Protein AF-A0A1Z8S1D2-F1 (afdb_monomer_lite)

Secondary structure (DSSP, 8-state):
-PPPPEEEETTEEEEEETTEEEEEETTSTHHHHHHHHHHTT--TTHHHHT-TT-----EEETTEEEETTEEEETTEEP-SHHHHHHHHHHHTT-S--HHHHHHHHHHTT-S-HHHHHHHHHHTTTS---B-TTS-EEEEEEE-TTSEEEEE-TT--EEES-B-TT-EEE--TT-EEEE-GGGS---TT-SS-SSEEEE-HHHHHHHHTTTSEEEEEEE-GGGEEE--TTTTT-EEEESEEEEEEE-TTT-----S---------S---------------------------------------------------------------------PPPTTTT------------TTSHHHHHHHHHHHHHHHHHHHHHHHTT---BHHHHHTSHHHHHTT--HHHHHHHHHHTT-EE---TTS-GGGPBEE--

Foldseek 3Di:
DPQWDWDDDPFWIWTQPPNDIAIDGPPALLPVVVVVCNVVVVVVVVVVSRPLPPPQPFDDDPQWTADSLFIDGVNHTDDADLSVVLSVCSSSVDPDCQLSVLLVVLLVLAPDPQLSVQVSVLCVPDFFQGDSNNWTKFKAADALQQWRPAADPPWAWPFADADPRRTTGAPAFGKTATDLVQWDLDLAPAPDGADKTFHLVVRDVSNPLRIWMFIKIDTSSQWRHQHDPPVSGMTGGRIITTHDICNVPSDDPPHYPDDPDPDPDDDDDDDDDDDDDDDDDDDDDDDDDDDDDDDDDDDDDDDDDDDDDDDDDDDDDPDDDDDDDDDDDDDDDDDDDPPPPDPPDDDDDDDDDPPCPVVCVLVVVLLVVLLVVQVVCVVVVHFDFLLNSCPDPSNVVVVPDSVNSQVSCVVSQWHWDDDPVDDSRGTTIHHD

Radius of gyration: 32.06 Å; chains: 1; bounding box: 59×96×86 Å

Structure (mmCIF, N/CA/C/O backbone):
data_AF-A0A1Z8S1D2-F1
#
_entry.id   AF-A0A1Z8S1D2-F1
#
loop_
_atom_site.group_PDB
_atom_site.id
_atom_site.type_symbol
_atom_site.label_atom_id
_atom_site.label_alt_id
_atom_site.label_comp_id
_atom_site.label_asym_id
_atom_site.label_entity_id
_atom_site.label_seq_id
_atom_site.pdbx_PDB_ins_code
_atom_site.Cartn_x
_atom_site.Cartn_y
_atom_site.Cartn_z
_atom_site.occupancy
_atom_site.B_iso_or_equiv
_atom_site.auth_seq_id
_atom_site.auth_comp_id
_atom_site.auth_asym_id
_atom_site.auth_atom_id
_atom_site.pdbx_PDB_model_num
ATOM 1 N N . MET A 1 1 ? -20.669 26.478 34.512 1.00 53.41 1 MET A N 1
ATOM 2 C CA . MET A 1 1 ? -21.477 25.639 35.445 1.00 53.41 1 MET A CA 1
ATOM 3 C C . MET A 1 1 ? -20.992 25.743 36.901 1.00 53.41 1 MET A C 1
ATOM 5 O O . MET A 1 1 ? -20.110 26.540 37.202 1.00 53.41 1 MET A O 1
ATOM 9 N N . ASN A 1 2 ? -21.562 24.943 37.820 1.00 66.56 2 ASN A N 1
ATOM 10 C CA . ASN A 1 2 ? -20.966 24.644 39.133 1.00 66.56 2 ASN A CA 1
ATOM 11 C C . ASN A 1 2 ? -19.663 23.835 38.979 1.00 66.56 2 ASN A C 1
ATOM 13 O O . ASN A 1 2 ? -19.528 23.050 38.043 1.00 66.56 2 ASN A O 1
ATOM 17 N N . LYS A 1 3 ? -18.737 23.968 39.939 1.00 78.62 3 LYS A N 1
ATOM 18 C CA . LYS A 1 3 ? -17.488 23.188 39.980 1.00 78.62 3 LYS A CA 1
ATOM 19 C C . LYS A 1 3 ? -17.767 21.686 40.133 1.00 78.62 3 LYS A C 1
ATOM 21 O O . LYS A 1 3 ? -18.436 21.273 41.079 1.00 78.62 3 LYS A O 1
ATOM 26 N N . VAL A 1 4 ? -17.192 20.882 39.242 1.00 82.88 4 VAL A N 1
ATOM 27 C CA . VAL A 1 4 ? -17.359 19.421 39.215 1.00 82.88 4 VAL A CA 1
ATOM 28 C C . VAL A 1 4 ? -16.407 18.742 40.218 1.00 82.88 4 VAL A C 1
ATOM 30 O O . VAL A 1 4 ? -15.236 19.129 40.283 1.00 82.88 4 VAL A O 1
ATOM 33 N N . PRO A 1 5 ? -16.843 17.733 41.000 1.00 88.19 5 PRO A N 1
ATOM 34 C CA . PRO A 1 5 ? -15.941 16.917 41.814 1.00 88.19 5 PRO A CA 1
ATOM 35 C C . PRO A 1 5 ? -15.122 15.955 40.941 1.00 88.19 5 PRO A C 1
ATOM 37 O O . PRO A 1 5 ? -15.667 15.303 40.051 1.00 88.19 5 PRO A O 1
ATOM 40 N N . TYR A 1 6 ? -13.825 15.817 41.220 1.00 87.81 6 TYR A N 1
ATOM 41 C CA . TYR A 1 6 ? -12.931 14.918 40.486 1.00 87.81 6 TYR A CA 1
ATOM 42 C C . TYR A 1 6 ? -11.835 14.320 41.381 1.00 87.81 6 TYR A C 1
ATOM 44 O O . TYR A 1 6 ? -11.552 14.822 42.469 1.00 87.81 6 TYR A O 1
ATOM 52 N N . ILE A 1 7 ? -11.202 13.253 40.892 1.00 87.94 7 ILE A N 1
ATOM 53 C CA . ILE A 1 7 ? -10.030 12.585 41.465 1.00 87.94 7 ILE A CA 1
ATOM 54 C C . ILE A 1 7 ? -9.016 12.406 40.329 1.00 87.94 7 ILE A C 1
ATOM 56 O O . ILE A 1 7 ? -9.338 11.789 39.315 1.00 87.94 7 ILE A O 1
ATOM 60 N N . ILE A 1 8 ? -7.801 12.937 40.488 1.00 86.62 8 ILE A N 1
ATOM 61 C CA . ILE A 1 8 ? -6.694 12.765 39.533 1.00 86.62 8 ILE A CA 1
ATOM 62 C C . ILE A 1 8 ? -5.594 11.930 40.185 1.00 86.62 8 ILE A C 1
ATOM 64 O O . ILE A 1 8 ? -5.033 12.322 41.204 1.00 86.62 8 ILE A O 1
ATOM 68 N N . ASN A 1 9 ? -5.261 10.820 39.531 1.00 85.69 9 ASN A N 1
ATOM 69 C CA . ASN A 1 9 ? -4.090 9.987 39.780 1.00 85.69 9 ASN A CA 1
ATOM 70 C C . ASN A 1 9 ? -3.199 9.990 38.523 1.00 85.69 9 ASN A C 1
ATOM 72 O O . ASN A 1 9 ? -3.642 10.367 37.438 1.00 85.69 9 ASN A O 1
ATOM 76 N N . GLU A 1 10 ? -1.969 9.484 38.622 1.00 77.19 10 GLU A N 1
ATOM 77 C CA . GLU A 1 10 ? -1.027 9.417 37.486 1.00 77.19 10 GLU A CA 1
ATOM 78 C C . GLU A 1 10 ? -1.554 8.632 36.272 1.00 77.19 10 GLU A C 1
ATOM 80 O O . GLU A 1 10 ? -1.177 8.929 35.137 1.00 77.19 10 GLU A O 1
ATOM 85 N N . ASN A 1 11 ? -2.424 7.643 36.518 1.00 72.44 11 ASN A N 1
ATOM 86 C CA . ASN A 1 11 ? -2.946 6.708 35.518 1.00 72.44 11 ASN A CA 1
ATOM 87 C C . ASN A 1 11 ? -4.463 6.838 35.259 1.00 72.44 11 ASN A C 1
ATOM 89 O O . ASN A 1 11 ? -4.989 6.132 34.397 1.00 72.44 11 ASN A O 1
ATOM 93 N N . SER A 1 12 ? -5.183 7.699 35.993 1.00 80.44 12 SER A N 1
ATOM 94 C CA . SER A 1 12 ? -6.650 7.795 35.910 1.00 80.44 12 SER A CA 1
ATOM 95 C C . SER A 1 12 ? -7.205 9.135 36.398 1.00 80.44 12 SER A C 1
ATOM 97 O O . SER A 1 12 ? -6.763 9.662 37.417 1.00 80.44 12 SER A O 1
ATOM 99 N N . LEU A 1 13 ? -8.241 9.621 35.722 1.00 83.56 13 LEU A N 1
ATOM 100 C CA . LEU A 1 13 ? -9.025 10.810 36.032 1.00 83.56 13 LEU A CA 1
ATOM 101 C C . LEU A 1 13 ? -10.489 10.377 36.197 1.00 83.56 13 LEU A C 1
ATOM 103 O O . LEU A 1 13 ? -11.138 9.998 35.226 1.00 83.56 13 LEU A O 1
ATOM 107 N N . THR A 1 14 ? -11.004 10.419 37.424 1.00 81.81 14 THR A N 1
ATOM 108 C CA . THR A 1 14 ? -12.415 10.130 37.725 1.00 81.81 14 THR A CA 1
ATOM 109 C C . THR A 1 14 ? -13.165 11.432 37.976 1.00 81.81 14 THR A C 1
ATOM 111 O O . THR A 1 14 ? -12.714 12.252 38.771 1.00 81.81 14 THR A O 1
ATOM 114 N N . ILE A 1 15 ? -14.308 11.627 37.322 1.00 86.56 15 ILE A N 1
ATOM 115 C CA . ILE A 1 15 ? -15.094 12.866 37.333 1.00 86.56 15 ILE A CA 1
ATOM 116 C C . ILE A 1 15 ? -16.546 12.534 37.697 1.00 86.56 15 ILE A C 1
ATOM 118 O O . ILE A 1 15 ? -17.114 11.579 37.172 1.00 86.56 15 ILE A O 1
ATOM 122 N N . PHE A 1 16 ? -17.153 13.303 38.601 1.00 83.38 16 PHE A N 1
ATOM 123 C CA . PHE A 1 16 ? -18.528 13.094 39.062 1.00 83.38 16 PHE A CA 1
ATOM 124 C C . PHE A 1 16 ? -19.494 14.038 38.335 1.00 83.38 16 PHE A C 1
ATOM 126 O O . PHE A 1 16 ? -19.781 15.135 38.814 1.00 83.38 16 PHE A O 1
ATOM 133 N N . TRP A 1 17 ? -19.997 13.604 37.181 1.00 81.62 17 TRP A N 1
ATOM 134 C CA . TRP A 1 17 ? -20.901 14.372 36.319 1.00 81.62 17 TRP A CA 1
ATOM 135 C C . TRP A 1 17 ? -22.332 13.830 36.419 1.00 81.62 17 TRP A C 1
ATOM 137 O O . TRP A 1 17 ? -22.536 12.619 36.467 1.00 81.62 17 TRP A O 1
ATOM 147 N N . GLU A 1 18 ? -23.323 14.717 36.543 1.00 78.75 18 GLU A N 1
ATOM 148 C CA . GLU A 1 18 ? -24.752 14.376 36.729 1.00 78.75 18 GLU A CA 1
ATOM 149 C C . GLU A 1 18 ? -25.040 13.289 37.794 1.00 78.75 18 GLU A C 1
ATOM 151 O O . GLU A 1 18 ? -25.978 12.499 37.693 1.00 78.75 18 GLU A O 1
ATOM 156 N N . GLY A 1 19 ? -24.220 13.238 38.850 1.00 75.69 19 GLY A N 1
ATOM 157 C CA . GLY A 1 19 ? -24.343 12.257 39.934 1.00 75.69 19 GLY A CA 1
ATOM 158 C C . GLY A 1 19 ? -23.762 10.867 39.635 1.00 75.69 19 GLY A C 1
ATOM 159 O O . GLY A 1 19 ? -23.852 9.988 40.492 1.00 75.69 19 GLY A O 1
ATOM 160 N N . LYS A 1 20 ? -23.132 10.658 38.472 1.00 73.81 20 LYS A N 1
ATOM 161 C CA . LYS A 1 20 ? -22.428 9.421 38.097 1.00 73.81 20 LYS A CA 1
ATOM 162 C C . LYS A 1 20 ? -20.902 9.629 38.102 1.00 73.81 20 LYS A C 1
ATOM 164 O O . LYS A 1 20 ? -20.435 10.680 37.665 1.00 73.81 20 LYS A O 1
ATOM 169 N N . PRO A 1 21 ? -20.103 8.648 38.557 1.00 77.19 21 PRO A N 1
ATOM 170 C CA . PRO A 1 21 ? -18.656 8.661 38.377 1.00 77.19 21 PRO A CA 1
ATOM 171 C C . PRO A 1 21 ? -18.269 8.137 36.986 1.00 77.19 21 PRO A C 1
ATOM 173 O O . PRO A 1 21 ? -18.567 6.996 36.638 1.00 77.19 21 PRO A O 1
ATOM 176 N N . TYR A 1 22 ? -17.535 8.943 36.228 1.00 77.69 22 TYR A N 1
ATOM 177 C CA . TYR A 1 22 ? -16.931 8.593 34.943 1.00 77.69 22 TYR A CA 1
ATOM 178 C C . TYR A 1 22 ? -15.414 8.498 35.120 1.00 77.69 22 TYR A C 1
ATOM 180 O O . TYR A 1 22 ? -14.823 9.421 35.672 1.00 77.69 22 TYR A O 1
ATOM 188 N N . THR A 1 23 ? -14.764 7.410 34.687 1.00 79.50 23 THR A N 1
ATOM 189 C CA . THR A 1 23 ? -13.307 7.228 34.864 1.00 79.50 23 THR A CA 1
ATOM 190 C C . THR A 1 23 ? -12.583 7.123 33.528 1.00 79.50 23 THR A C 1
ATOM 192 O O . THR A 1 23 ? -12.617 6.086 32.872 1.00 79.50 23 THR A O 1
ATOM 195 N N . LEU A 1 24 ? -11.864 8.186 33.178 1.00 75.44 24 LEU A N 1
ATOM 196 C CA . LEU A 1 24 ? -10.903 8.231 32.084 1.00 75.44 24 LEU A CA 1
ATOM 197 C C . LEU A 1 24 ? -9.582 7.608 32.559 1.00 75.44 24 LEU A C 1
ATOM 199 O O . LEU A 1 24 ? -9.019 8.025 33.572 1.00 75.44 24 LEU A O 1
ATOM 203 N N . ARG A 1 25 ? -9.051 6.623 31.835 1.00 74.56 25 ARG A N 1
ATOM 204 C CA . ARG A 1 25 ? -7.672 6.140 32.033 1.00 74.56 25 ARG A CA 1
ATOM 205 C C . ARG A 1 25 ? -6.685 7.008 31.247 1.00 74.56 25 ARG A C 1
ATOM 207 O O . ARG A 1 25 ? -7.084 7.673 30.299 1.00 74.56 25 ARG A O 1
ATOM 214 N N . LYS A 1 26 ? -5.396 6.962 31.596 1.00 73.62 26 LYS A N 1
ATOM 215 C CA . LYS A 1 26 ? -4.310 7.706 30.920 1.00 73.62 26 LYS A CA 1
ATOM 216 C C . LYS A 1 26 ? -4.196 7.447 29.410 1.00 73.62 26 LYS A C 1
ATOM 218 O O . LYS A 1 26 ? -3.702 8.302 28.687 1.00 73.62 26 LYS A O 1
ATOM 223 N N . ASP A 1 27 ? -4.635 6.277 28.959 1.00 64.50 27 ASP A N 1
ATOM 224 C CA . ASP A 1 27 ? -4.670 5.828 27.565 1.00 64.50 27 ASP A CA 1
ATOM 225 C C . ASP A 1 27 ? -5.977 6.179 26.820 1.00 64.50 27 ASP A C 1
ATOM 227 O O . ASP A 1 27 ? -6.109 5.876 25.640 1.00 64.50 27 ASP A O 1
ATOM 231 N N . HIS A 1 28 ? -6.934 6.849 27.469 1.00 68.31 28 HIS A N 1
ATOM 232 C CA . HIS A 1 28 ? -8.162 7.331 26.830 1.00 68.31 28 HIS A CA 1
ATOM 233 C C . HIS A 1 28 ? -7.921 8.658 26.090 1.00 68.31 28 HIS A C 1
ATOM 235 O O . HIS A 1 28 ? -7.339 9.577 26.663 1.00 68.31 28 HIS A O 1
ATOM 241 N N . VAL A 1 29 ? -8.449 8.826 24.870 1.00 68.19 29 VAL A N 1
ATOM 242 C CA . VAL A 1 29 ? -8.236 10.039 24.044 1.00 68.19 29 VAL A CA 1
ATOM 243 C C . VAL A 1 29 ? -8.590 11.343 24.783 1.00 68.19 29 VAL A C 1
ATOM 245 O O . VAL A 1 29 ? -7.750 12.230 24.933 1.00 68.19 29 VAL A O 1
ATOM 248 N N . ASN A 1 30 ? -9.785 11.413 25.381 1.00 73.81 30 ASN A N 1
ATOM 249 C CA . ASN A 1 30 ? -10.234 12.573 26.163 1.00 73.81 30 ASN A CA 1
ATOM 250 C C . ASN A 1 30 ? -9.471 12.794 27.488 1.00 73.81 30 ASN A C 1
ATOM 252 O O . ASN A 1 30 ? -9.729 13.794 28.151 1.00 73.81 30 ASN A O 1
ATOM 256 N N . PHE A 1 31 ? -8.545 11.920 27.912 1.00 80.62 31 PHE A N 1
ATOM 257 C CA . PHE A 1 31 ? -7.866 12.038 29.213 1.00 80.62 31 PHE A CA 1
ATOM 258 C C . PHE A 1 31 ? -7.119 13.364 29.369 1.00 80.62 31 PHE A C 1
ATOM 260 O O . PHE A 1 31 ? -7.307 14.063 30.363 1.00 80.62 31 PHE A O 1
ATOM 267 N N . ASN A 1 32 ? -6.299 13.731 28.381 1.00 80.50 32 ASN A N 1
ATOM 268 C CA . ASN A 1 32 ? -5.535 14.977 28.431 1.00 80.50 32 ASN A CA 1
ATOM 269 C C . ASN A 1 32 ? -6.455 16.200 28.305 1.00 80.50 32 ASN A C 1
ATOM 271 O O . ASN A 1 32 ? -6.293 17.158 29.056 1.00 80.50 32 ASN A O 1
ATOM 275 N N . VAL A 1 33 ? -7.462 16.141 27.426 1.00 80.25 33 VAL A N 1
ATOM 276 C CA . VAL A 1 33 ? -8.388 17.258 27.180 1.00 80.25 33 VAL A CA 1
ATOM 277 C C . VAL A 1 33 ? -9.272 17.529 28.403 1.00 80.25 33 VAL A C 1
ATOM 279 O O . VAL A 1 33 ? -9.341 18.664 28.863 1.00 80.25 33 VAL A O 1
ATOM 282 N N . ALA A 1 34 ? -9.870 16.494 29.002 1.00 81.12 34 ALA A N 1
ATOM 283 C CA . ALA A 1 34 ? -10.671 16.620 30.222 1.00 81.12 34 ALA A CA 1
ATOM 284 C C . ALA A 1 34 ? -9.824 17.021 31.442 1.00 81.12 34 ALA A C 1
ATOM 286 O O . ALA A 1 34 ? -10.292 17.764 32.306 1.00 81.12 34 ALA A O 1
ATOM 287 N N . LYS A 1 35 ? -8.558 16.581 31.510 1.00 84.50 35 LYS A N 1
ATOM 288 C CA . LYS A 1 35 ? -7.605 17.034 32.533 1.00 84.50 35 LYS A CA 1
ATOM 289 C C . LYS A 1 35 ? -7.318 18.532 32.399 1.00 84.50 35 LYS A C 1
ATOM 291 O O . LYS A 1 35 ? -7.395 19.235 33.403 1.00 84.50 35 LYS A O 1
ATOM 296 N N . SER A 1 36 ? -7.029 19.021 31.192 1.00 84.31 36 SER A N 1
ATOM 297 C CA . SER A 1 36 ? -6.850 20.454 30.917 1.00 84.31 36 SER A CA 1
ATOM 298 C C . SER A 1 36 ? -8.115 21.253 31.225 1.00 84.31 36 SER A C 1
ATOM 300 O O . SER A 1 36 ? -8.048 22.203 31.998 1.00 84.31 36 SER A O 1
ATOM 302 N N . ALA A 1 37 ? -9.285 20.810 30.755 1.00 85.25 37 ALA A N 1
ATOM 303 C CA . ALA A 1 37 ? -10.566 21.459 31.036 1.00 85.25 37 ALA A CA 1
ATOM 304 C C . ALA A 1 37 ? -10.853 21.593 32.548 1.00 85.25 37 ALA A C 1
ATOM 306 O O . ALA A 1 37 ? -11.334 22.629 33.003 1.00 85.25 37 ALA A O 1
ATOM 307 N N . ILE A 1 38 ? -10.483 20.595 33.361 1.00 84.88 38 ILE A N 1
ATOM 308 C CA . ILE A 1 38 ? -10.581 20.667 34.829 1.00 84.88 38 ILE A CA 1
ATOM 309 C C . ILE A 1 38 ? -9.585 21.658 35.445 1.00 84.88 38 ILE A C 1
ATOM 311 O O . ILE A 1 38 ? -9.953 22.395 36.361 1.00 84.88 38 ILE A O 1
ATOM 315 N N . LEU A 1 39 ? -8.336 21.685 34.969 1.00 84.50 39 LEU A N 1
ATOM 316 C CA . LEU A 1 39 ? -7.299 22.598 35.467 1.00 84.50 39 LEU A CA 1
ATOM 317 C C . LEU A 1 39 ? -7.592 24.062 35.097 1.00 84.50 39 LEU A C 1
ATOM 319 O O . LEU A 1 39 ? -7.357 24.958 35.902 1.00 84.50 39 LEU A O 1
ATOM 323 N N . GLU A 1 40 ? -8.161 24.284 33.914 1.00 87.06 40 GLU A N 1
ATOM 324 C CA . GLU A 1 40 ? -8.542 25.587 33.354 1.00 87.06 40 GLU A CA 1
ATOM 325 C C . GLU A 1 40 ? -9.967 26.021 33.753 1.00 87.06 40 GLU A C 1
ATOM 327 O O . GLU A 1 40 ? -10.439 27.073 33.332 1.00 87.06 40 GLU A O 1
ATOM 332 N N . ALA A 1 41 ? -10.666 25.220 34.568 1.00 84.81 41 ALA A N 1
ATOM 333 C CA . ALA A 1 41 ? -12.049 25.442 35.004 1.00 84.81 41 ALA A CA 1
ATOM 334 C C . ALA A 1 41 ? -13.104 25.536 33.873 1.00 84.81 41 ALA A C 1
ATOM 336 O O . ALA A 1 41 ? -14.224 26.001 34.111 1.00 84.81 41 ALA A O 1
ATOM 337 N N . ARG A 1 42 ? -12.798 25.017 32.676 1.00 82.31 42 ARG A N 1
ATOM 338 C CA . ARG A 1 42 ? -13.728 24.825 31.549 1.00 82.31 42 ARG A CA 1
ATOM 339 C C . ARG A 1 42 ? -14.644 23.620 31.792 1.00 82.31 42 ARG A C 1
ATOM 341 O O . ARG A 1 42 ? -14.610 22.622 31.081 1.00 82.31 42 ARG A O 1
ATOM 348 N N . TYR A 1 43 ? -15.456 23.691 32.847 1.00 82.12 43 TYR A N 1
ATOM 349 C CA . TYR A 1 43 ? -16.352 22.594 33.234 1.00 82.12 43 TYR A CA 1
ATOM 350 C C . TYR A 1 43 ? -17.472 22.333 32.224 1.00 82.12 43 TYR A C 1
ATOM 352 O O . TYR A 1 43 ? -18.053 21.255 32.242 1.00 82.12 43 TYR A O 1
ATOM 360 N N . ASP A 1 44 ? -17.790 23.307 31.376 1.00 80.06 44 ASP A N 1
ATOM 361 C CA . ASP A 1 44 ? -18.936 23.239 30.471 1.00 80.06 44 ASP A CA 1
ATOM 362 C C . ASP A 1 44 ? -18.617 22.310 29.275 1.00 80.06 44 ASP A C 1
ATOM 364 O O . ASP A 1 44 ? -19.476 21.539 28.855 1.00 80.06 44 ASP A O 1
ATOM 368 N N . ASP A 1 45 ? -17.342 22.247 28.866 1.00 73.81 45 ASP A N 1
ATOM 369 C CA . ASP A 1 45 ? -16.784 21.314 27.872 1.00 73.81 45 ASP A CA 1
ATOM 370 C C . ASP A 1 45 ? -16.803 19.841 28.339 1.00 73.81 45 ASP A C 1
ATOM 372 O O . ASP A 1 45 ? -16.640 18.919 27.537 1.00 73.81 45 ASP A O 1
ATOM 376 N N . LEU A 1 46 ? -16.954 19.583 29.647 1.00 76.25 46 LEU A N 1
ATOM 377 C CA . LEU A 1 46 ? -16.829 18.229 30.199 1.00 76.25 46 LEU A CA 1
ATOM 378 C C . LEU A 1 46 ? -17.999 17.310 29.839 1.00 76.25 46 LEU A C 1
ATOM 380 O O . LEU A 1 46 ? -17.818 16.101 29.923 1.00 76.25 46 LEU A O 1
ATOM 384 N N . GLY A 1 47 ? -19.159 17.837 29.432 1.00 72.81 47 GLY A N 1
ATOM 385 C CA . GLY A 1 47 ? -20.292 17.009 29.004 1.00 72.81 47 GLY A CA 1
ATOM 386 C C . GLY A 1 47 ? -19.914 16.105 27.828 1.00 72.81 47 GLY A C 1
ATOM 387 O O . GLY A 1 47 ? -19.933 14.881 27.954 1.00 72.81 47 GLY A O 1
ATOM 388 N N . ASP A 1 48 ? -19.463 16.715 26.731 1.00 67.94 48 ASP A N 1
ATOM 389 C CA . ASP A 1 48 ? -19.048 16.017 25.508 1.00 67.94 48 ASP A CA 1
ATOM 390 C C . ASP A 1 48 ? -17.803 15.139 25.734 1.00 67.94 48 ASP A C 1
ATOM 392 O O . ASP A 1 48 ? -17.673 14.059 25.160 1.00 67.94 48 ASP A O 1
ATOM 396 N N . LEU A 1 49 ? -16.885 15.572 26.607 1.00 69.56 49 LEU A N 1
ATOM 397 C CA . LEU A 1 49 ? -15.668 14.817 26.933 1.00 69.56 49 LEU A CA 1
ATOM 398 C C . LEU A 1 49 ? -15.931 13.581 27.813 1.00 69.56 49 LEU A C 1
ATOM 400 O O . LEU A 1 49 ? -15.071 12.695 27.881 1.00 69.56 49 LEU A O 1
ATOM 404 N N . LEU A 1 50 ? -17.086 13.522 28.485 1.00 69.19 50 LEU A N 1
ATOM 405 C CA . LEU A 1 50 ? -17.493 12.440 29.386 1.00 69.19 50 LEU A CA 1
ATOM 406 C C . LEU A 1 50 ? -18.507 11.464 28.787 1.00 69.19 50 LEU A C 1
ATOM 408 O O . LEU A 1 50 ? -18.824 10.469 29.447 1.00 69.19 50 LEU A O 1
ATOM 412 N N . ASP A 1 51 ? -18.943 11.662 27.540 1.00 63.78 51 ASP A N 1
ATOM 413 C CA . ASP A 1 51 ? -19.706 10.658 26.788 1.00 63.78 51 ASP A CA 1
ATOM 414 C C . ASP A 1 51 ? -18.801 9.507 26.297 1.00 63.78 51 ASP A C 1
ATOM 416 O O . ASP A 1 51 ? -18.638 9.215 25.114 1.00 63.78 51 ASP A O 1
ATOM 420 N N . ILE A 1 52 ? -18.191 8.826 27.270 1.00 52.94 52 ILE A N 1
ATOM 421 C CA . ILE A 1 52 ? -17.275 7.679 27.142 1.00 52.94 52 ILE A CA 1
ATOM 422 C C . ILE A 1 52 ? -18.020 6.426 26.615 1.00 52.94 52 ILE A C 1
ATOM 424 O O . ILE A 1 52 ? -17.439 5.353 26.475 1.00 52.94 52 ILE A O 1
ATOM 428 N N . ALA A 1 53 ? -19.322 6.549 26.336 1.00 44.72 53 ALA A N 1
ATOM 429 C CA . ALA A 1 53 ? -20.206 5.481 25.890 1.00 44.72 53 ALA A CA 1
ATOM 430 C C . ALA A 1 53 ? -20.838 5.743 24.512 1.00 44.72 53 ALA A C 1
ATOM 432 O O . ALA A 1 53 ? -21.811 5.070 24.164 1.00 44.72 53 ALA A O 1
ATOM 433 N N . LYS A 1 54 ? -20.237 6.613 23.684 1.00 48.31 54 LYS A N 1
ATOM 434 C CA . LYS A 1 54 ? -20.374 6.490 22.228 1.00 48.31 54 LYS A CA 1
ATOM 435 C C . LYS A 1 54 ? -19.711 5.195 21.752 1.00 48.31 54 LYS A C 1
ATOM 437 O O . LYS A 1 54 ? -18.580 5.185 21.268 1.00 48.31 54 LYS A O 1
ATOM 442 N N . ALA A 1 55 ? -20.454 4.094 21.877 1.00 47.16 55 ALA A N 1
ATOM 443 C CA . ALA A 1 55 ? -20.372 3.017 20.899 1.00 47.16 55 ALA A CA 1
ATOM 444 C C . ALA A 1 55 ? -20.438 3.666 19.511 1.00 47.16 55 ALA A C 1
ATOM 446 O O . ALA A 1 55 ? -21.236 4.588 19.333 1.00 47.16 55 ALA A O 1
ATOM 447 N N . VAL A 1 56 ? -19.559 3.244 18.595 1.00 56.38 56 VAL A N 1
ATOM 448 C CA . VAL A 1 56 ? -19.347 3.899 17.292 1.00 56.38 56 VAL A CA 1
ATOM 449 C C . VAL A 1 56 ? -20.696 4.221 16.652 1.00 56.38 56 VAL A C 1
ATOM 451 O O . VAL A 1 56 ? -21.420 3.298 16.288 1.00 56.38 56 VAL A O 1
ATOM 454 N N . GLU A 1 57 ? -21.046 5.512 16.594 1.00 57.56 57 GLU A N 1
ATOM 455 C CA . GLU A 1 57 ? -22.397 5.934 16.212 1.00 57.56 57 GLU A CA 1
ATOM 456 C C . GLU A 1 57 ? -22.718 5.425 14.810 1.00 57.56 57 GLU A C 1
ATOM 458 O O . GLU A 1 57 ? -21.906 5.601 13.900 1.00 57.56 57 GLU A O 1
ATOM 463 N N . ASP A 1 58 ? -23.892 4.805 14.652 1.00 65.06 58 ASP A N 1
ATOM 464 C CA . ASP A 1 58 ? -24.354 4.249 13.382 1.00 65.06 58 ASP A CA 1
ATOM 465 C C . ASP A 1 58 ? -24.278 5.319 12.278 1.00 65.06 58 ASP A C 1
ATOM 467 O O . ASP A 1 58 ? -25.102 6.239 12.224 1.00 65.06 58 ASP A O 1
ATOM 471 N N . PHE A 1 59 ? -23.283 5.208 11.395 1.00 72.19 59 PHE A N 1
ATOM 472 C CA . PHE A 1 59 ? -23.014 6.196 10.352 1.00 72.19 59 PHE A CA 1
ATOM 473 C C . PHE A 1 59 ? -22.858 5.539 8.984 1.00 72.19 59 PHE A C 1
ATOM 475 O O . PHE A 1 59 ? -22.415 4.397 8.848 1.00 72.19 59 PHE A O 1
ATOM 482 N N . VAL A 1 60 ? -23.228 6.298 7.955 1.00 72.12 60 VAL A N 1
ATOM 483 C CA . VAL A 1 60 ? -23.149 5.895 6.552 1.00 72.12 60 VAL A CA 1
ATOM 484 C C . VAL A 1 60 ? -22.410 6.987 5.795 1.00 72.12 60 VAL A C 1
ATOM 486 O O . VAL A 1 60 ? -22.802 8.154 5.844 1.00 72.12 60 VAL A O 1
ATOM 489 N N . GLN A 1 61 ? -21.347 6.615 5.090 1.00 74.25 61 GLN A N 1
ATOM 490 C CA . GLN A 1 61 ? -20.559 7.520 4.265 1.00 74.25 61 GLN A CA 1
ATOM 491 C C . GLN A 1 61 ? -20.264 6.831 2.926 1.00 74.25 61 GLN A C 1
ATOM 493 O O . GLN A 1 61 ? -19.464 5.902 2.837 1.00 74.25 61 GLN A O 1
ATOM 498 N N . GLY A 1 62 ? -20.956 7.273 1.873 1.00 81.31 62 GLY A N 1
ATOM 499 C CA . GLY A 1 62 ? -20.928 6.599 0.573 1.00 81.31 62 GLY A CA 1
ATOM 500 C C . GLY A 1 62 ? -21.475 5.170 0.662 1.00 81.31 62 GLY A C 1
ATOM 501 O O . GLY A 1 62 ? -22.562 4.952 1.189 1.00 81.31 62 GLY A O 1
ATOM 502 N N . ASP A 1 63 ? -20.707 4.210 0.147 1.00 84.38 63 ASP A N 1
ATOM 503 C CA . ASP A 1 63 ? -21.023 2.776 0.177 1.00 84.38 63 ASP A CA 1
ATOM 504 C C . ASP A 1 63 ? -20.635 2.076 1.500 1.00 84.38 63 ASP A C 1
ATOM 506 O O . ASP A 1 63 ? -20.938 0.889 1.671 1.00 84.38 63 ASP A O 1
ATOM 510 N N . VAL A 1 64 ? -19.947 2.779 2.414 1.00 84.56 64 VAL A N 1
ATOM 511 C CA . VAL A 1 64 ? -19.508 2.259 3.719 1.00 84.56 64 VAL A CA 1
ATOM 512 C C . VAL A 1 64 ? -20.523 2.628 4.800 1.00 84.56 64 VAL A C 1
ATOM 514 O O . VAL A 1 64 ? -20.926 3.782 4.934 1.00 84.56 64 VAL A O 1
ATOM 517 N N . GLU A 1 65 ? -20.903 1.640 5.600 1.00 84.31 65 GLU A N 1
ATOM 518 C CA . GLU A 1 65 ? -21.825 1.764 6.727 1.00 84.31 65 GLU A CA 1
ATOM 519 C C . GLU A 1 65 ? -21.198 1.115 7.963 1.00 84.31 65 GLU A C 1
ATOM 521 O O . GLU A 1 65 ? -20.594 0.048 7.861 1.00 84.31 65 GLU A O 1
ATOM 526 N N . VAL A 1 66 ? -21.348 1.721 9.138 1.00 80.38 66 VAL A N 1
ATOM 527 C CA . VAL A 1 66 ? -20.956 1.108 10.413 1.00 80.38 66 VAL A CA 1
ATOM 528 C C . VAL A 1 66 ? -22.180 1.019 11.310 1.00 80.38 66 VAL A C 1
ATOM 530 O O . VAL A 1 66 ? -22.895 2.006 11.456 1.00 80.38 66 VAL A O 1
ATOM 533 N N . LYS A 1 67 ? -22.431 -0.171 11.867 1.00 75.31 67 LYS A N 1
ATOM 534 C CA . LYS A 1 67 ? -23.551 -0.478 12.774 1.00 75.31 67 LYS A CA 1
ATOM 535 C C . LYS A 1 67 ? -23.130 -1.497 13.815 1.00 75.31 67 LYS A C 1
ATOM 537 O O . LYS A 1 67 ? -22.465 -2.466 13.453 1.00 75.31 67 LYS A O 1
ATOM 542 N N . ASP A 1 68 ? -23.529 -1.315 15.073 1.00 70.69 68 ASP A N 1
ATOM 543 C CA . ASP A 1 68 ? -23.185 -2.229 16.183 1.00 70.69 68 ASP A CA 1
ATOM 544 C C . ASP A 1 68 ? -21.661 -2.525 16.279 1.00 70.69 68 ASP A C 1
ATOM 546 O O . ASP A 1 68 ? -21.236 -3.659 16.504 1.00 70.69 68 ASP A O 1
ATOM 550 N N . GLU A 1 69 ? -20.818 -1.509 16.040 1.00 69.00 69 GLU A N 1
ATOM 551 C CA . GLU A 1 69 ? -19.350 -1.620 15.885 1.00 69.00 69 GLU A CA 1
ATOM 552 C C . GLU A 1 69 ? -18.861 -2.585 14.775 1.00 69.00 69 GLU A C 1
ATOM 554 O O . GLU A 1 69 ? -17.708 -3.018 14.771 1.00 69.00 69 GLU A O 1
ATOM 559 N N . VAL A 1 70 ? -19.707 -2.910 13.794 1.00 76.25 70 VAL A N 1
ATOM 560 C CA . VAL A 1 70 ? -19.359 -3.703 12.608 1.00 76.25 70 VAL A CA 1
ATOM 561 C C . VAL A 1 70 ? -19.378 -2.821 11.362 1.00 76.25 70 VAL A C 1
ATOM 563 O O . VAL A 1 70 ? -20.356 -2.128 11.095 1.00 76.25 70 VAL A O 1
ATOM 566 N N . VAL A 1 71 ? -18.304 -2.883 10.570 1.00 83.00 71 VAL A N 1
ATOM 567 C CA . VAL A 1 71 ? -18.189 -2.174 9.286 1.00 83.00 71 VAL A CA 1
ATOM 568 C C . VAL A 1 71 ? -18.745 -3.039 8.150 1.00 83.00 71 VAL A C 1
ATOM 570 O O . VAL A 1 71 ? -18.423 -4.224 8.030 1.00 83.00 71 VAL A O 1
ATOM 573 N N . TYR A 1 72 ? -19.541 -2.423 7.286 1.00 84.75 72 TYR A N 1
ATOM 574 C CA . TYR A 1 72 ? -20.147 -2.997 6.093 1.00 84.75 72 TYR A CA 1
ATOM 575 C C . TYR A 1 72 ? -19.790 -2.156 4.861 1.00 84.75 72 TYR A C 1
ATOM 577 O O . TYR A 1 72 ? -19.653 -0.937 4.942 1.00 84.75 72 TYR A O 1
ATOM 585 N N . TYR A 1 73 ? -19.697 -2.802 3.702 1.00 86.25 73 TYR A N 1
ATOM 586 C CA . TYR A 1 73 ? -19.623 -2.155 2.393 1.00 86.25 73 TYR A CA 1
ATOM 587 C C . TYR A 1 73 ? -20.682 -2.777 1.484 1.00 86.25 73 TYR A C 1
ATOM 589 O O . TYR A 1 73 ? -20.718 -3.998 1.325 1.00 86.25 73 TYR A O 1
ATOM 597 N N . LYS A 1 74 ? -21.599 -1.964 0.942 1.00 86.12 74 LYS A N 1
ATOM 598 C CA . LYS A 1 74 ? -22.749 -2.435 0.131 1.00 86.12 74 LYS A CA 1
ATOM 599 C C . LYS A 1 74 ? -23.571 -3.551 0.809 1.00 86.12 74 LYS A C 1
ATOM 601 O O . LYS A 1 74 ? -24.101 -4.439 0.149 1.00 86.12 74 LYS A O 1
ATOM 606 N N . GLY A 1 75 ? -23.657 -3.522 2.143 1.00 81.00 75 GLY A N 1
ATOM 607 C CA . GLY A 1 75 ? -24.330 -4.538 2.966 1.00 81.00 75 GLY A CA 1
ATOM 608 C C . GLY A 1 75 ? -23.506 -5.800 3.273 1.00 81.00 75 GLY A C 1
ATOM 609 O O . GLY A 1 75 ? -23.953 -6.639 4.053 1.00 81.00 75 GLY A O 1
ATOM 610 N N . HIS A 1 76 ? -22.296 -5.941 2.728 1.00 82.06 76 HIS A N 1
ATOM 611 C CA . HIS A 1 76 ? -21.379 -7.037 3.049 1.00 82.06 76 HIS A CA 1
ATOM 612 C C . HIS A 1 76 ? -20.477 -6.660 4.229 1.00 82.06 76 HIS A C 1
ATOM 614 O O . HIS A 1 76 ? -19.837 -5.611 4.215 1.00 82.06 76 HIS A O 1
ATOM 620 N N . ARG A 1 77 ? -20.406 -7.518 5.255 1.00 82.50 77 ARG A N 1
ATOM 621 C CA . ARG A 1 77 ? -19.561 -7.303 6.442 1.00 82.50 77 ARG A CA 1
ATOM 622 C C . ARG A 1 77 ? -18.075 -7.366 6.080 1.00 82.50 77 ARG A C 1
ATOM 624 O O . ARG A 1 77 ? -17.592 -8.413 5.650 1.00 82.50 77 ARG A O 1
ATOM 631 N N . LEU A 1 78 ? -17.349 -6.280 6.330 1.00 81.75 78 LEU A N 1
ATOM 632 C CA . LEU A 1 78 ? -15.894 -6.231 6.206 1.00 81.75 78 LEU A CA 1
ATOM 633 C C . LEU A 1 78 ? -15.207 -6.733 7.488 1.00 81.75 78 LEU A C 1
ATOM 635 O O . LEU A 1 78 ? -15.813 -6.821 8.558 1.00 81.75 78 LEU A O 1
ATOM 639 N N . HIS A 1 79 ? -13.932 -7.097 7.366 1.00 72.88 79 HIS A N 1
ATOM 640 C CA . HIS A 1 79 ? -13.078 -7.558 8.461 1.00 72.88 79 HIS A CA 1
ATOM 641 C C . HIS A 1 79 ? -11.597 -7.310 8.124 1.00 72.88 79 HIS A C 1
ATOM 643 O O . HIS A 1 79 ? -11.262 -7.080 6.964 1.00 72.88 79 HIS A O 1
ATOM 649 N N . GLY A 1 80 ? -10.717 -7.363 9.129 1.00 68.25 80 GLY A N 1
ATOM 650 C CA . GLY A 1 80 ? -9.270 -7.174 8.972 1.00 68.25 80 GLY A CA 1
ATOM 651 C C . GLY A 1 80 ? -8.761 -5.834 9.512 1.00 68.25 80 GLY A C 1
ATOM 652 O O . GLY A 1 80 ? -9.534 -4.948 9.866 1.00 68.25 80 GLY A O 1
ATOM 653 N N . VAL A 1 81 ? -7.436 -5.669 9.544 1.00 66.44 81 VAL A N 1
ATOM 654 C CA . VAL A 1 81 ? -6.754 -4.645 10.364 1.00 66.44 81 VAL A CA 1
ATOM 655 C C . VAL A 1 81 ? -7.157 -3.200 10.029 1.00 66.44 81 VAL A C 1
ATOM 657 O O . VAL A 1 81 ? -7.165 -2.342 10.906 1.00 66.44 81 VAL A O 1
ATOM 660 N N . VAL A 1 82 ? -7.555 -2.909 8.786 1.00 68.31 82 VAL A N 1
ATOM 661 C CA . VAL A 1 82 ? -8.065 -1.576 8.406 1.00 68.31 82 VAL A CA 1
ATOM 662 C C . VAL A 1 82 ? -9.463 -1.305 8.980 1.00 68.31 82 VAL A C 1
ATOM 664 O O . VAL A 1 82 ? -9.754 -0.171 9.348 1.00 68.31 82 VAL A O 1
ATOM 667 N N . VAL A 1 83 ? -10.315 -2.329 9.094 1.00 75.75 83 VAL A N 1
ATOM 668 C CA . VAL A 1 83 ? -11.629 -2.232 9.754 1.00 75.75 83 VAL A CA 1
ATOM 669 C C . VAL A 1 83 ? -11.448 -2.007 11.251 1.00 75.75 83 VAL A C 1
ATOM 671 O O . VAL A 1 83 ? -12.067 -1.101 11.806 1.00 75.75 83 VAL A O 1
ATOM 674 N N . ASP A 1 84 ? -10.546 -2.761 11.881 1.00 74.12 84 ASP A N 1
ATOM 675 C CA . ASP A 1 84 ? -10.214 -2.587 13.297 1.00 74.12 84 ASP A CA 1
ATOM 676 C C . ASP A 1 84 ? -9.687 -1.164 13.559 1.00 74.12 84 ASP A C 1
ATOM 678 O O . ASP A 1 84 ? -10.174 -0.472 14.453 1.00 74.12 84 ASP A O 1
ATOM 682 N N . LYS A 1 85 ? -8.777 -0.674 12.705 1.00 71.06 85 LYS A N 1
ATOM 683 C CA . LYS A 1 85 ? -8.215 0.682 12.777 1.00 71.06 85 LYS A CA 1
ATOM 684 C C . LYS A 1 85 ? -9.248 1.786 12.513 1.00 71.06 85 LYS A C 1
ATOM 686 O O . LYS A 1 85 ? -9.190 2.827 13.163 1.00 71.06 85 LYS A O 1
ATOM 691 N N . LEU A 1 86 ? -10.213 1.579 11.610 1.00 74.31 86 LEU A N 1
ATOM 692 C CA . LEU A 1 86 ? -11.339 2.505 11.423 1.00 74.31 86 LEU A CA 1
ATOM 693 C C . LEU A 1 86 ? -12.162 2.613 12.714 1.00 74.31 86 LEU A C 1
ATOM 695 O O . LEU A 1 86 ? -12.422 3.718 13.184 1.00 74.31 86 LEU A O 1
ATOM 699 N N . LEU A 1 87 ? -12.512 1.477 13.325 1.00 74.94 87 LEU A N 1
ATOM 700 C CA . LEU A 1 87 ? -13.252 1.437 14.588 1.00 74.94 87 LEU A CA 1
ATOM 701 C C . LEU A 1 87 ? -12.456 2.075 15.740 1.00 74.94 87 LEU A C 1
ATOM 703 O O . LEU A 1 87 ? -13.032 2.809 16.536 1.00 74.94 87 LEU A O 1
ATOM 707 N N . GLU A 1 88 ? -11.139 1.865 15.819 1.00 71.31 88 GLU A N 1
ATOM 708 C CA . GLU A 1 88 ? -10.261 2.565 16.771 1.00 71.31 88 GLU A CA 1
ATOM 709 C C . GLU A 1 88 ? -10.255 4.085 16.559 1.00 71.31 88 GLU A C 1
ATOM 711 O O . GLU A 1 88 ? -10.386 4.834 17.526 1.00 71.31 88 GLU A O 1
ATOM 716 N N . MET A 1 89 ? -10.150 4.558 15.314 1.00 68.00 89 MET A N 1
ATOM 717 C CA . MET A 1 89 ? -10.127 5.992 14.994 1.00 68.00 89 MET A CA 1
ATOM 718 C C . MET A 1 89 ? -11.480 6.667 15.280 1.00 68.00 89 MET A C 1
ATOM 720 O O . MET A 1 89 ? -11.514 7.783 15.799 1.00 68.00 89 MET A O 1
ATOM 724 N N . LEU A 1 90 ? -12.595 5.969 15.049 1.00 69.00 90 LEU A N 1
ATOM 725 C CA . LEU A 1 90 ? -13.941 6.431 15.407 1.00 69.00 90 LEU A CA 1
ATOM 726 C C . LEU A 1 90 ? -14.159 6.455 16.929 1.00 69.00 90 LEU A C 1
ATOM 728 O O . LEU A 1 90 ? -14.624 7.461 17.461 1.00 69.00 90 LEU A O 1
ATOM 732 N N . ARG A 1 91 ? -13.739 5.407 17.656 1.00 66.62 91 ARG A N 1
ATOM 733 C CA . ARG A 1 91 ? -13.711 5.386 19.136 1.00 66.62 91 ARG A CA 1
ATOM 734 C C . ARG A 1 91 ? -12.791 6.467 19.719 1.00 66.62 91 ARG A C 1
ATOM 736 O O . ARG A 1 91 ? -13.022 6.937 20.829 1.00 66.62 91 ARG A O 1
ATOM 743 N N . ALA A 1 92 ? -11.770 6.893 18.973 1.00 63.31 92 ALA A N 1
ATOM 744 C CA . ALA A 1 92 ? -10.923 8.035 19.310 1.00 63.31 92 ALA A CA 1
ATOM 745 C C . ALA A 1 92 ? -11.574 9.407 19.006 1.00 63.31 92 ALA A C 1
ATOM 747 O O . ALA A 1 92 ? -10.922 10.437 19.170 1.00 63.31 92 ALA A O 1
ATOM 748 N N . GLY A 1 93 ? -12.842 9.450 18.581 1.00 54.84 93 GLY A N 1
ATOM 749 C CA . GLY A 1 93 ? -13.583 10.688 18.327 1.00 54.84 93 GLY A CA 1
ATOM 750 C C . GLY A 1 93 ? -13.208 11.398 17.023 1.00 54.84 93 GLY A C 1
ATOM 751 O O . GLY A 1 93 ? -13.421 12.607 16.906 1.00 54.84 93 GLY A O 1
ATOM 752 N N . MET A 1 94 ? -12.631 10.684 16.048 1.00 61.19 94 MET A N 1
ATOM 753 C CA . MET A 1 94 ? -12.284 11.255 14.745 1.00 61.19 94 MET A CA 1
ATOM 754 C C . MET A 1 94 ? -13.533 11.733 13.992 1.00 61.19 94 MET A C 1
ATOM 756 O O . MET A 1 94 ? -14.443 10.953 13.729 1.00 61.19 94 MET A O 1
ATOM 760 N N . LYS A 1 95 ? -13.552 13.021 13.624 1.00 58.19 95 LYS A N 1
ATOM 761 C CA . LYS A 1 95 ? -14.689 13.668 12.941 1.00 58.19 95 LYS A CA 1
ATOM 762 C C . LYS A 1 95 ? -14.615 13.652 11.410 1.00 58.19 95 LYS A C 1
ATOM 764 O O . LYS A 1 95 ? -15.623 13.931 10.773 1.00 58.19 95 LYS A O 1
ATOM 769 N N . ASP A 1 96 ? -13.458 13.324 10.834 1.00 66.75 96 ASP A N 1
ATOM 770 C CA . ASP A 1 96 ? -13.308 13.075 9.397 1.00 66.75 96 ASP A CA 1
ATOM 771 C C . ASP A 1 96 ? -12.846 11.636 9.142 1.00 66.75 96 ASP A C 1
ATOM 773 O O . ASP A 1 96 ? -11.665 11.305 9.227 1.00 66.75 96 ASP A O 1
ATOM 777 N N . SER A 1 97 ? -13.808 10.774 8.826 1.00 71.00 97 SER A N 1
ATOM 778 C CA . SER A 1 97 ? -13.587 9.404 8.365 1.00 71.00 97 SER A CA 1
ATOM 779 C C . SER A 1 97 ? -13.362 9.298 6.850 1.00 71.00 97 SER A C 1
ATOM 781 O O . SER A 1 97 ? -13.087 8.196 6.367 1.00 71.00 97 SER A O 1
ATOM 783 N N . ALA A 1 98 ? -13.447 10.399 6.085 1.00 76.12 98 ALA A N 1
ATOM 784 C CA . ALA A 1 98 ? -13.405 10.364 4.624 1.00 76.12 98 ALA A CA 1
ATOM 785 C C . ALA A 1 98 ? -12.142 9.696 4.054 1.00 76.12 98 ALA A C 1
ATOM 787 O O . ALA A 1 98 ? -12.312 8.847 3.183 1.00 76.12 98 ALA A O 1
ATOM 788 N N . PRO A 1 99 ? -10.907 9.938 4.547 1.00 75.38 99 PRO A N 1
ATOM 789 C CA . PRO A 1 99 ? -9.721 9.278 3.995 1.00 75.38 99 PRO A CA 1
ATOM 790 C C . PRO A 1 99 ? -9.777 7.746 4.105 1.00 75.38 99 PRO A C 1
ATOM 792 O O . PRO A 1 99 ? -9.367 7.039 3.185 1.00 75.38 99 PRO A O 1
ATOM 795 N N . LEU A 1 100 ? -10.327 7.210 5.204 1.00 75.56 100 LEU A N 1
ATOM 796 C CA . LEU A 1 100 ? -10.461 5.761 5.405 1.00 75.56 100 LEU A CA 1
ATOM 797 C C . LEU A 1 100 ? -11.652 5.175 4.640 1.00 75.56 100 LEU A C 1
ATOM 799 O O . LEU A 1 100 ? -11.545 4.072 4.112 1.00 75.56 100 LEU A O 1
ATOM 803 N N . VAL A 1 101 ? -12.767 5.898 4.544 1.00 80.50 101 VAL A N 1
ATOM 804 C CA . VAL A 1 101 ? -13.931 5.476 3.750 1.00 80.50 101 VAL A CA 1
ATOM 805 C C . VAL A 1 101 ? -13.613 5.492 2.254 1.00 80.50 101 VAL A C 1
ATOM 807 O O . VAL A 1 101 ? -13.962 4.548 1.542 1.00 80.50 101 VAL A O 1
ATOM 810 N N . ASN A 1 102 ? -12.883 6.504 1.785 1.00 85.00 102 ASN A N 1
ATOM 811 C CA . ASN A 1 102 ? -12.363 6.578 0.425 1.00 85.00 102 ASN A CA 1
ATOM 812 C C . ASN A 1 102 ? -11.385 5.423 0.160 1.00 85.00 102 ASN A C 1
ATOM 814 O O . ASN A 1 102 ? -11.531 4.734 -0.848 1.00 85.00 102 ASN A O 1
ATOM 818 N N . PHE A 1 103 ? -10.460 5.143 1.090 1.00 85.25 103 PHE A N 1
ATOM 819 C CA . PHE A 1 103 ? -9.553 3.995 0.991 1.00 85.25 103 PHE A CA 1
ATOM 820 C C . PHE A 1 103 ? -10.315 2.663 0.899 1.00 85.25 103 PHE A C 1
ATOM 822 O O . PHE A 1 103 ? -10.044 1.861 0.009 1.00 85.25 103 PHE A O 1
ATOM 829 N N . ILE A 1 104 ? -11.290 2.421 1.785 1.00 83.81 104 ILE A N 1
ATOM 830 C CA . ILE A 1 104 ? -12.098 1.191 1.771 1.00 83.81 104 ILE A CA 1
ATOM 831 C C . ILE A 1 104 ? -12.866 1.076 0.453 1.00 83.81 104 ILE A C 1
ATOM 833 O O . ILE A 1 104 ? -12.900 0.001 -0.137 1.00 83.81 104 ILE A O 1
ATOM 837 N N . THR A 1 105 ? -13.441 2.177 -0.035 1.00 87.81 105 THR A N 1
ATOM 838 C CA . THR A 1 105 ? -14.185 2.196 -1.301 1.00 87.81 105 THR A CA 1
ATOM 839 C C . THR A 1 105 ? -13.285 1.839 -2.484 1.00 87.81 105 THR A C 1
ATOM 841 O O . THR A 1 105 ? -13.677 1.005 -3.294 1.00 87.81 105 THR A O 1
ATOM 844 N N . ARG A 1 106 ? -12.067 2.396 -2.542 1.00 90.31 106 ARG A N 1
ATOM 845 C CA . ARG A 1 106 ? -11.044 2.084 -3.556 1.00 90.31 106 ARG A CA 1
ATOM 846 C C . ARG A 1 106 ? -10.557 0.643 -3.471 1.00 90.31 106 ARG A C 1
ATOM 848 O O . ARG A 1 106 ? -10.507 -0.053 -4.478 1.00 90.31 106 ARG A O 1
ATOM 855 N N . LEU A 1 107 ? -10.267 0.157 -2.266 1.00 88.38 107 LEU A N 1
ATOM 856 C CA . LEU A 1 107 ? -9.856 -1.230 -2.057 1.00 88.38 107 LEU A CA 1
ATOM 857 C C . LEU A 1 107 ? -10.941 -2.206 -2.532 1.00 88.38 107 LEU A C 1
ATOM 859 O O . LEU A 1 107 ? -10.630 -3.200 -3.172 1.00 88.38 107 LEU A O 1
ATOM 863 N N . GLN A 1 108 ? -12.215 -1.910 -2.274 1.00 88.00 108 GLN A N 1
ATOM 864 C CA . GLN A 1 108 ? -13.336 -2.740 -2.724 1.00 88.00 108 GLN A CA 1
ATOM 865 C C . GLN A 1 108 ? -13.691 -2.555 -4.219 1.00 88.00 108 GLN A C 1
ATOM 867 O O . GLN A 1 108 ? -14.508 -3.316 -4.738 1.00 88.00 108 GLN A O 1
ATOM 872 N N . SER A 1 109 ? -13.065 -1.604 -4.929 1.00 91.81 109 SER A N 1
ATOM 873 C CA . SER A 1 109 ? -13.063 -1.533 -6.404 1.00 91.81 109 SER A CA 1
ATOM 874 C C . SER A 1 109 ? -12.000 -2.435 -7.049 1.00 91.81 109 SER A C 1
ATOM 876 O O . SER A 1 109 ? -12.066 -2.683 -8.253 1.00 91.81 109 SER A O 1
ATOM 878 N N . ASN A 1 110 ? -11.027 -2.945 -6.281 1.00 93.19 110 ASN A N 1
ATOM 879 C CA . ASN A 1 110 ? -9.973 -3.820 -6.792 1.00 93.19 110 ASN A CA 1
ATOM 880 C C . ASN A 1 110 ? -10.577 -5.107 -7.403 1.00 93.19 110 ASN A C 1
ATOM 882 O O . ASN A 1 110 ? -11.320 -5.817 -6.720 1.00 93.19 110 ASN A O 1
ATOM 886 N N . PRO A 1 111 ? -10.255 -5.463 -8.662 1.00 92.69 111 PRO A N 1
ATOM 887 C CA . PRO A 1 111 ? -10.873 -6.604 -9.340 1.00 92.69 111 PRO A CA 1
ATOM 888 C C . PRO A 1 111 ? -10.409 -7.978 -8.821 1.00 92.69 111 PRO A C 1
ATOM 890 O O . PRO A 1 111 ? -10.965 -8.993 -9.239 1.00 92.69 111 PRO A O 1
ATOM 893 N N . SER A 1 112 ? -9.402 -8.045 -7.939 1.00 89.94 112 SER A N 1
ATOM 894 C CA . SER A 1 112 ? -8.894 -9.294 -7.357 1.00 89.94 112 SER A CA 1
ATOM 895 C C . SER A 1 112 ? -9.187 -9.374 -5.859 1.00 89.94 112 SER A C 1
ATOM 897 O O . SER A 1 112 ? -8.563 -8.696 -5.044 1.00 89.94 112 SER A O 1
ATOM 899 N N . ALA A 1 113 ? -10.087 -10.283 -5.475 1.00 84.75 113 ALA A N 1
ATOM 900 C CA . ALA A 1 113 ? -10.385 -10.566 -4.069 1.00 84.75 113 ALA A CA 1
ATOM 901 C C . ALA A 1 113 ? -9.160 -11.086 -3.287 1.00 84.75 113 ALA A C 1
ATOM 903 O O . ALA A 1 113 ? -9.062 -10.853 -2.083 1.00 84.75 113 ALA A O 1
ATOM 904 N N . ASN A 1 114 ? -8.203 -11.742 -3.957 1.00 85.94 114 ASN A N 1
ATOM 905 C CA . ASN A 1 114 ? -6.927 -12.123 -3.345 1.00 85.94 114 ASN A CA 1
ATOM 906 C C . ASN A 1 114 ? -6.114 -10.871 -2.998 1.00 85.94 114 ASN A C 1
ATOM 908 O O . ASN A 1 114 ? -5.717 -10.705 -1.849 1.00 85.94 114 ASN A O 1
ATOM 912 N N . SER A 1 115 ? -5.984 -9.939 -3.949 1.00 87.31 115 SER A N 1
ATOM 913 C CA . SER A 1 115 ? -5.282 -8.668 -3.746 1.00 87.31 115 SER A CA 1
ATOM 914 C C . SER A 1 115 ? -5.882 -7.835 -2.610 1.00 87.31 115 SER A C 1
ATOM 916 O O . SER A 1 115 ? -5.148 -7.278 -1.797 1.00 87.31 115 SER A O 1
ATOM 918 N N . VAL A 1 116 ? -7.214 -7.821 -2.477 1.00 85.06 116 VAL A N 1
ATOM 919 C CA . VAL A 1 116 ? -7.912 -7.185 -1.344 1.00 85.06 116 VAL A CA 1
ATOM 920 C C . VAL A 1 116 ? -7.459 -7.772 0.001 1.00 85.06 116 VAL A C 1
ATOM 922 O O . VAL A 1 116 ? -7.102 -7.029 0.917 1.00 85.06 116 VAL A O 1
ATOM 925 N N . ASN A 1 117 ? -7.432 -9.102 0.116 1.00 79.75 117 ASN A N 1
ATOM 926 C CA . ASN A 1 117 ? -7.032 -9.809 1.338 1.00 79.75 117 ASN A CA 1
ATOM 927 C C . ASN A 1 117 ? -5.525 -9.670 1.641 1.00 79.75 117 ASN A C 1
ATOM 929 O O . ASN A 1 117 ? -5.120 -9.539 2.800 1.00 79.75 117 ASN A O 1
ATOM 933 N N . GLU A 1 118 ? -4.693 -9.664 0.602 1.00 82.12 118 GLU A N 1
ATOM 934 C CA . GLU A 1 118 ? -3.248 -9.455 0.695 1.00 82.12 118 GLU A CA 1
ATOM 935 C C . GLU A 1 118 ? -2.911 -8.022 1.116 1.00 82.12 118 GLU A C 1
ATOM 937 O O . GLU A 1 118 ? -2.106 -7.826 2.030 1.00 82.12 118 GLU A O 1
ATOM 942 N N . LEU A 1 119 ? -3.576 -7.013 0.542 1.00 80.69 119 LEU A N 1
ATOM 943 C CA . LEU A 1 119 ? -3.349 -5.623 0.924 1.00 80.69 119 LEU A CA 1
ATOM 944 C C . LEU A 1 119 ? -3.771 -5.382 2.378 1.00 80.69 119 LEU A C 1
ATOM 946 O O . LEU A 1 119 ? -3.006 -4.770 3.116 1.00 80.69 119 LEU A O 1
ATOM 950 N N . TYR A 1 120 ? -4.889 -5.944 2.862 1.00 73.75 120 TYR A N 1
ATOM 951 C CA . TYR A 1 120 ? -5.219 -5.909 4.301 1.00 73.75 120 TYR A CA 1
ATOM 952 C C . TYR A 1 120 ? -4.094 -6.465 5.202 1.00 73.75 120 TYR A C 1
ATOM 954 O O . TYR A 1 120 ? -3.974 -6.035 6.352 1.00 73.75 120 TYR A O 1
ATOM 962 N N . SER A 1 121 ? -3.254 -7.375 4.693 1.00 68.44 121 SER A N 1
ATOM 963 C CA . SER A 1 121 ? -2.096 -7.924 5.410 1.00 68.44 121 SER A CA 1
ATOM 964 C C . SER A 1 121 ? -0.868 -7.002 5.332 1.00 68.44 121 SER A C 1
ATOM 966 O O . SER A 1 121 ? -0.290 -6.692 6.376 1.00 68.44 121 SER A O 1
ATOM 968 N N . PHE A 1 122 ? -0.524 -6.475 4.149 1.00 69.62 122 PHE A N 1
ATOM 969 C CA . PHE A 1 122 ? 0.513 -5.438 3.948 1.00 69.62 122 PHE A CA 1
ATOM 970 C C . PHE A 1 122 ? 0.282 -4.219 4.858 1.00 69.62 122 PHE A C 1
ATOM 972 O O . PHE A 1 122 ? 1.159 -3.773 5.600 1.00 69.62 122 PHE A O 1
ATOM 979 N N . MET A 1 123 ? -0.968 -3.756 4.893 1.00 66.38 123 MET A N 1
ATOM 980 C CA . MET A 1 123 ? -1.457 -2.621 5.683 1.00 66.38 123 MET A CA 1
ATOM 981 C C . MET A 1 123 ? -1.356 -2.835 7.206 1.00 66.38 123 MET A C 1
ATOM 983 O O . MET A 1 123 ? -1.549 -1.889 7.968 1.00 66.38 123 MET A O 1
ATOM 987 N N . SER A 1 124 ? -1.057 -4.059 7.665 1.00 61.78 124 SER A N 1
ATOM 988 C CA . SER A 1 124 ? -0.816 -4.369 9.081 1.00 61.78 124 SER A CA 1
ATOM 989 C C . SER A 1 124 ? 0.644 -4.192 9.525 1.00 61.78 124 SER A C 1
ATOM 991 O O . SER A 1 124 ? 0.899 -4.161 10.729 1.00 61.78 124 SER A O 1
ATOM 993 N N . TYR A 1 125 ? 1.592 -4.056 8.586 1.00 49.94 125 TYR A N 1
ATOM 994 C CA . TYR A 1 125 ? 3.034 -3.983 8.871 1.00 49.94 125 TYR A CA 1
ATOM 995 C C . TYR A 1 125 ? 3.610 -2.554 8.916 1.00 49.94 125 TYR A C 1
ATOM 997 O O . TYR A 1 125 ? 4.550 -2.311 9.673 1.00 49.94 125 TYR A O 1
ATOM 1005 N N . LYS A 1 126 ? 3.061 -1.589 8.162 1.00 52.03 126 LYS A N 1
ATOM 1006 C CA . LYS A 1 126 ? 3.510 -0.176 8.163 1.00 52.03 126 LYS A CA 1
ATOM 1007 C C . LYS A 1 126 ? 2.365 0.785 8.516 1.00 52.03 126 LYS A C 1
ATOM 1009 O O . LYS A 1 126 ? 1.188 0.527 8.272 1.00 52.03 126 LYS A O 1
ATOM 1014 N N . SER A 1 127 ? 2.714 1.925 9.117 1.00 50.72 127 SER A N 1
ATOM 1015 C CA . SER A 1 127 ? 1.745 2.964 9.495 1.00 50.72 127 SER A CA 1
ATOM 1016 C C . SER A 1 127 ? 1.313 3.781 8.279 1.00 50.72 127 SER A C 1
ATOM 1018 O O . SER A 1 127 ? 2.049 4.649 7.828 1.00 50.72 127 SER A O 1
ATOM 1020 N N . LEU A 1 128 ? 0.107 3.497 7.786 1.00 53.53 128 LEU A N 1
ATOM 1021 C CA . LEU A 1 128 ? -0.490 4.086 6.580 1.00 53.53 128 LEU A CA 1
ATOM 1022 C C . LEU A 1 128 ? -0.307 5.612 6.447 1.00 53.53 128 LEU A C 1
ATOM 1024 O O . LEU A 1 128 ? -0.850 6.347 7.279 1.00 53.53 128 LEU A O 1
ATOM 1028 N N . PRO A 1 129 ? 0.322 6.099 5.365 1.00 53.50 129 PRO A N 1
ATOM 1029 C CA . PRO A 1 129 ? 0.103 7.434 4.834 1.00 53.50 129 PRO A CA 1
ATOM 1030 C C . PRO A 1 129 ? -1.081 7.365 3.855 1.00 53.50 129 PRO A C 1
ATOM 1032 O O . PRO A 1 129 ? -0.916 6.988 2.694 1.00 53.50 129 PRO A O 1
ATOM 1035 N N . ASN A 1 130 ? -2.277 7.699 4.345 1.00 70.12 130 ASN A N 1
ATOM 1036 C CA . ASN A 1 130 ? -3.483 7.826 3.521 1.00 70.12 130 ASN A CA 1
ATOM 1037 C C . ASN A 1 130 ? -3.594 9.266 3.004 1.00 70.12 130 ASN A C 1
ATOM 1039 O O . ASN A 1 130 ? -3.575 10.192 3.816 1.00 70.12 130 ASN A O 1
ATOM 1043 N N . THR A 1 131 ? -3.771 9.464 1.698 1.00 74.69 131 THR A N 1
ATOM 1044 C CA . THR A 1 131 ? -4.158 10.779 1.154 1.00 74.69 131 THR A CA 1
ATOM 1045 C C . THR A 1 131 ? -5.636 11.080 1.477 1.00 74.69 131 THR A C 1
ATOM 1047 O O . THR A 1 131 ? -6.385 10.150 1.803 1.00 74.69 131 THR A O 1
ATOM 1050 N N . PRO A 1 132 ? -6.119 12.336 1.367 1.00 77.12 132 PRO A N 1
ATOM 1051 C CA . PRO A 1 132 ? -7.544 12.655 1.534 1.00 77.12 132 PRO A CA 1
ATOM 1052 C C . PRO A 1 132 ? -8.465 11.848 0.601 1.00 77.12 132 PRO A C 1
ATOM 1054 O O . PRO A 1 132 ? -9.578 11.470 0.968 1.00 77.12 132 PRO A O 1
ATOM 1057 N N . GLU A 1 133 ? -7.976 11.511 -0.592 1.00 80.94 133 GLU A N 1
ATOM 1058 C CA . GLU A 1 133 ? -8.655 10.693 -1.600 1.00 80.94 133 GLU A CA 1
ATOM 1059 C C . GLU A 1 133 ? -8.638 9.194 -1.265 1.00 80.94 133 GLU A C 1
ATOM 1061 O O . GLU A 1 133 ? -9.236 8.412 -2.001 1.00 80.94 133 GLU A O 1
ATOM 1066 N N . GLY A 1 134 ? -7.970 8.769 -0.189 1.00 80.81 134 GLY A N 1
ATOM 1067 C CA . GLY A 1 134 ? -7.846 7.362 0.192 1.00 80.81 134 GLY A CA 1
ATOM 1068 C C . GLY A 1 134 ? -6.837 6.565 -0.639 1.00 80.81 134 GLY A C 1
ATOM 1069 O O . GLY A 1 134 ? -6.933 5.340 -0.692 1.00 80.81 134 GLY A O 1
ATOM 1070 N N . LYS A 1 135 ? -5.882 7.236 -1.294 1.00 87.69 135 LYS A N 1
ATOM 1071 C CA . LYS A 1 135 ? -4.714 6.585 -1.904 1.00 87.69 135 LYS A CA 1
ATOM 1072 C C . LYS A 1 135 ? -3.613 6.354 -0.868 1.00 87.69 135 LYS A C 1
ATOM 1074 O O . LYS A 1 135 ? -3.651 6.937 0.216 1.00 87.69 135 LYS A O 1
ATOM 1079 N N . ILE A 1 136 ? -2.625 5.530 -1.213 1.00 85.50 136 ILE A N 1
ATOM 1080 C CA . ILE A 1 136 ? -1.475 5.224 -0.351 1.00 85.50 136 ILE A CA 1
ATOM 1081 C C . ILE A 1 136 ? -0.192 5.798 -0.962 1.00 85.50 136 ILE A C 1
ATOM 1083 O O . ILE A 1 136 ? 0.016 5.719 -2.175 1.00 85.50 136 ILE A O 1
ATOM 1087 N N . LEU A 1 137 ? 0.692 6.322 -0.106 1.00 86.31 137 LEU A N 1
ATOM 1088 C CA . LEU A 1 137 ? 2.090 6.589 -0.459 1.00 86.31 137 LEU A CA 1
ATOM 1089 C C . LEU A 1 137 ? 2.983 5.377 -0.149 1.00 86.31 137 LEU A C 1
ATOM 1091 O O . LEU A 1 137 ? 2.946 4.832 0.955 1.00 86.31 137 LEU A O 1
ATOM 1095 N N . GLY A 1 138 ? 3.814 4.995 -1.114 1.00 87.19 138 GLY A N 1
ATOM 1096 C CA . GLY A 1 138 ? 4.898 4.021 -0.979 1.00 87.19 138 GLY A CA 1
ATOM 1097 C C . GLY A 1 138 ? 6.206 4.568 -1.554 1.00 87.19 138 GLY A C 1
ATOM 1098 O O . GLY A 1 138 ? 6.272 5.723 -1.981 1.00 87.19 138 GLY A O 1
ATOM 1099 N N . TYR A 1 139 ? 7.244 3.735 -1.590 1.00 90.81 139 TYR A N 1
ATOM 1100 C CA . TYR A 1 139 ? 8.566 4.117 -2.092 1.00 90.81 139 TYR A CA 1
ATOM 1101 C C . TYR A 1 139 ? 8.976 3.281 -3.306 1.00 90.81 139 TYR A C 1
ATOM 1103 O O . TYR A 1 139 ? 8.548 2.133 -3.463 1.00 90.81 139 TYR A O 1
ATOM 1111 N N . LYS A 1 140 ? 9.830 3.851 -4.162 1.00 93.38 140 LYS A N 1
ATOM 1112 C CA . LYS A 1 140 ? 10.406 3.175 -5.330 1.00 93.38 140 LYS A CA 1
ATOM 1113 C C . LYS A 1 140 ? 11.883 3.537 -5.504 1.00 93.38 140 LYS A C 1
ATOM 1115 O O . LYS A 1 140 ? 12.212 4.716 -5.582 1.00 93.38 140 LYS A O 1
ATOM 1120 N N . GLY A 1 141 ? 12.746 2.526 -5.606 1.00 94.44 141 GLY A N 1
ATOM 1121 C CA . GLY A 1 141 ? 14.128 2.687 -6.064 1.00 94.44 141 GLY A CA 1
ATOM 1122 C C . GLY A 1 141 ? 14.215 2.611 -7.591 1.00 94.44 141 GLY A C 1
ATOM 1123 O O . GLY A 1 141 ? 13.550 1.762 -8.192 1.00 94.44 141 GLY A O 1
ATOM 1124 N N . VAL A 1 142 ? 14.994 3.501 -8.207 1.00 96.25 142 VAL A N 1
ATOM 1125 C CA . VAL A 1 142 ? 15.284 3.544 -9.656 1.00 96.25 142 VAL A CA 1
ATOM 1126 C C . VAL A 1 142 ? 16.733 3.997 -9.899 1.00 96.25 142 VAL A C 1
ATOM 1128 O O . VAL A 1 142 ? 17.438 4.347 -8.954 1.00 96.25 142 VAL A O 1
ATOM 1131 N N . GLN A 1 143 ? 17.199 4.017 -11.150 1.00 96.38 143 GLN A N 1
ATOM 1132 C CA . GLN A 1 143 ? 18.555 4.469 -11.494 1.00 96.38 143 GLN A CA 1
ATOM 1133 C C . GLN A 1 143 ? 18.722 5.998 -11.371 1.00 96.38 143 GLN A C 1
ATOM 1135 O O . GLN A 1 143 ? 17.754 6.751 -11.223 1.00 96.38 143 GLN A O 1
ATOM 1140 N N . SER A 1 144 ? 19.972 6.469 -11.426 1.00 95.69 144 SER A N 1
ATOM 1141 C CA . SER A 1 144 ? 20.367 7.884 -11.280 1.00 95.69 144 SER A CA 1
ATOM 1142 C C . SER A 1 144 ? 19.761 8.825 -12.339 1.00 95.69 144 SER A C 1
ATOM 1144 O O . SER A 1 144 ? 19.720 10.045 -12.150 1.00 95.69 144 SER A O 1
ATOM 1146 N N . ASP A 1 145 ? 19.225 8.260 -13.418 1.00 95.69 145 ASP A N 1
ATOM 1147 C CA . ASP A 1 145 ? 18.585 8.898 -14.571 1.00 95.69 145 ASP A CA 1
ATOM 1148 C C . ASP A 1 145 ? 17.048 8.704 -14.618 1.00 95.69 145 ASP A C 1
ATOM 1150 O O . ASP A 1 145 ? 16.409 9.046 -15.612 1.00 95.69 145 ASP A O 1
ATOM 1154 N N . PHE A 1 146 ? 16.452 8.196 -13.530 1.00 96.81 146 PHE A N 1
ATOM 1155 C CA . PHE A 1 146 ? 15.033 7.836 -13.366 1.00 96.81 146 PHE A CA 1
ATOM 1156 C C . PHE A 1 146 ? 14.529 6.610 -14.161 1.00 96.81 146 PHE A C 1
ATOM 1158 O O . PHE A 1 146 ? 13.344 6.270 -14.037 1.00 96.81 146 PHE A O 1
ATOM 1165 N N . TRP A 1 147 ? 15.359 5.891 -14.924 1.00 97.38 147 TRP A N 1
ATOM 1166 C CA . TRP A 1 147 ? 14.931 4.624 -15.538 1.00 97.38 147 TRP A CA 1
ATOM 1167 C C . TRP A 1 147 ? 14.882 3.488 -14.501 1.00 97.38 147 TRP A C 1
ATOM 1169 O O . TRP A 1 147 ? 15.676 3.430 -13.561 1.00 97.38 147 TRP A O 1
ATOM 1179 N N . SER A 1 148 ? 13.937 2.555 -14.642 1.00 95.06 148 SER A N 1
ATOM 1180 C CA . SER A 1 148 ? 13.854 1.376 -13.766 1.00 95.06 148 SER A CA 1
ATOM 1181 C C . SER A 1 148 ? 15.113 0.499 -13.863 1.00 95.06 148 SER A C 1
ATOM 1183 O O . SER A 1 148 ? 15.706 0.381 -14.935 1.00 95.06 148 SER A O 1
ATOM 1185 N N . ASN A 1 149 ? 15.534 -0.134 -12.758 1.00 90.88 149 ASN A N 1
ATOM 1186 C CA . ASN A 1 149 ? 16.742 -0.983 -12.706 1.00 90.88 149 ASN A CA 1
ATOM 1187 C C . ASN A 1 149 ? 16.740 -2.065 -13.802 1.00 90.88 149 ASN A C 1
ATOM 1189 O O . ASN A 1 149 ? 17.754 -2.293 -14.451 1.00 90.88 149 ASN A O 1
ATOM 1193 N N . THR A 1 150 ? 15.578 -2.675 -14.041 1.00 89.75 150 THR A N 1
ATOM 1194 C CA . THR A 1 150 ? 15.330 -3.639 -15.117 1.00 89.75 150 THR A CA 1
ATOM 1195 C C . THR A 1 150 ? 14.308 -3.099 -16.121 1.00 89.75 150 THR A C 1
ATOM 1197 O O . THR A 1 150 ? 13.551 -2.168 -15.827 1.00 89.75 150 THR A O 1
ATOM 1200 N N . GLY A 1 151 ? 14.287 -3.691 -17.314 1.00 90.69 151 GLY A N 1
ATOM 1201 C CA . GLY A 1 151 ? 13.256 -3.504 -18.333 1.00 90.69 151 GLY A CA 1
ATOM 1202 C C . GLY A 1 151 ? 12.668 -4.848 -18.764 1.00 90.69 151 GLY A C 1
ATOM 1203 O O . GLY A 1 151 ? 13.251 -5.891 -18.476 1.00 90.69 151 GLY A O 1
ATOM 1204 N N . ASN A 1 152 ? 11.503 -4.840 -19.413 1.00 90.94 152 ASN A N 1
ATOM 1205 C CA . ASN A 1 152 ? 10.851 -6.066 -19.887 1.00 90.94 152 ASN A CA 1
ATOM 1206 C C . ASN A 1 152 ? 9.984 -5.802 -21.131 1.00 90.94 152 ASN A C 1
ATOM 1208 O O . ASN A 1 152 ? 8.970 -5.109 -21.038 1.00 90.94 152 ASN A O 1
ATOM 1212 N N . ALA A 1 153 ? 10.355 -6.411 -22.261 1.00 92.44 153 ALA A N 1
ATOM 1213 C CA . ALA A 1 153 ? 9.680 -6.270 -23.553 1.00 92.44 153 ALA A CA 1
ATOM 1214 C C . ALA A 1 153 ? 8.212 -6.744 -23.551 1.00 92.44 153 ALA A C 1
ATOM 1216 O O . ALA A 1 153 ? 7.386 -6.167 -24.254 1.00 92.44 153 ALA A O 1
ATOM 1217 N N . ASP A 1 154 ? 7.863 -7.734 -22.721 1.00 92.62 154 ASP A N 1
ATOM 1218 C CA . ASP A 1 154 ? 6.493 -8.261 -22.608 1.00 92.62 154 ASP A CA 1
ATOM 1219 C C . ASP A 1 154 ? 5.565 -7.362 -21.760 1.00 92.62 154 ASP A C 1
ATOM 1221 O O . ASP A 1 154 ? 4.366 -7.632 -21.607 1.00 92.62 154 ASP A O 1
ATOM 1225 N N . THR A 1 155 ? 6.093 -6.272 -21.189 1.00 93.81 155 THR A N 1
ATOM 1226 C CA . THR A 1 155 ? 5.306 -5.325 -20.389 1.00 93.81 155 THR A CA 1
ATOM 1227 C C . THR A 1 155 ? 4.555 -4.356 -21.291 1.00 93.81 155 THR A C 1
ATOM 1229 O O . THR A 1 155 ? 5.114 -3.392 -21.810 1.00 93.81 155 THR A O 1
ATOM 1232 N N . ILE A 1 156 ? 3.246 -4.565 -21.431 1.00 96.06 156 ILE A N 1
ATOM 1233 C CA . ILE A 1 156 ? 2.371 -3.656 -22.178 1.00 96.06 156 ILE A CA 1
ATOM 1234 C C . ILE A 1 156 ? 2.122 -2.402 -21.330 1.00 96.06 156 ILE A C 1
ATOM 1236 O O . ILE A 1 156 ? 1.208 -2.367 -20.504 1.00 96.06 156 ILE A O 1
ATOM 1240 N N . VAL A 1 157 ? 2.950 -1.378 -21.532 1.00 96.75 157 VAL A N 1
ATOM 1241 C CA . VAL A 1 157 ? 2.785 -0.045 -20.938 1.00 96.75 157 VAL A CA 1
ATOM 1242 C C . VAL A 1 157 ? 1.576 0.652 -21.570 1.00 96.75 157 VAL A C 1
ATOM 1244 O O . VAL A 1 157 ? 1.452 0.729 -22.791 1.00 96.75 157 VAL A O 1
ATOM 1247 N N . LEU A 1 158 ? 0.668 1.140 -20.725 1.00 97.12 158 LEU A N 1
ATOM 1248 C CA . LEU A 1 158 ? -0.531 1.900 -21.097 1.00 97.12 158 LEU A CA 1
ATOM 1249 C C . LEU A 1 158 ? -0.343 3.407 -20.865 1.00 97.12 158 LEU A C 1
ATOM 1251 O O . LEU A 1 158 ? -0.916 4.215 -21.594 1.00 97.12 158 LEU A O 1
ATOM 1255 N N . GLN A 1 159 ? 0.478 3.782 -19.880 1.00 97.56 159 GLN A N 1
ATOM 1256 C CA . GLN A 1 159 ? 0.875 5.162 -19.601 1.00 97.56 159 GLN A CA 1
ATOM 1257 C C . GLN A 1 159 ? 2.322 5.198 -19.078 1.00 97.56 159 GLN A C 1
ATOM 1259 O O . GLN A 1 159 ? 2.717 4.337 -18.294 1.00 97.56 159 GLN A O 1
ATOM 1264 N N . GLY A 1 160 ? 3.103 6.190 -19.510 1.00 95.44 160 GLY A N 1
ATOM 1265 C CA . GLY A 1 160 ? 4.534 6.323 -19.215 1.00 95.44 160 GLY A CA 1
ATOM 1266 C C . GLY A 1 160 ? 5.395 6.242 -20.480 1.00 95.44 160 GLY A C 1
ATOM 1267 O O . GLY A 1 160 ? 4.874 6.219 -21.595 1.00 95.44 160 GLY A O 1
ATOM 1268 N N . GLN A 1 161 ? 6.717 6.209 -20.307 1.00 96.25 161 GLN A N 1
ATOM 1269 C CA . GLN A 1 161 ? 7.696 6.131 -21.399 1.00 96.25 161 GLN A CA 1
ATOM 1270 C C . GLN A 1 161 ? 8.627 4.931 -21.205 1.00 96.25 161 GLN A C 1
ATOM 1272 O O . GLN A 1 161 ? 8.953 4.587 -20.067 1.00 96.25 161 GLN A O 1
ATOM 1277 N N . THR A 1 162 ? 9.084 4.333 -22.309 1.00 96.75 162 THR A N 1
ATOM 1278 C CA . THR A 1 162 ? 10.072 3.241 -22.322 1.00 96.75 162 THR A CA 1
ATOM 1279 C C . THR A 1 162 ? 11.274 3.573 -23.196 1.00 96.75 162 THR A C 1
ATOM 1281 O O . THR A 1 162 ? 11.099 4.146 -24.270 1.00 96.75 162 THR A O 1
ATOM 1284 N N . ASN A 1 163 ? 12.473 3.167 -22.774 1.00 95.94 163 ASN A N 1
ATOM 1285 C CA . ASN A 1 163 ? 13.684 3.246 -23.595 1.00 95.94 163 ASN A CA 1
ATOM 1286 C C . ASN A 1 163 ? 13.908 1.963 -24.427 1.00 95.94 163 ASN A C 1
ATOM 1288 O O . ASN A 1 163 ? 13.141 1.004 -24.338 1.00 95.94 163 ASN A O 1
ATOM 1292 N N . GLU A 1 164 ? 14.989 1.932 -25.210 1.00 95.50 164 GLU A N 1
ATOM 1293 C CA . GLU A 1 164 ? 15.392 0.796 -26.063 1.00 95.50 164 GLU A CA 1
ATOM 1294 C C . GLU A 1 164 ? 15.657 -0.508 -25.285 1.00 95.50 164 GLU A C 1
ATOM 1296 O O . GLU A 1 164 ? 15.561 -1.594 -25.845 1.00 95.50 164 GLU A O 1
ATOM 1301 N N . ARG A 1 165 ? 15.939 -0.420 -23.978 1.00 94.88 165 ARG A N 1
ATOM 1302 C CA . ARG A 1 165 ? 16.114 -1.568 -23.068 1.00 94.88 165 ARG A CA 1
ATOM 1303 C C . ARG A 1 165 ? 14.801 -1.991 -22.392 1.00 94.88 165 ARG A C 1
ATOM 1305 O O . ARG A 1 165 ? 14.822 -2.764 -21.436 1.00 94.88 165 ARG A O 1
ATOM 1312 N N . HIS A 1 166 ? 13.662 -1.456 -22.839 1.00 94.75 166 HIS A N 1
ATOM 1313 C CA . HIS A 1 166 ? 12.329 -1.646 -22.255 1.00 94.75 166 HIS A CA 1
ATOM 1314 C C . HIS A 1 166 ? 12.229 -1.274 -20.761 1.00 94.75 166 HIS A C 1
ATOM 1316 O O . HIS A 1 166 ? 11.346 -1.760 -20.051 1.00 94.75 166 HIS A O 1
ATOM 1322 N N . GLN A 1 167 ? 13.133 -0.422 -20.267 1.00 96.31 167 GLN A N 1
ATOM 1323 C CA . GLN A 1 167 ? 13.046 0.168 -18.930 1.00 96.31 167 GLN A CA 1
ATOM 1324 C C . GLN A 1 167 ? 11.972 1.258 -18.944 1.00 96.31 167 GLN A C 1
ATOM 1326 O O . GLN A 1 167 ? 11.795 1.922 -19.963 1.00 96.31 167 GLN A O 1
ATOM 1331 N N . ILE A 1 168 ? 11.284 1.480 -17.824 1.00 97.38 168 ILE A N 1
ATOM 1332 C CA . ILE A 1 168 ? 10.226 2.494 -17.696 1.00 97.38 168 ILE A CA 1
ATOM 1333 C C . ILE A 1 168 ? 10.790 3.749 -17.019 1.00 97.38 168 ILE A C 1
ATOM 1335 O O . ILE A 1 168 ? 11.544 3.634 -16.050 1.00 97.38 168 ILE A O 1
ATOM 1339 N N . PHE A 1 169 ? 10.423 4.936 -17.509 1.00 97.94 169 PHE A N 1
ATOM 1340 C CA . PHE A 1 169 ? 10.827 6.227 -16.937 1.00 97.94 169 PHE A CA 1
ATOM 1341 C C . PHE A 1 169 ? 10.007 6.590 -15.689 1.00 97.94 169 PHE A C 1
ATOM 1343 O O . PHE A 1 169 ? 8.801 6.353 -15.643 1.00 97.94 169 PHE A O 1
ATOM 1350 N N . ASN A 1 170 ? 10.648 7.190 -14.680 1.00 97.31 170 ASN A N 1
ATOM 1351 C CA . ASN A 1 170 ? 10.035 7.520 -13.384 1.00 97.31 170 ASN A CA 1
ATOM 1352 C C . ASN A 1 170 ? 10.297 8.974 -12.956 1.00 97.31 170 ASN A C 1
ATOM 1354 O O . ASN A 1 170 ? 10.536 9.238 -11.778 1.00 97.31 170 ASN A O 1
ATOM 1358 N N . GLY A 1 171 ? 10.285 9.917 -13.900 1.00 96.19 171 GLY A N 1
ATOM 1359 C CA . GLY A 1 171 ? 10.410 11.343 -13.589 1.00 96.19 171 GLY A CA 1
ATOM 1360 C C . GLY A 1 171 ? 9.333 11.830 -12.609 1.00 96.19 171 GLY A C 1
ATOM 1361 O O . GLY A 1 171 ? 8.220 11.307 -12.565 1.00 96.19 171 GLY A O 1
ATOM 1362 N N . VAL A 1 172 ? 9.651 12.847 -11.805 1.00 96.69 172 VAL A N 1
ATOM 1363 C CA . VAL A 1 172 ? 8.701 13.407 -10.829 1.00 96.69 172 VAL A CA 1
ATOM 1364 C C . VAL A 1 172 ? 7.474 13.984 -11.542 1.00 96.69 172 VAL A C 1
ATOM 1366 O O . VAL A 1 172 ? 7.604 14.800 -12.450 1.00 96.69 172 VAL A O 1
ATOM 1369 N N . GLY A 1 173 ? 6.278 13.565 -11.117 1.00 95.44 173 GLY A N 1
ATOM 1370 C CA . GLY A 1 173 ? 5.004 13.906 -11.755 1.00 95.44 173 GLY A CA 1
ATOM 1371 C C . GLY A 1 173 ? 4.500 12.874 -12.771 1.00 95.44 173 GLY A C 1
ATOM 1372 O O . GLY A 1 173 ? 3.302 12.872 -13.062 1.00 95.44 173 GLY A O 1
ATOM 1373 N N . GLU A 1 174 ? 5.352 11.965 -13.260 1.00 97.56 174 GLU A N 1
ATOM 1374 C CA . GLU A 1 174 ? 4.934 10.916 -14.197 1.00 97.56 174 GLU A CA 1
ATOM 1375 C C . GLU A 1 174 ? 3.895 9.975 -13.582 1.00 97.56 174 GLU A C 1
ATOM 1377 O O . GLU A 1 174 ? 3.905 9.683 -12.384 1.00 97.56 174 GLU A O 1
ATOM 1382 N N . THR A 1 175 ? 2.994 9.469 -14.423 1.00 97.88 175 THR A N 1
ATOM 1383 C CA . THR A 1 175 ? 2.029 8.426 -14.051 1.00 97.88 175 THR A CA 1
ATOM 1384 C C . THR A 1 175 ? 2.262 7.213 -14.933 1.00 97.88 175 THR A C 1
ATOM 1386 O O . THR A 1 175 ? 2.063 7.273 -16.144 1.00 97.88 175 THR A O 1
ATOM 1389 N N . ILE A 1 176 ? 2.695 6.123 -14.307 1.00 98.19 176 ILE A N 1
ATOM 1390 C CA . ILE A 1 176 ? 3.043 4.868 -14.958 1.00 98.19 176 ILE A CA 1
ATOM 1391 C C . ILE A 1 176 ? 1.843 3.935 -14.812 1.00 98.19 176 ILE A C 1
ATOM 1393 O O . ILE A 1 176 ? 1.404 3.673 -13.694 1.00 98.19 176 ILE A O 1
ATOM 1397 N N . GLU A 1 177 ? 1.343 3.408 -15.926 1.00 98.12 177 GLU A N 1
ATOM 1398 C CA . GLU A 1 177 ? 0.309 2.372 -15.975 1.00 98.12 177 GLU A CA 1
ATOM 1399 C C . GLU A 1 177 ? 0.765 1.251 -16.908 1.00 98.12 177 GLU A C 1
ATOM 1401 O O . GLU A 1 177 ? 1.226 1.508 -18.022 1.00 98.12 177 GLU A O 1
ATOM 1406 N N . VAL A 1 178 ? 0.596 0.002 -16.485 1.00 97.25 178 VAL A N 1
ATOM 1407 C CA . VAL A 1 178 ? 0.779 -1.185 -17.327 1.00 97.25 178 VAL A CA 1
ATOM 1408 C C . VAL A 1 178 ? -0.514 -1.985 -17.376 1.00 97.25 178 VAL A C 1
ATOM 1410 O O . VAL A 1 178 ? -1.309 -1.980 -16.435 1.00 97.25 178 VAL A O 1
ATOM 1413 N N . ALA A 1 179 ? -0.727 -2.726 -18.461 1.00 96.75 179 ALA A N 1
ATOM 1414 C CA . ALA A 1 179 ? -1.838 -3.659 -18.537 1.00 96.75 179 ALA A CA 1
ATOM 1415 C C . ALA A 1 179 ? -1.722 -4.653 -17.376 1.00 96.75 179 ALA A C 1
ATOM 1417 O O . ALA A 1 179 ? -0.727 -5.359 -17.269 1.00 96.75 179 ALA A O 1
ATOM 1418 N N . ARG A 1 180 ? -2.748 -4.745 -16.525 1.00 95.19 180 ARG A N 1
ATOM 1419 C CA . ARG A 1 180 ? -2.709 -5.511 -15.264 1.00 95.19 180 ARG A CA 1
ATOM 1420 C C . ARG A 1 180 ? -2.282 -6.983 -15.401 1.00 95.19 180 ARG A C 1
ATOM 1422 O O . ARG A 1 180 ? -1.731 -7.539 -14.466 1.00 95.19 180 ARG A O 1
ATOM 1429 N N . ARG A 1 181 ? -2.483 -7.594 -16.576 1.00 93.50 181 ARG A N 1
ATOM 1430 C CA . ARG A 1 181 ? -2.004 -8.950 -16.925 1.00 93.50 181 ARG A CA 1
ATOM 1431 C C . ARG A 1 181 ? -0.479 -9.074 -17.110 1.00 93.50 181 ARG A C 1
ATOM 1433 O O . ARG A 1 181 ? 0.027 -10.181 -17.190 1.00 93.50 181 ARG A O 1
ATOM 1440 N N . CYS A 1 182 ? 0.230 -7.953 -17.217 1.00 93.88 182 CYS A N 1
ATOM 1441 C CA . CYS A 1 182 ? 1.691 -7.838 -17.267 1.00 93.88 182 CYS A CA 1
ATOM 1442 C C . CYS A 1 182 ? 2.269 -7.540 -15.865 1.00 93.88 182 CYS A C 1
ATOM 1444 O O . CYS A 1 182 ? 3.319 -6.914 -15.734 1.00 93.88 182 CYS A O 1
ATOM 1446 N N . VAL A 1 183 ? 1.556 -7.951 -14.814 1.00 93.19 183 VAL A N 1
ATOM 1447 C CA . VAL A 1 183 ? 1.948 -7.864 -13.405 1.00 93.19 183 VAL A CA 1
ATOM 1448 C C . VAL A 1 183 ? 1.569 -9.195 -12.769 1.00 93.19 183 VAL A C 1
ATOM 1450 O O . VAL A 1 183 ? 0.418 -9.606 -12.878 1.00 93.19 183 VAL A O 1
ATOM 1453 N N . ASP A 1 184 ? 2.522 -9.883 -12.146 1.00 90.75 184 ASP A N 1
ATOM 1454 C CA . ASP A 1 184 ? 2.282 -11.236 -11.638 1.00 90.75 184 ASP A CA 1
ATOM 1455 C C . ASP A 1 184 ? 1.408 -11.224 -10.370 1.00 90.75 184 ASP A C 1
ATOM 1457 O O . ASP A 1 184 ? 1.827 -10.735 -9.314 1.00 90.75 184 ASP A O 1
ATOM 1461 N N . ASP A 1 185 ? 0.194 -11.770 -10.460 1.00 89.06 185 ASP A N 1
ATOM 1462 C CA . ASP A 1 185 ? -0.755 -11.874 -9.352 1.00 89.06 185 ASP A CA 1
ATOM 1463 C C . ASP A 1 185 ? -0.472 -13.048 -8.399 1.00 89.06 185 ASP A C 1
ATOM 1465 O O . ASP A 1 185 ? -1.060 -13.103 -7.318 1.00 89.06 185 ASP A O 1
ATOM 1469 N N . ASN A 1 186 ? 0.500 -13.917 -8.702 1.00 86.44 186 ASN A N 1
ATOM 1470 C CA . ASN A 1 186 ? 1.003 -14.890 -7.740 1.00 86.44 186 ASN A CA 1
ATOM 1471 C C . ASN A 1 186 ? 1.991 -14.251 -6.745 1.00 86.44 186 ASN A C 1
ATOM 1473 O O . ASN A 1 186 ? 3.159 -13.981 -7.050 1.00 86.44 186 ASN A O 1
ATOM 1477 N N . LYS A 1 187 ? 1.529 -14.074 -5.503 1.00 80.69 187 LYS A N 1
ATOM 1478 C CA . LYS A 1 187 ? 2.333 -13.648 -4.343 1.00 80.69 187 LYS A CA 1
ATOM 1479 C C . LYS A 1 187 ? 3.488 -14.598 -3.980 1.00 80.69 187 LYS A C 1
ATOM 1481 O O . LYS A 1 187 ? 4.446 -14.169 -3.343 1.00 80.69 187 LYS A O 1
ATOM 1486 N N . ASP A 1 188 ? 3.402 -15.873 -4.358 1.00 83.25 188 ASP A N 1
ATOM 1487 C CA . ASP A 1 188 ? 4.400 -16.890 -4.003 1.00 83.25 188 ASP A CA 1
ATOM 1488 C C . ASP A 1 188 ? 5.475 -17.053 -5.098 1.00 83.25 188 ASP A C 1
ATOM 1490 O O . ASP A 1 188 ? 6.429 -17.807 -4.932 1.00 83.25 188 ASP A O 1
ATOM 1494 N N . HIS A 1 189 ? 5.381 -16.290 -6.195 1.00 82.88 189 HIS A N 1
ATOM 1495 C CA . HIS A 1 189 ? 6.542 -15.971 -7.022 1.00 82.88 189 HIS A CA 1
ATOM 1496 C C . HIS A 1 189 ? 7.226 -14.724 -6.455 1.00 82.88 189 HIS A C 1
ATOM 1498 O O . HIS A 1 189 ? 6.621 -13.656 -6.385 1.00 82.88 189 HIS A O 1
ATOM 1504 N N . HIS A 1 190 ? 8.501 -14.819 -6.090 1.00 64.69 190 HIS A N 1
ATOM 1505 C CA . HIS A 1 190 ? 9.187 -13.775 -5.319 1.00 64.69 190 HIS A CA 1
ATOM 1506 C C . HIS A 1 190 ? 9.783 -12.663 -6.209 1.00 64.69 190 HIS A C 1
ATOM 1508 O O . HIS A 1 190 ? 9.394 -11.486 -6.143 1.00 64.69 190 HIS A O 1
ATOM 1514 N N . CYS A 1 191 ? 10.646 -13.041 -7.155 1.00 74.50 191 CYS A N 1
ATOM 1515 C CA . CYS A 1 191 ? 11.315 -12.135 -8.101 1.00 74.50 191 CYS A CA 1
ATOM 1516 C C . CYS A 1 191 ? 10.632 -12.075 -9.480 1.00 74.50 191 CYS A C 1
ATOM 1518 O O . CYS A 1 191 ? 11.297 -12.118 -10.507 1.00 74.50 191 CYS A O 1
ATOM 1520 N N . SER A 1 192 ? 9.299 -11.970 -9.502 1.00 83.06 192 SER A N 1
ATOM 1521 C CA . SER A 1 192 ? 8.518 -11.904 -10.748 1.00 83.06 192 SER A CA 1
ATOM 1522 C C . SER A 1 192 ? 8.201 -10.482 -11.236 1.00 83.06 192 SER A C 1
ATOM 1524 O O . SER A 1 192 ? 8.357 -9.499 -10.500 1.00 83.06 192 SER A O 1
ATOM 1526 N N . PHE A 1 193 ? 7.725 -10.399 -12.479 1.00 86.06 193 PHE A N 1
ATOM 1527 C CA . PHE A 1 193 ? 7.497 -9.192 -13.275 1.00 86.06 193 PHE A CA 1
ATOM 1528 C C . PHE A 1 193 ? 6.327 -8.311 -12.794 1.00 86.06 193 PHE A C 1
ATOM 1530 O O . PHE A 1 193 ? 5.418 -8.742 -12.078 1.00 86.06 193 PHE A O 1
ATOM 1537 N N . GLY A 1 194 ? 6.355 -7.047 -13.226 1.00 89.44 194 GLY A N 1
ATOM 1538 C CA . GLY A 1 194 ? 5.339 -6.033 -12.943 1.00 89.44 194 GLY A CA 1
ATOM 1539 C C . GLY A 1 194 ? 5.915 -4.763 -12.320 1.00 89.44 194 GLY A C 1
ATOM 1540 O O . GLY A 1 194 ? 7.124 -4.636 -12.133 1.00 89.44 194 GLY A O 1
ATOM 1541 N N . LEU A 1 195 ? 5.047 -3.808 -11.983 1.00 93.50 195 LEU A N 1
ATOM 1542 C CA . LEU A 1 195 ? 5.472 -2.573 -11.328 1.00 93.50 195 LEU A CA 1
ATOM 1543 C C . LEU A 1 195 ? 5.649 -2.795 -9.823 1.00 93.50 195 LEU A C 1
ATOM 1545 O O . LEU A 1 195 ? 4.668 -2.962 -9.096 1.00 93.50 195 LEU A O 1
ATOM 1549 N N . HIS A 1 196 ? 6.893 -2.754 -9.348 1.00 91.88 196 HIS A N 1
ATOM 1550 C CA . HIS A 1 196 ? 7.194 -2.817 -7.916 1.00 91.88 196 HIS A CA 1
ATOM 1551 C C . HIS A 1 196 ? 7.223 -1.442 -7.255 1.00 91.88 196 HIS A C 1
ATOM 1553 O O . HIS A 1 196 ? 7.792 -0.480 -7.789 1.00 91.88 196 HIS A O 1
ATOM 1559 N N . ILE A 1 197 ? 6.652 -1.417 -6.054 1.00 90.00 197 ILE A N 1
ATOM 1560 C CA . ILE A 1 197 ? 6.759 -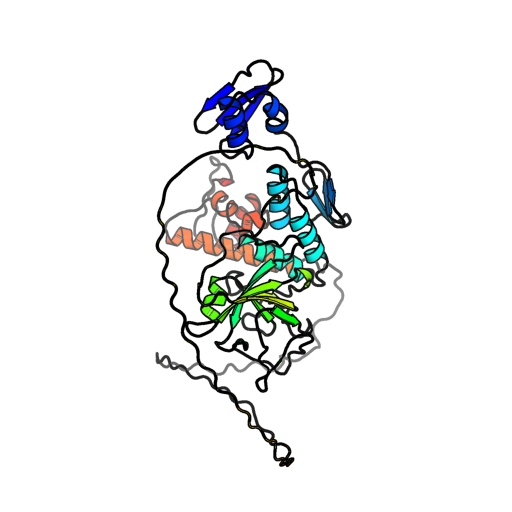0.387 -5.020 1.00 90.00 197 ILE A CA 1
ATOM 1561 C C . ILE A 1 197 ? 6.982 -1.100 -3.670 1.00 90.00 197 ILE A C 1
ATOM 1563 O O . ILE A 1 197 ? 6.786 -2.316 -3.575 1.00 90.00 197 ILE A O 1
ATOM 1567 N N . GLY A 1 198 ? 7.387 -0.390 -2.618 1.00 86.06 198 GLY A N 1
ATOM 1568 C CA . GLY A 1 198 ? 7.622 -1.036 -1.324 1.00 86.06 198 GLY A CA 1
ATOM 1569 C C . GLY A 1 198 ? 7.800 -0.108 -0.126 1.00 86.06 198 GLY A C 1
ATOM 1570 O O . GLY A 1 198 ? 7.482 1.084 -0.177 1.00 86.06 198 GLY A O 1
ATOM 1571 N N . SER A 1 199 ? 8.302 -0.696 0.965 1.00 83.75 199 SER A N 1
ATOM 1572 C CA . SER A 1 199 ? 8.769 0.009 2.160 1.00 83.75 199 SER A CA 1
ATOM 1573 C C . SER A 1 199 ? 9.912 0.969 1.823 1.00 83.75 199 SER A C 1
ATOM 1575 O O . SER A 1 199 ? 10.600 0.803 0.811 1.00 83.75 199 SER A O 1
ATOM 1577 N N . TYR A 1 200 ? 10.142 1.952 2.698 1.00 85.62 200 TYR A N 1
ATOM 1578 C CA . TYR A 1 200 ? 11.310 2.825 2.603 1.00 85.62 200 TYR A CA 1
ATOM 1579 C C . TYR A 1 200 ? 12.604 2.006 2.512 1.00 85.62 200 TYR A C 1
ATOM 1581 O O . TYR A 1 200 ? 13.414 2.215 1.614 1.00 85.62 200 TYR A O 1
ATOM 1589 N N . ASP A 1 201 ? 12.749 1.029 3.406 1.00 84.75 201 ASP A N 1
ATOM 1590 C CA . ASP A 1 201 ? 13.939 0.195 3.562 1.00 84.75 201 ASP A CA 1
ATOM 1591 C C . ASP A 1 201 ? 14.220 -0.633 2.293 1.00 84.75 201 ASP A C 1
ATOM 1593 O O . ASP A 1 201 ? 15.331 -0.619 1.762 1.00 84.75 201 ASP A O 1
ATOM 1597 N N . TYR A 1 202 ? 13.189 -1.288 1.748 1.00 84.50 202 TYR A N 1
ATOM 1598 C CA . TYR A 1 202 ? 13.279 -2.086 0.524 1.00 84.50 202 TYR A CA 1
ATOM 1599 C C . TYR A 1 202 ? 13.616 -1.218 -0.695 1.00 84.50 202 TYR A C 1
ATOM 1601 O O . TYR A 1 202 ? 14.518 -1.548 -1.464 1.00 84.50 202 TYR A O 1
ATOM 1609 N N . ALA A 1 203 ? 12.929 -0.085 -0.859 1.00 88.38 203 ALA A N 1
ATOM 1610 C CA . ALA A 1 203 ? 13.139 0.815 -1.988 1.00 88.38 203 ALA A CA 1
ATOM 1611 C C . ALA A 1 203 ? 14.497 1.537 -1.934 1.00 88.38 203 ALA A C 1
ATOM 1613 O O . ALA A 1 203 ? 15.133 1.702 -2.972 1.00 88.38 203 ALA A O 1
ATOM 1614 N N . ASN A 1 204 ? 14.960 1.933 -0.743 1.00 88.94 204 ASN A N 1
ATOM 1615 C CA . ASN A 1 204 ? 16.277 2.539 -0.540 1.00 88.94 204 ASN A CA 1
ATOM 1616 C C . ASN A 1 204 ? 17.402 1.554 -0.881 1.00 88.94 204 ASN A C 1
ATOM 1618 O O . ASN A 1 204 ? 18.356 1.929 -1.558 1.00 88.94 204 ASN A O 1
ATOM 1622 N N . ASN A 1 205 ? 17.271 0.294 -0.457 1.00 89.31 205 ASN A N 1
ATOM 1623 C CA . ASN A 1 205 ? 18.242 -0.749 -0.786 1.00 89.31 205 ASN A CA 1
ATOM 1624 C C . ASN A 1 205 ? 18.218 -1.081 -2.289 1.00 89.31 205 ASN A C 1
ATOM 1626 O O . ASN A 1 205 ? 19.272 -1.245 -2.892 1.00 89.31 205 ASN A O 1
ATOM 1630 N N . TRP A 1 206 ? 17.034 -1.107 -2.914 1.00 88.69 206 TRP A N 1
ATOM 1631 C CA . TRP A 1 206 ? 16.879 -1.330 -4.358 1.00 88.69 206 TRP A CA 1
ATOM 1632 C C . TRP A 1 206 ? 17.413 -0.175 -5.228 1.00 88.69 206 TRP A C 1
ATOM 1634 O O . TRP A 1 206 ? 17.776 -0.387 -6.383 1.00 88.69 206 TRP A O 1
ATOM 1644 N N . ALA A 1 207 ? 17.486 1.047 -4.692 1.00 90.38 207 ALA A N 1
ATOM 1645 C CA . ALA A 1 207 ? 18.142 2.174 -5.356 1.00 90.38 207 ALA A CA 1
ATOM 1646 C C . ALA A 1 207 ? 19.682 2.087 -5.316 1.00 90.38 207 ALA A C 1
ATOM 1648 O O . ALA A 1 207 ? 20.347 2.721 -6.130 1.00 90.38 207 ALA A O 1
ATOM 1649 N N . GLY A 1 208 ? 20.267 1.346 -4.367 1.00 89.69 208 GLY A N 1
ATOM 1650 C CA . GLY A 1 208 ? 21.702 1.430 -4.075 1.00 89.69 208 GLY A CA 1
ATOM 1651 C C . GLY A 1 208 ? 22.117 2.825 -3.582 1.00 89.69 208 GLY A C 1
ATOM 1652 O O . GLY A 1 208 ? 21.272 3.624 -3.165 1.00 89.69 208 GLY A O 1
ATOM 1653 N N . GLU A 1 209 ? 23.417 3.130 -3.619 1.00 88.62 209 GLU A N 1
ATOM 1654 C CA . GLU A 1 209 ? 23.949 4.444 -3.214 1.00 88.62 209 GLU A CA 1
ATOM 1655 C C . GLU A 1 209 ? 23.757 5.510 -4.311 1.00 88.62 209 GLU A C 1
ATOM 1657 O O . GLU A 1 209 ? 23.225 6.582 -4.023 1.00 88.62 209 GLU A O 1
ATOM 1662 N N . ASP A 1 210 ? 24.087 5.196 -5.570 1.00 90.62 210 ASP A N 1
ATOM 1663 C CA . ASP A 1 210 ? 24.025 6.142 -6.701 1.00 90.62 210 ASP A CA 1
ATOM 1664 C C . ASP A 1 210 ? 22.631 6.309 -7.341 1.00 90.62 210 ASP A C 1
ATOM 1666 O O . ASP A 1 210 ? 22.392 7.273 -8.072 1.00 90.62 210 ASP A O 1
ATOM 1670 N N . GLY A 1 211 ? 21.703 5.372 -7.119 1.00 93.00 211 GLY A N 1
ATOM 1671 C CA . GLY A 1 211 ? 20.347 5.449 -7.669 1.00 93.00 211 GLY A CA 1
ATOM 1672 C C . GLY A 1 211 ? 19.427 6.409 -6.911 1.00 93.00 211 GLY A C 1
ATOM 1673 O O . GLY A 1 211 ? 19.782 6.986 -5.880 1.00 93.00 211 GLY A O 1
ATOM 1674 N N . ARG A 1 212 ? 18.206 6.577 -7.428 1.00 95.00 212 ARG A N 1
ATOM 1675 C CA . ARG A 1 212 ? 17.196 7.479 -6.863 1.00 95.00 212 ARG A CA 1
ATOM 1676 C C . ARG A 1 212 ? 16.179 6.755 -6.004 1.00 95.00 212 ARG A C 1
ATOM 1678 O O . ARG A 1 212 ? 15.705 5.674 -6.355 1.00 95.00 212 ARG A O 1
ATOM 1685 N N . LEU A 1 213 ? 15.776 7.417 -4.925 1.00 94.69 213 LEU A N 1
ATOM 1686 C CA . LEU A 1 213 ? 14.673 7.010 -4.068 1.00 94.69 213 LEU A CA 1
ATOM 1687 C C . LEU A 1 213 ? 13.498 7.973 -4.244 1.00 94.69 213 LEU A C 1
ATOM 1689 O O . LEU A 1 213 ? 13.589 9.157 -3.923 1.00 94.69 213 LEU A O 1
ATOM 1693 N N . LEU A 1 214 ? 12.384 7.446 -4.745 1.00 94.06 214 LEU A N 1
ATOM 1694 C CA . LEU A 1 214 ? 11.184 8.204 -5.083 1.00 94.06 214 LEU A CA 1
ATOM 1695 C C . LEU A 1 214 ? 10.038 7.879 -4.122 1.00 94.06 214 LEU A C 1
ATOM 1697 O O . LEU A 1 214 ? 9.856 6.722 -3.734 1.00 94.06 214 LEU A O 1
ATOM 1701 N N . ILE A 1 215 ? 9.213 8.880 -3.811 1.00 92.12 215 ILE A N 1
ATOM 1702 C CA . ILE A 1 215 ? 7.882 8.675 -3.226 1.00 92.12 215 ILE A CA 1
ATOM 1703 C C . ILE A 1 215 ? 6.882 8.504 -4.370 1.00 92.12 215 ILE A C 1
ATOM 1705 O O . ILE A 1 215 ? 6.841 9.307 -5.307 1.00 92.12 215 ILE A O 1
ATOM 1709 N N . VAL A 1 216 ? 6.051 7.469 -4.278 1.00 92.44 216 VAL A N 1
ATOM 1710 C CA . VAL A 1 216 ? 5.031 7.121 -5.271 1.00 92.44 216 VAL A CA 1
ATOM 1711 C C . VAL A 1 216 ? 3.654 6.993 -4.623 1.00 92.44 216 VAL A C 1
ATOM 1713 O O . VAL A 1 216 ? 3.507 6.450 -3.533 1.00 92.44 216 VAL A O 1
ATOM 1716 N N . GLU A 1 217 ? 2.633 7.492 -5.306 1.00 92.12 217 GLU A N 1
ATOM 1717 C CA . GLU A 1 217 ? 1.222 7.381 -4.944 1.00 92.12 217 GLU A CA 1
ATOM 1718 C C . GLU A 1 217 ? 0.583 6.277 -5.788 1.00 92.12 217 GLU A C 1
ATOM 1720 O O . GLU A 1 217 ? 0.674 6.315 -7.015 1.00 92.12 217 GLU A O 1
ATOM 1725 N N . PHE A 1 218 ? -0.108 5.329 -5.159 1.00 92.31 218 PHE A N 1
ATOM 1726 C CA . PHE A 1 218 ? -0.880 4.306 -5.867 1.00 92.31 218 PHE A CA 1
ATOM 1727 C C . PHE A 1 218 ? -2.318 4.230 -5.352 1.00 92.31 218 PHE A C 1
ATOM 1729 O O . PHE A 1 218 ? -2.617 4.578 -4.204 1.00 92.31 218 PHE A O 1
ATOM 1736 N N . ASP A 1 219 ? -3.220 3.790 -6.226 1.00 93.06 219 ASP A N 1
ATOM 1737 C CA . ASP A 1 219 ? -4.620 3.575 -5.884 1.00 93.06 219 ASP A CA 1
ATOM 1738 C C . ASP A 1 219 ? -4.818 2.124 -5.392 1.00 93.06 219 ASP A C 1
ATOM 1740 O O . ASP A 1 219 ? -4.285 1.199 -6.011 1.00 93.06 219 ASP A O 1
ATOM 1744 N N . PRO A 1 220 ? -5.548 1.866 -4.292 1.00 90.69 220 PRO A N 1
ATOM 1745 C CA . PRO A 1 220 ? -5.795 0.505 -3.807 1.00 90.69 220 PRO A CA 1
ATOM 1746 C C . PRO A 1 220 ? -6.515 -0.418 -4.806 1.00 90.69 220 PRO A C 1
ATOM 1748 O O . PRO A 1 220 ? -6.391 -1.640 -4.693 1.00 90.69 220 PRO A O 1
ATOM 1751 N N . GLU A 1 221 ? -7.226 0.130 -5.798 1.00 94.31 221 GLU A N 1
ATOM 1752 C CA . GLU A 1 221 ? -7.787 -0.656 -6.910 1.00 94.31 221 GLU A CA 1
ATOM 1753 C C . GLU A 1 221 ? -6.700 -1.217 -7.850 1.00 94.31 221 GLU A C 1
ATOM 1755 O O . GLU A 1 221 ? -6.844 -2.314 -8.397 1.00 94.31 221 GLU A O 1
ATOM 1760 N N . ASP A 1 222 ? -5.561 -0.526 -7.952 1.00 95.56 222 ASP A N 1
ATOM 1761 C CA . ASP A 1 222 ? -4.398 -0.896 -8.761 1.00 95.56 222 ASP A CA 1
ATOM 1762 C C . ASP A 1 222 ? -3.414 -1.847 -8.062 1.00 95.56 222 ASP A C 1
ATOM 1764 O O . ASP A 1 222 ? -2.497 -2.343 -8.711 1.00 95.56 222 ASP A O 1
ATOM 1768 N N . ALA A 1 223 ? -3.591 -2.168 -6.776 1.00 93.12 223 ALA A N 1
ATOM 1769 C CA . ALA A 1 223 ? -2.820 -3.233 -6.127 1.00 93.12 223 ALA A CA 1
ATOM 1770 C C . ALA A 1 223 ? -3.068 -4.586 -6.820 1.00 93.12 223 ALA A C 1
ATOM 1772 O O . ALA A 1 223 ? -4.214 -4.906 -7.138 1.00 93.12 223 ALA A O 1
ATOM 1773 N N . VAL A 1 224 ? -2.014 -5.378 -7.057 1.00 93.56 224 VAL A N 1
ATOM 1774 C CA . VAL A 1 224 ? -2.087 -6.679 -7.751 1.00 93.56 224 VAL A CA 1
ATOM 1775 C C . VAL A 1 224 ? -1.778 -7.832 -6.801 1.00 93.56 224 VAL A C 1
ATOM 1777 O O . VAL A 1 224 ? -2.679 -8.626 -6.547 1.00 93.56 224 VAL A O 1
ATOM 1780 N N . SER A 1 225 ? -0.585 -7.892 -6.205 1.00 90.38 225 SER A N 1
ATOM 1781 C CA . SER A 1 225 ? -0.231 -8.915 -5.206 1.00 90.38 225 SER A CA 1
ATOM 1782 C C . SER A 1 225 ? 0.855 -8.434 -4.236 1.00 90.38 225 SER A C 1
ATOM 1784 O O . SER A 1 225 ? 1.617 -7.511 -4.549 1.00 90.38 225 SER A O 1
ATOM 1786 N N . VAL A 1 226 ? 0.923 -9.048 -3.051 1.00 85.81 226 VAL A N 1
ATOM 1787 C CA . VAL A 1 226 ? 1.906 -8.745 -1.993 1.00 85.81 226 VAL A CA 1
ATOM 1788 C C . VAL A 1 226 ? 2.827 -9.956 -1.789 1.00 85.81 226 VAL A C 1
ATOM 1790 O O . VAL A 1 226 ? 2.434 -10.901 -1.101 1.00 85.81 226 VAL A O 1
ATOM 1793 N N . PRO A 1 227 ? 4.046 -9.956 -2.366 1.00 81.00 227 PRO A N 1
ATOM 1794 C CA . PRO A 1 227 ? 4.941 -11.106 -2.290 1.00 81.00 227 PRO A CA 1
ATOM 1795 C C . PRO A 1 227 ? 5.357 -11.493 -0.863 1.00 81.00 227 PRO A C 1
ATOM 1797 O O . PRO A 1 227 ? 5.588 -10.639 -0.003 1.00 81.00 227 PRO A O 1
ATOM 1800 N N . THR A 1 228 ? 5.439 -12.799 -0.609 1.00 71.88 228 THR A N 1
ATOM 1801 C CA . THR A 1 228 ? 5.569 -13.378 0.744 1.00 71.88 228 THR A CA 1
ATOM 1802 C C . THR A 1 228 ? 7.014 -13.515 1.248 1.00 71.88 228 THR A C 1
ATOM 1804 O O . THR A 1 228 ? 7.227 -13.655 2.450 1.00 71.88 228 THR A O 1
ATOM 1807 N N . ASP A 1 229 ? 8.002 -13.412 0.358 1.00 65.94 229 ASP A N 1
ATOM 1808 C CA . ASP A 1 229 ? 9.454 -13.513 0.599 1.00 65.94 229 ASP A CA 1
ATOM 1809 C C . ASP A 1 229 ? 10.050 -12.394 1.456 1.00 65.94 229 ASP A C 1
ATOM 1811 O O . ASP A 1 229 ? 11.054 -12.581 2.137 1.00 65.94 229 ASP A O 1
ATOM 1815 N N . CYS A 1 230 ? 9.461 -11.207 1.379 1.00 58.41 230 CYS A N 1
ATOM 1816 C CA . CYS A 1 230 ? 10.119 -9.954 1.732 1.00 58.41 230 CYS A CA 1
ATOM 1817 C C . CYS A 1 230 ? 9.583 -9.331 3.032 1.00 58.41 230 CYS A C 1
ATOM 1819 O O . CYS A 1 230 ? 9.563 -8.110 3.158 1.00 58.41 230 CYS A O 1
ATOM 1821 N N . ASP A 1 231 ? 9.072 -10.140 3.969 1.00 63.75 231 ASP A N 1
ATOM 1822 C CA . ASP A 1 231 ? 8.345 -9.677 5.169 1.00 63.75 231 ASP A CA 1
ATOM 1823 C C . ASP A 1 231 ? 7.201 -8.684 4.842 1.00 63.75 231 ASP A C 1
ATOM 1825 O O . ASP A 1 231 ? 6.935 -7.737 5.585 1.00 63.75 231 ASP A O 1
ATOM 1829 N N . PHE A 1 232 ? 6.522 -8.891 3.705 1.00 66.31 232 PHE A N 1
ATOM 1830 C CA . PHE A 1 232 ? 5.490 -7.996 3.155 1.00 66.31 232 PHE A CA 1
ATOM 1831 C C . PHE A 1 232 ? 5.981 -6.556 2.892 1.00 66.31 232 PHE A C 1
ATOM 1833 O O . PHE A 1 232 ? 5.203 -5.608 2.965 1.00 66.31 232 PHE A O 1
ATOM 1840 N N . GLN A 1 233 ? 7.266 -6.357 2.579 1.00 70.88 233 GLN A N 1
ATOM 1841 C CA . GLN A 1 233 ? 7.827 -5.035 2.261 1.00 70.88 233 GLN A CA 1
ATOM 1842 C C . GLN A 1 233 ? 7.678 -4.625 0.788 1.00 70.88 233 GLN A C 1
ATOM 1844 O O . GLN A 1 233 ? 7.884 -3.457 0.462 1.00 70.88 233 GLN A O 1
ATOM 1849 N N . LYS A 1 234 ? 7.317 -5.556 -0.099 1.00 84.69 234 LYS A N 1
ATOM 1850 C CA . LYS A 1 234 ? 7.136 -5.366 -1.546 1.00 84.69 234 LYS A CA 1
ATOM 1851 C C . LYS A 1 234 ? 5.652 -5.4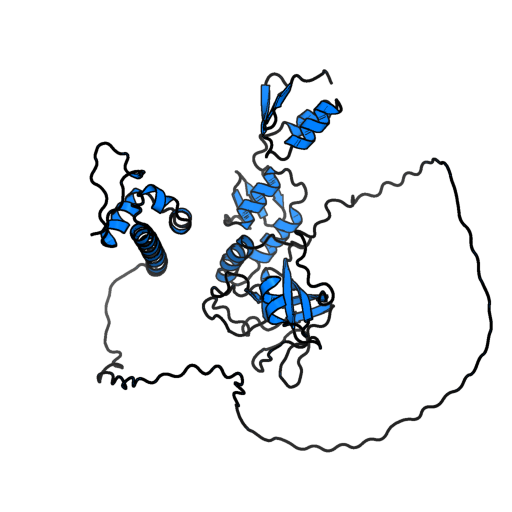51 -1.895 1.00 84.69 234 LYS A C 1
ATOM 1853 O O . LYS A 1 234 ? 4.922 -6.259 -1.329 1.00 84.69 234 LYS A O 1
ATOM 1858 N N . LEU A 1 235 ? 5.219 -4.656 -2.865 1.00 88.88 235 LEU A N 1
ATOM 1859 C CA . LEU A 1 235 ? 3.862 -4.666 -3.407 1.00 88.88 235 LEU A CA 1
ATOM 1860 C C . LEU A 1 235 ? 3.938 -4.491 -4.929 1.00 88.88 235 LEU A C 1
ATOM 1862 O O . LEU A 1 235 ? 4.689 -3.653 -5.436 1.00 88.88 235 LEU A O 1
ATOM 1866 N N . ARG A 1 236 ? 3.181 -5.311 -5.663 1.00 92.94 236 ARG A N 1
ATOM 1867 C CA . ARG A 1 236 ? 2.986 -5.176 -7.111 1.00 92.94 236 ARG A CA 1
ATOM 1868 C C . ARG A 1 236 ? 1.724 -4.369 -7.397 1.00 92.94 236 ARG A C 1
ATOM 1870 O O . ARG A 1 236 ? 0.689 -4.6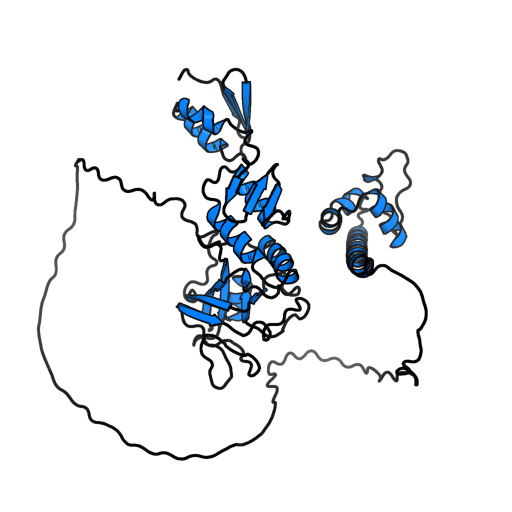17 -6.779 1.00 92.94 236 ARG A O 1
ATOM 1877 N N . VAL A 1 237 ? 1.791 -3.451 -8.358 1.00 95.06 237 VAL A N 1
ATOM 1878 C CA . VAL A 1 237 ? 0.652 -2.625 -8.801 1.00 95.06 237 VAL A CA 1
ATOM 1879 C C . VAL A 1 237 ? 0.496 -2.637 -10.327 1.00 95.06 237 VAL A C 1
ATOM 1881 O O . VAL A 1 237 ? 1.458 -2.908 -11.040 1.00 95.06 237 VAL A O 1
ATOM 1884 N N . SER A 1 238 ? -0.691 -2.316 -10.849 1.00 96.94 238 SER A N 1
ATOM 1885 C CA . SER A 1 238 ? -0.895 -1.973 -12.268 1.00 96.94 238 SER A CA 1
ATOM 1886 C C . SER A 1 238 ? -0.598 -0.503 -12.578 1.00 96.94 238 SER A C 1
ATOM 1888 O O . SER A 1 238 ? -0.284 -0.184 -13.725 1.00 96.94 238 SER A O 1
ATOM 1890 N N . LYS A 1 239 ? -0.633 0.382 -11.571 1.00 97.56 239 LYS A N 1
ATOM 1891 C CA . LYS A 1 239 ? -0.448 1.828 -11.746 1.00 97.56 239 LYS A CA 1
ATOM 1892 C C . LYS A 1 239 ? 0.150 2.516 -10.519 1.00 97.56 239 LYS A C 1
ATOM 1894 O O . LYS A 1 239 ? -0.150 2.142 -9.387 1.00 97.56 239 LYS A O 1
ATOM 1899 N N . TYR A 1 240 ? 0.940 3.564 -10.743 1.00 96.62 240 TYR A N 1
ATOM 1900 C CA . TYR A 1 240 ? 1.308 4.555 -9.723 1.00 96.62 240 TYR A CA 1
ATOM 1901 C C . TYR A 1 240 ? 1.670 5.904 -10.361 1.00 96.62 240 TYR A C 1
ATOM 1903 O O . TYR A 1 240 ? 1.914 6.010 -11.562 1.00 96.62 240 TYR A O 1
ATOM 1911 N N . ARG A 1 241 ? 1.736 6.943 -9.531 1.00 96.56 241 ARG A N 1
ATOM 1912 C CA . ARG A 1 241 ? 2.189 8.293 -9.872 1.00 96.56 241 ARG A CA 1
ATOM 1913 C C . ARG A 1 241 ? 3.420 8.646 -9.045 1.00 96.56 241 ARG A C 1
ATOM 1915 O O . ARG A 1 241 ? 3.411 8.457 -7.832 1.00 96.56 241 ARG A O 1
ATOM 1922 N N . VAL A 1 242 ? 4.466 9.180 -9.665 1.00 96.38 242 VAL A N 1
ATOM 1923 C CA . VAL A 1 242 ? 5.643 9.687 -8.947 1.00 96.38 242 VAL A CA 1
ATOM 1924 C C . VAL A 1 242 ? 5.292 11.032 -8.312 1.00 96.38 242 VAL A C 1
ATOM 1926 O O . VAL A 1 242 ? 4.833 11.952 -8.990 1.00 96.38 242 VAL A O 1
ATOM 1929 N N . VAL A 1 243 ? 5.474 11.142 -6.996 1.00 93.00 243 VAL A N 1
ATOM 1930 C CA . VAL A 1 243 ? 5.093 12.323 -6.205 1.00 93.00 243 VAL A CA 1
ATOM 1931 C C . VAL A 1 243 ? 6.282 13.253 -6.005 1.00 93.00 243 VAL A C 1
ATOM 1933 O O . VAL A 1 243 ? 6.153 14.455 -6.219 1.00 93.00 243 VAL A O 1
ATOM 1936 N N . SER A 1 244 ? 7.431 12.700 -5.618 1.00 92.88 244 SER A N 1
ATOM 1937 C CA . SER A 1 244 ? 8.670 13.447 -5.397 1.00 92.88 244 SER A CA 1
ATOM 1938 C C . SER A 1 244 ? 9.894 12.535 -5.456 1.00 92.88 244 SER A C 1
ATOM 1940 O O . SER A 1 244 ? 9.808 11.332 -5.208 1.00 92.88 244 SER A O 1
ATOM 1942 N N . ASP A 1 245 ? 11.042 13.135 -5.751 1.00 94.06 245 ASP A N 1
ATOM 1943 C CA . ASP A 1 245 ? 12.359 12.557 -5.495 1.00 94.06 245 ASP A CA 1
ATOM 1944 C C . ASP A 1 245 ? 12.779 12.939 -4.063 1.00 94.06 245 ASP A C 1
ATOM 1946 O O . ASP A 1 245 ? 12.561 14.078 -3.644 1.00 94.06 245 ASP A O 1
ATOM 1950 N N . ILE A 1 246 ? 13.316 11.991 -3.290 1.00 91.44 246 ILE A N 1
ATOM 1951 C CA . ILE A 1 246 ? 13.827 12.217 -1.926 1.00 91.44 246 ILE A CA 1
ATOM 1952 C C . ILE A 1 246 ? 15.295 11.797 -1.757 1.00 91.44 246 ILE A C 1
ATOM 1954 O O . ILE A 1 246 ? 15.786 11.744 -0.624 1.00 91.44 246 ILE A O 1
ATOM 1958 N N . THR A 1 247 ? 16.002 11.524 -2.858 1.00 90.06 247 THR A N 1
ATOM 1959 C CA . THR A 1 247 ? 17.371 10.970 -2.893 1.00 90.06 247 THR A CA 1
ATOM 1960 C C . THR A 1 247 ? 18.378 11.788 -2.084 1.00 90.06 247 THR A C 1
ATOM 1962 O O . THR A 1 247 ? 19.178 11.203 -1.358 1.00 90.06 247 THR A O 1
ATOM 1965 N N . ASP A 1 248 ? 18.281 13.120 -2.112 1.00 86.81 248 ASP A N 1
ATOM 1966 C CA . ASP A 1 248 ? 19.156 14.026 -1.346 1.00 86.81 248 ASP A CA 1
ATOM 1967 C C . ASP A 1 248 ? 18.964 13.917 0.177 1.00 86.81 248 ASP A C 1
ATOM 1969 O O . ASP A 1 248 ? 19.823 14.324 0.960 1.00 86.81 248 ASP A O 1
ATOM 1973 N N . THR A 1 249 ? 17.807 13.413 0.619 1.00 84.88 249 THR A N 1
ATOM 1974 C CA . THR A 1 249 ? 17.416 13.400 2.037 1.00 84.88 249 THR A CA 1
ATOM 1975 C C . THR A 1 249 ? 17.436 12.017 2.670 1.00 84.88 249 THR A C 1
ATOM 1977 O O . THR A 1 249 ? 17.710 11.948 3.868 1.00 84.88 249 THR A O 1
ATOM 1980 N N . ARG A 1 250 ? 17.108 10.964 1.895 1.00 83.25 250 ARG A N 1
ATOM 1981 C CA . ARG A 1 250 ? 16.977 9.553 2.312 1.00 83.25 250 ARG A CA 1
ATOM 1982 C C . ARG A 1 250 ? 16.433 9.407 3.745 1.00 83.25 250 ARG A C 1
ATOM 1984 O O . ARG A 1 250 ? 17.121 8.979 4.672 1.00 83.25 250 ARG A O 1
ATOM 1991 N N . LYS A 1 251 ? 15.167 9.809 3.911 1.00 79.56 251 LYS A N 1
ATOM 1992 C CA . LYS A 1 251 ? 14.380 9.708 5.152 1.00 79.56 251 LYS A CA 1
ATOM 1993 C C . LYS A 1 251 ? 13.017 9.078 4.871 1.00 79.56 251 LYS A C 1
ATOM 1995 O O . LYS A 1 251 ? 12.345 9.474 3.922 1.00 79.56 251 LYS A O 1
ATOM 2000 N N . GLU A 1 252 ? 12.597 8.141 5.720 1.00 78.25 252 GLU A N 1
ATOM 2001 C CA . GLU A 1 252 ? 11.204 7.682 5.753 1.00 78.25 252 GLU A CA 1
ATOM 2002 C C . GLU A 1 252 ? 10.305 8.827 6.259 1.00 78.25 252 GLU A C 1
ATOM 2004 O O . GLU A 1 252 ? 10.694 9.593 7.143 1.00 78.25 252 GLU A O 1
ATOM 2009 N N . LEU A 1 253 ? 9.103 8.962 5.693 1.00 67.12 253 LEU A N 1
ATOM 2010 C CA . LEU A 1 253 ? 8.099 9.915 6.162 1.00 67.12 253 LEU A CA 1
ATOM 2011 C C . LEU A 1 253 ? 7.605 9.535 7.565 1.00 67.12 253 LEU A C 1
ATOM 2013 O O . LEU A 1 253 ? 7.029 8.463 7.767 1.00 67.12 253 LEU A O 1
ATOM 2017 N N . ASP A 1 254 ? 7.772 10.449 8.522 1.00 53.03 254 ASP A N 1
ATOM 2018 C CA . ASP A 1 254 ? 7.345 10.290 9.915 1.00 53.03 254 ASP A CA 1
ATOM 2019 C C . ASP A 1 254 ? 5.806 10.366 10.072 1.00 53.03 254 ASP A C 1
ATOM 2021 O O . ASP A 1 254 ? 5.240 11.319 10.611 1.00 53.03 254 ASP A O 1
ATOM 2025 N N . LYS A 1 255 ? 5.131 9.273 9.683 1.00 49.34 255 LYS A N 1
ATOM 2026 C CA . LYS A 1 255 ? 3.710 8.956 9.961 1.00 49.34 255 LYS A CA 1
ATOM 2027 C C . LYS A 1 255 ? 2.725 9.800 9.096 1.00 49.34 255 LYS A C 1
ATOM 2029 O O . LYS A 1 255 ? 3.165 10.363 8.095 1.00 49.34 255 LYS A O 1
ATOM 2034 N N . PRO A 1 256 ? 1.382 9.748 9.286 1.00 42.09 256 PRO A N 1
ATOM 2035 C CA . PRO A 1 256 ? 0.444 10.018 8.193 1.00 42.09 256 PRO A CA 1
ATOM 2036 C C . PRO A 1 256 ? 0.399 11.488 7.769 1.00 42.09 256 PRO A C 1
ATOM 2038 O O . PRO A 1 256 ? 0.239 12.382 8.599 1.00 42.09 256 PRO A O 1
ATOM 2041 N N . VAL A 1 257 ? 0.413 11.712 6.454 1.00 42.62 257 VAL A N 1
ATOM 2042 C CA . VAL A 1 257 ? 0.208 13.027 5.829 1.00 42.62 257 VAL A CA 1
ATOM 2043 C C . VAL A 1 257 ? -1.282 13.394 5.861 1.00 42.62 257 VAL A C 1
ATOM 2045 O O . VAL A 1 257 ? -1.988 13.311 4.861 1.00 42.62 257 VAL A O 1
ATOM 2048 N N . TYR A 1 258 ? -1.769 13.784 7.039 1.00 38.81 258 TYR A N 1
ATOM 2049 C CA . TYR A 1 258 ? -3.101 14.359 7.223 1.00 38.81 258 TYR A CA 1
ATOM 2050 C C . TYR A 1 258 ? -3.029 15.550 8.191 1.00 38.81 258 TYR A C 1
ATOM 2052 O O . TYR A 1 258 ? -3.060 15.388 9.413 1.00 38.81 258 TYR A O 1
ATOM 2060 N N . GLU A 1 259 ? -2.931 16.764 7.640 1.00 32.94 259 GLU A N 1
ATOM 2061 C CA . GLU A 1 259 ? -3.127 18.000 8.405 1.00 32.94 259 GLU A CA 1
ATOM 2062 C C . GLU A 1 259 ? -4.617 18.166 8.732 1.00 32.94 259 GLU A C 1
ATOM 2064 O O . GLU A 1 259 ? -5.416 18.612 7.907 1.00 32.94 259 GLU A O 1
ATOM 2069 N N . ALA A 1 260 ? -5.005 17.802 9.954 1.00 31.45 260 ALA A N 1
ATOM 2070 C CA . ALA A 1 260 ? -6.378 17.958 10.408 1.00 31.45 260 ALA A CA 1
ATOM 2071 C C . ALA A 1 260 ? -6.763 19.445 10.539 1.00 31.45 260 ALA A C 1
ATOM 2073 O O . ALA A 1 260 ? -6.286 20.141 11.433 1.00 31.45 260 ALA A O 1
ATOM 2074 N N . ASN A 1 261 ? -7.725 19.876 9.719 1.00 34.62 261 ASN A N 1
ATOM 2075 C CA . ASN A 1 261 ? -8.369 21.196 9.717 1.00 34.62 261 ASN A CA 1
ATOM 2076 C C . ASN A 1 261 ? -7.491 22.390 9.283 1.00 34.62 261 ASN A C 1
ATOM 2078 O O . ASN A 1 261 ? -6.992 23.154 10.109 1.00 34.62 261 ASN A O 1
ATOM 2082 N N . LYS A 1 262 ? -7.538 22.717 7.986 1.00 27.33 262 LYS A N 1
ATOM 2083 C CA . LYS A 1 262 ? -7.836 24.111 7.611 1.00 27.33 262 LYS A CA 1
ATOM 2084 C C . LYS A 1 262 ? -9.364 24.257 7.574 1.00 27.33 262 LYS A C 1
ATOM 2086 O O . LYS A 1 262 ? -10.001 23.493 6.849 1.00 27.33 262 LYS A O 1
ATOM 2091 N N . PRO A 1 263 ? -9.982 25.152 8.368 1.00 29.44 263 PRO A N 1
ATOM 2092 C CA . PRO A 1 263 ? -11.438 25.234 8.460 1.00 29.44 263 PRO A CA 1
ATOM 2093 C C . PRO A 1 263 ? -12.045 25.747 7.148 1.00 29.44 263 PRO A C 1
ATOM 2095 O O . PRO A 1 263 ? -11.865 26.903 6.772 1.00 29.44 263 PRO A O 1
ATOM 2098 N N . ILE A 1 264 ? -12.797 24.888 6.454 1.00 34.66 264 ILE A N 1
ATOM 2099 C CA . ILE A 1 264 ? -13.478 25.230 5.196 1.00 34.66 264 ILE A CA 1
ATOM 2100 C C . ILE A 1 264 ? -14.816 25.923 5.496 1.00 34.66 264 ILE A C 1
ATOM 2102 O O . ILE A 1 264 ? -15.880 25.373 5.237 1.00 34.66 264 ILE A O 1
ATOM 2106 N N . TYR A 1 265 ? -14.767 27.136 6.048 1.00 29.52 265 TYR A N 1
ATOM 2107 C CA . TYR A 1 265 ? -15.854 28.117 5.948 1.00 29.52 265 TYR A CA 1
ATOM 2108 C C . TYR A 1 265 ? -15.297 29.533 6.107 1.00 29.52 265 TYR A C 1
ATOM 2110 O O . TYR A 1 265 ? -14.552 29.816 7.040 1.00 29.52 265 TYR A O 1
ATOM 2118 N N . GLY A 1 266 ? -15.651 30.425 5.180 1.00 36.91 266 GLY A N 1
ATOM 2119 C CA . GLY A 1 266 ? -15.159 31.800 5.187 1.00 36.91 266 GLY A CA 1
ATOM 2120 C C . GLY A 1 266 ? -15.889 32.672 6.204 1.00 36.91 266 GLY A C 1
ATOM 2121 O O . GLY A 1 266 ? -17.073 32.954 6.030 1.00 36.91 266 GLY A O 1
ATOM 2122 N N . SER A 1 267 ? -15.166 33.154 7.212 1.00 32.69 267 SER A N 1
ATOM 2123 C CA . SER A 1 267 ? -15.560 34.307 8.019 1.00 32.69 267 SER A CA 1
ATOM 2124 C C . SER A 1 267 ? -14.879 35.563 7.474 1.00 32.69 267 SER A C 1
ATOM 2126 O O . SER A 1 267 ? -13.724 35.841 7.795 1.00 32.69 267 SER A O 1
ATOM 2128 N N . ASN A 1 268 ? -15.607 36.340 6.669 1.00 38.31 268 ASN A N 1
ATOM 2129 C CA . ASN A 1 268 ? -15.367 37.778 6.656 1.00 38.31 268 ASN A CA 1
ATOM 2130 C C . ASN A 1 268 ? -15.818 38.303 8.019 1.00 38.31 268 ASN A C 1
ATOM 2132 O O . ASN A 1 268 ? -17.018 38.384 8.249 1.00 38.31 268 ASN A O 1
ATOM 2136 N N . ASP A 1 269 ? -14.872 38.682 8.863 1.00 33.66 269 ASP A N 1
ATOM 2137 C CA . ASP A 1 269 ? -15.002 39.869 9.699 1.00 33.66 269 ASP A CA 1
ATOM 2138 C C . ASP A 1 269 ? -13.601 40.455 9.871 1.00 33.66 269 ASP A C 1
ATOM 2140 O O . ASP A 1 269 ? -12.617 39.728 10.024 1.00 33.66 269 ASP A O 1
ATOM 2144 N N . ALA A 1 270 ? -13.513 41.775 9.773 1.00 41.97 270 ALA A N 1
ATOM 2145 C CA . ALA A 1 270 ? -12.336 42.510 10.194 1.00 41.97 270 ALA A CA 1
ATOM 2146 C C . ALA A 1 270 ? -12.589 42.996 11.618 1.00 41.97 270 ALA A C 1
ATOM 2148 O O . ALA A 1 270 ? -13.688 43.468 11.890 1.00 41.97 270 ALA A O 1
ATOM 2149 N N . ASP A 1 271 ? -11.569 42.964 12.469 1.00 34.94 271 ASP A N 1
ATOM 2150 C CA . ASP A 1 271 ? -11.340 44.062 13.404 1.00 34.94 271 ASP A CA 1
ATOM 2151 C C . ASP A 1 271 ? -9.871 44.104 13.855 1.00 34.94 271 ASP A C 1
ATOM 2153 O O . ASP A 1 271 ? -9.115 43.143 13.694 1.00 34.94 271 ASP A O 1
ATOM 2157 N N . LEU A 1 272 ? -9.474 45.287 14.321 1.00 35.75 272 LEU A N 1
ATOM 2158 C CA . LEU A 1 272 ? -8.124 45.690 14.744 1.00 35.75 272 LEU A CA 1
ATOM 2159 C C . LEU A 1 272 ? -7.792 45.052 16.124 1.00 35.75 272 LEU A C 1
ATOM 2161 O O . LEU A 1 272 ? -8.681 44.505 16.769 1.00 35.75 272 LEU A O 1
ATOM 2165 N N . GLU A 1 273 ? -6.559 44.989 16.637 1.00 33.22 273 GLU A N 1
ATOM 2166 C CA . GLU A 1 273 ? -5.556 46.043 16.913 1.00 33.22 273 GLU A CA 1
ATOM 2167 C C . GLU A 1 273 ? -4.137 45.393 16.992 1.00 33.22 273 GLU A C 1
ATOM 2169 O O . GLU A 1 273 ? -4.042 44.201 17.282 1.00 33.22 273 GLU A O 1
ATOM 2174 N N . VAL A 1 274 ? -3.027 45.993 16.519 1.00 34.72 274 VAL A N 1
ATOM 2175 C CA . VAL A 1 274 ? -2.127 47.008 17.151 1.00 34.72 274 VAL A CA 1
ATOM 2176 C C . VAL A 1 274 ? -1.852 46.814 18.656 1.00 34.72 274 VAL A C 1
ATOM 2178 O O . VAL A 1 274 ? -2.780 46.552 19.411 1.00 34.72 274 VAL A O 1
ATOM 2181 N N . ASP A 1 275 ? -0.641 46.941 19.217 1.00 34.12 275 ASP A N 1
ATOM 2182 C CA . ASP A 1 275 ? 0.766 47.029 18.733 1.00 34.12 275 ASP A CA 1
ATOM 2183 C C . ASP A 1 275 ? 1.647 46.296 19.819 1.00 34.12 275 ASP A C 1
ATOM 2185 O O . ASP A 1 275 ? 1.066 45.582 20.641 1.00 34.12 275 ASP A O 1
ATOM 2189 N N . TYR A 1 276 ? 2.988 46.272 19.948 1.00 34.09 276 TYR A N 1
ATOM 2190 C CA . TYR A 1 276 ? 4.088 47.246 19.775 1.00 34.09 276 TYR A CA 1
ATOM 2191 C C . TYR A 1 276 ? 5.477 46.543 19.802 1.00 34.09 276 TYR A C 1
ATOM 2193 O O . TYR A 1 276 ? 5.596 45.516 20.467 1.00 34.09 276 TYR A O 1
ATOM 2201 N N . ASP A 1 277 ? 6.483 47.175 19.168 1.00 37.66 277 ASP A N 1
ATOM 2202 C CA . ASP A 1 277 ? 7.912 47.352 19.561 1.00 37.66 277 ASP A CA 1
ATOM 2203 C C . ASP A 1 277 ? 8.831 46.121 19.865 1.00 37.66 277 ASP A C 1
ATOM 2205 O O . ASP A 1 277 ? 8.401 45.108 20.409 1.00 37.66 277 ASP A O 1
ATOM 2209 N N . GLU A 1 278 ? 10.149 46.116 19.578 1.00 37.59 278 GLU A N 1
ATOM 2210 C CA . GLU A 1 278 ? 11.056 47.111 18.951 1.00 37.59 278 GLU A CA 1
ATOM 2211 C C . GLU A 1 278 ? 12.341 46.436 18.372 1.00 37.59 278 GLU A C 1
ATOM 2213 O O . GLU A 1 278 ? 12.510 45.221 18.480 1.00 37.59 278 GLU A O 1
ATOM 2218 N N . ASP A 1 279 ? 13.255 47.266 17.840 1.00 37.66 279 ASP A N 1
ATOM 2219 C CA . ASP A 1 279 ? 14.723 47.085 17.717 1.00 37.66 279 ASP A CA 1
ATOM 2220 C C . ASP A 1 279 ? 15.382 46.223 16.600 1.00 37.66 279 ASP A C 1
ATOM 2222 O O . ASP A 1 279 ? 15.522 45.010 16.726 1.00 37.66 279 ASP A O 1
ATOM 2226 N N . TYR A 1 280 ? 15.941 46.952 15.609 1.00 40.09 280 TYR A N 1
ATOM 2227 C CA . TYR A 1 280 ? 17.292 46.865 14.985 1.00 40.09 280 TYR A CA 1
ATOM 2228 C C . TYR A 1 280 ? 17.820 45.537 14.356 1.00 40.09 280 TYR A C 1
ATOM 2230 O O . TYR A 1 280 ? 17.477 44.431 14.755 1.00 40.09 280 TYR A O 1
ATOM 2238 N N . ASP A 1 281 ? 18.690 45.551 13.335 1.00 38.81 281 ASP A N 1
ATOM 2239 C CA . ASP A 1 281 ? 19.510 46.645 12.772 1.00 38.81 281 ASP A CA 1
ATOM 2240 C C . ASP A 1 281 ? 19.436 46.749 11.230 1.00 38.81 281 ASP A C 1
ATOM 2242 O O . ASP A 1 281 ? 19.029 45.819 10.530 1.00 38.81 281 ASP A O 1
ATOM 2246 N N . GLU A 1 282 ? 19.861 47.907 10.727 1.00 39.78 282 GLU A N 1
ATOM 2247 C CA . GLU A 1 282 ? 19.987 48.298 9.316 1.00 39.78 282 GLU A CA 1
ATOM 2248 C C . GLU A 1 282 ? 21.443 48.113 8.842 1.00 39.78 282 GLU A C 1
ATOM 2250 O O . GLU A 1 282 ? 22.364 48.470 9.570 1.00 39.78 282 GLU A O 1
ATOM 2255 N N . ASP A 1 283 ? 21.669 47.602 7.626 1.00 40.66 283 ASP A N 1
ATOM 2256 C CA . ASP A 1 283 ? 22.942 47.801 6.910 1.00 40.66 283 ASP A CA 1
ATOM 2257 C C . ASP A 1 283 ? 22.711 47.647 5.393 1.00 40.66 283 ASP A C 1
ATOM 2259 O O . ASP A 1 283 ? 22.440 46.555 4.886 1.00 40.66 283 ASP A O 1
ATOM 2263 N N . ASP A 1 284 ? 22.758 48.773 4.681 1.00 39.53 284 ASP A N 1
ATOM 2264 C CA . ASP A 1 284 ? 22.424 48.905 3.260 1.00 39.53 284 ASP A CA 1
ATOM 2265 C C . ASP A 1 284 ? 23.703 49.058 2.420 1.00 39.53 284 ASP A C 1
ATOM 2267 O O . ASP A 1 284 ? 24.533 49.926 2.695 1.00 39.53 284 ASP A O 1
ATOM 2271 N N . TYR A 1 285 ? 23.859 48.231 1.383 1.00 43.44 285 TYR A N 1
ATOM 2272 C CA . TYR A 1 285 ? 24.940 48.358 0.400 1.00 43.44 285 TYR A CA 1
ATOM 2273 C C . TYR A 1 285 ? 24.450 48.030 -1.010 1.00 43.44 285 TYR A C 1
ATOM 2275 O O . TYR A 1 285 ? 24.645 46.934 -1.540 1.00 43.44 285 TYR A O 1
ATOM 2283 N N . VAL A 1 286 ? 23.850 49.042 -1.631 1.00 40.41 286 VAL A N 1
ATOM 2284 C CA . VAL A 1 286 ? 23.755 49.161 -3.086 1.00 40.41 286 VAL A CA 1
ATOM 2285 C C . VAL A 1 286 ? 25.113 49.604 -3.638 1.00 40.41 286 VAL A C 1
ATOM 2287 O O . VAL A 1 286 ? 25.702 50.551 -3.125 1.00 40.41 286 VAL A O 1
ATOM 2290 N N . ASP A 1 287 ? 25.562 48.980 -4.723 1.00 38.16 287 ASP A N 1
ATOM 2291 C CA . ASP A 1 287 ? 26.329 49.671 -5.763 1.00 38.16 287 ASP A CA 1
ATOM 2292 C C . ASP A 1 287 ? 25.950 49.053 -7.118 1.00 38.16 287 ASP A C 1
ATOM 2294 O O . ASP A 1 287 ? 25.938 47.830 -7.285 1.00 38.16 287 ASP A O 1
ATOM 2298 N N . GLU A 1 288 ? 25.574 49.910 -8.063 1.00 42.12 288 GLU A N 1
ATOM 2299 C CA . GLU A 1 288 ? 25.245 49.558 -9.446 1.00 42.12 288 GLU A CA 1
ATOM 2300 C C . GLU A 1 288 ? 26.520 49.644 -10.301 1.00 42.12 288 GLU A C 1
ATOM 2302 O O . GLU A 1 288 ? 27.325 50.550 -10.093 1.00 42.12 288 GLU A O 1
ATOM 2307 N N . ASP A 1 289 ? 26.674 48.794 -11.322 1.00 38.56 289 ASP A N 1
ATOM 2308 C CA . ASP A 1 289 ? 27.320 49.252 -12.561 1.00 38.56 289 ASP A CA 1
ATOM 2309 C C . ASP A 1 289 ? 26.856 48.434 -13.779 1.00 38.56 289 ASP A C 1
ATOM 2311 O O . ASP A 1 289 ? 26.676 47.214 -13.710 1.00 38.56 289 ASP A O 1
ATOM 2315 N N . ASP A 1 290 ? 26.648 49.129 -14.895 1.00 40.03 290 ASP A N 1
ATOM 2316 C CA . ASP A 1 290 ? 26.114 48.591 -16.152 1.00 40.03 290 ASP A CA 1
ATOM 2317 C C . ASP A 1 290 ? 27.210 47.968 -17.034 1.00 40.03 290 ASP A C 1
ATOM 2319 O O . ASP A 1 290 ? 28.369 48.391 -17.021 1.00 40.03 290 ASP A O 1
ATOM 2323 N N . SER A 1 291 ? 26.831 47.053 -17.936 1.00 39.38 291 SER A N 1
ATOM 2324 C CA . SER A 1 291 ? 27.153 47.216 -19.374 1.00 39.38 291 SER A CA 1
ATOM 2325 C C . SER A 1 291 ? 26.526 46.147 -20.279 1.00 39.38 291 SER A C 1
ATOM 2327 O O . SER A 1 291 ? 26.688 44.945 -20.077 1.00 39.38 291 SER A O 1
ATOM 2329 N N . ASP A 1 292 ? 25.875 46.608 -21.351 1.00 38.62 292 ASP A N 1
ATOM 2330 C CA . ASP A 1 292 ? 25.391 45.777 -22.457 1.00 38.62 292 ASP A CA 1
ATOM 2331 C C . ASP A 1 292 ? 26.526 45.093 -23.239 1.00 38.62 292 ASP A C 1
ATOM 2333 O O . ASP A 1 292 ? 27.554 45.715 -23.526 1.00 38.62 292 ASP A O 1
ATOM 2337 N N . PHE A 1 293 ? 26.243 43.905 -23.793 1.00 36.31 293 PHE A N 1
ATOM 2338 C CA . PHE A 1 293 ? 26.537 43.685 -25.215 1.00 36.31 293 PHE A CA 1
ATOM 2339 C C . PHE A 1 293 ? 25.619 42.642 -25.878 1.00 36.31 293 PHE A C 1
ATOM 2341 O O . PHE A 1 293 ? 25.621 41.465 -25.519 1.00 36.31 293 PHE A O 1
ATOM 2348 N N . GLU A 1 294 ? 24.876 43.059 -26.904 1.00 39.88 294 GLU A N 1
ATOM 2349 C CA . GLU A 1 294 ? 24.189 42.157 -27.837 1.00 39.88 294 GLU A CA 1
ATOM 2350 C C . GLU A 1 294 ? 25.181 41.557 -28.858 1.00 39.88 294 GLU A C 1
ATOM 2352 O O . GLU A 1 294 ? 26.048 42.272 -29.355 1.00 39.88 294 GLU A O 1
ATOM 2357 N N . GLN A 1 295 ? 24.980 40.312 -29.312 1.00 38.03 295 GLN A N 1
ATOM 2358 C CA . GLN A 1 295 ? 24.406 40.076 -30.656 1.00 38.03 295 GLN A CA 1
ATOM 2359 C C . GLN A 1 295 ? 24.242 38.593 -31.031 1.00 38.03 295 GLN A C 1
ATOM 2361 O O . GLN A 1 295 ? 24.756 37.678 -30.393 1.00 38.03 295 GLN A O 1
ATOM 2366 N N . GLU A 1 296 ? 23.448 38.389 -32.081 1.00 35.31 296 GLU A N 1
ATOM 2367 C CA . GLU A 1 296 ? 23.010 37.107 -32.626 1.00 35.31 296 GLU A CA 1
ATOM 2368 C C . GLU A 1 296 ? 24.144 36.262 -33.233 1.00 35.31 296 GLU A C 1
ATOM 2370 O O . GLU A 1 296 ? 25.099 36.779 -33.813 1.00 35.31 296 GLU A O 1
ATOM 2375 N N . SER A 1 297 ? 23.948 34.940 -33.287 1.00 34.81 297 SER A N 1
ATOM 2376 C CA . SER A 1 297 ? 23.938 34.239 -34.587 1.00 34.81 297 SER A CA 1
ATOM 2377 C C . SER A 1 297 ? 23.432 32.794 -34.479 1.00 34.81 297 SER A C 1
ATOM 2379 O O . SER A 1 297 ? 23.948 31.977 -33.724 1.00 34.81 297 SER A O 1
ATOM 2381 N N . THR A 1 298 ? 22.453 32.456 -35.320 1.00 36.50 298 THR A N 1
ATOM 2382 C CA . THR A 1 298 ? 22.258 31.081 -35.821 1.00 36.50 298 THR A CA 1
ATOM 2383 C C . THR A 1 298 ? 22.755 31.040 -37.277 1.00 36.50 298 THR A C 1
ATOM 2385 O O . THR A 1 298 ? 22.881 32.107 -37.888 1.00 36.50 298 THR A O 1
ATOM 2388 N N . PRO A 1 299 ? 23.079 29.862 -37.852 1.00 44.22 299 PRO A N 1
ATOM 2389 C CA . PRO A 1 299 ? 22.030 29.164 -38.604 1.00 44.22 299 PRO A CA 1
ATOM 2390 C C . PRO A 1 299 ? 22.111 27.617 -38.662 1.00 44.22 299 PRO A C 1
ATOM 2392 O O . PRO A 1 299 ? 23.164 27.014 -38.828 1.00 44.22 299 PRO A O 1
ATOM 2395 N N . GLN A 1 300 ? 20.922 27.013 -38.617 1.00 34.91 300 GLN A N 1
ATOM 2396 C CA . GLN A 1 300 ? 20.423 25.865 -39.400 1.00 34.91 300 GLN A CA 1
ATOM 2397 C C . GLN A 1 300 ? 21.369 24.779 -39.989 1.00 34.91 300 GLN A C 1
ATOM 2399 O O . GLN A 1 300 ? 22.065 25.002 -40.973 1.00 34.91 300 GLN A O 1
ATOM 2404 N N . SER A 1 301 ? 21.111 23.538 -39.541 1.00 36.62 301 SER A N 1
ATOM 2405 C CA . SER A 1 301 ? 20.828 22.312 -40.336 1.00 36.62 301 SER A CA 1
ATOM 2406 C C . SER A 1 301 ? 21.841 21.706 -41.326 1.00 36.62 301 SER A C 1
ATOM 2408 O O . SER A 1 301 ? 22.338 22.380 -42.222 1.00 36.62 301 SER A O 1
ATOM 2410 N N . LEU A 1 302 ? 21.909 20.365 -41.327 1.00 30.84 302 LEU A N 1
ATOM 2411 C CA . LEU A 1 302 ? 21.968 19.537 -42.544 1.00 30.84 302 LEU A CA 1
ATOM 2412 C C . LEU A 1 302 ? 21.440 18.110 -42.262 1.00 30.84 302 LEU A C 1
ATOM 2414 O O . LEU A 1 302 ? 21.534 17.636 -41.134 1.00 30.84 302 LEU A O 1
ATOM 2418 N N . PHE A 1 303 ? 20.864 17.457 -43.278 1.00 33.38 303 PHE A N 1
ATOM 2419 C CA . PHE A 1 303 ? 20.261 16.112 -43.218 1.00 33.38 303 PHE A CA 1
ATOM 2420 C C . PHE A 1 303 ? 21.224 15.035 -43.742 1.00 33.38 303 PHE A C 1
ATOM 2422 O O . PHE A 1 303 ? 21.945 15.309 -44.703 1.00 33.38 303 PHE A O 1
ATOM 2429 N N . VAL A 1 304 ? 21.120 13.803 -43.225 1.00 33.97 304 VAL A N 1
ATOM 2430 C CA . VAL A 1 304 ? 21.361 12.550 -43.977 1.00 33.97 304 VAL A CA 1
ATOM 2431 C C . VAL A 1 304 ? 20.423 11.461 -43.435 1.00 33.97 304 VAL A C 1
ATOM 2433 O O . VAL A 1 304 ? 20.422 11.219 -42.231 1.00 33.97 304 VAL A O 1
ATOM 2436 N N . ASP A 1 305 ? 19.674 10.798 -44.318 1.00 32.97 305 ASP A N 1
ATOM 2437 C CA . ASP A 1 305 ? 18.912 9.572 -44.033 1.00 32.97 305 ASP A CA 1
ATOM 2438 C C . ASP A 1 305 ? 19.694 8.328 -44.506 1.00 32.97 305 ASP A C 1
ATOM 2440 O O . ASP A 1 305 ? 20.371 8.391 -45.537 1.00 32.97 305 ASP A O 1
ATOM 2444 N N . SER A 1 306 ? 19.551 7.184 -43.824 1.00 34.50 306 SER A N 1
ATOM 2445 C CA . SER A 1 306 ? 19.828 5.853 -44.400 1.00 34.50 306 SER A CA 1
ATOM 2446 C C . SER A 1 306 ? 19.227 4.721 -43.559 1.00 34.50 306 SER A C 1
ATOM 2448 O O . SER A 1 306 ? 19.594 4.567 -42.395 1.00 34.50 306 SER A O 1
ATOM 2450 N N . ASP A 1 307 ? 18.354 3.913 -44.160 1.00 33.12 307 ASP A N 1
ATOM 2451 C CA . ASP A 1 307 ? 17.783 2.697 -43.569 1.00 33.12 307 ASP A CA 1
ATOM 2452 C C . ASP A 1 307 ? 18.783 1.522 -43.570 1.00 33.12 307 ASP A C 1
ATOM 2454 O O . ASP A 1 307 ? 19.512 1.346 -44.545 1.00 33.12 307 ASP A O 1
ATOM 2458 N N . GLU A 1 308 ? 18.738 0.647 -42.556 1.00 35.19 308 GLU A N 1
ATOM 2459 C CA . GLU A 1 308 ? 19.034 -0.791 -42.713 1.00 35.19 308 GLU A CA 1
ATOM 2460 C C . GLU A 1 308 ? 18.401 -1.626 -41.573 1.00 35.19 308 GLU A C 1
ATOM 2462 O O . GLU A 1 308 ? 18.144 -1.123 -40.482 1.00 35.19 308 GLU A O 1
ATOM 2467 N N . GLU A 1 309 ? 18.085 -2.895 -41.853 1.00 35.34 309 GLU A N 1
ATOM 2468 C CA . GLU A 1 309 ? 17.150 -3.761 -41.102 1.00 35.34 309 GLU A CA 1
ATOM 2469 C C . GLU A 1 309 ? 17.611 -5.240 -41.184 1.00 35.34 309 GLU A C 1
ATOM 2471 O O . GLU A 1 309 ? 18.273 -5.615 -42.155 1.00 35.34 309 GLU A O 1
ATOM 2476 N N . PRO A 1 310 ? 17.223 -6.132 -40.253 1.00 41.69 310 PRO A N 1
ATOM 2477 C CA . PRO A 1 310 ? 17.659 -6.192 -38.858 1.00 41.69 310 PRO A CA 1
ATOM 2478 C C . PRO A 1 310 ? 18.558 -7.427 -38.592 1.00 41.69 310 PRO A C 1
ATOM 2480 O O . PRO A 1 310 ? 18.560 -8.392 -39.362 1.00 41.69 310 PRO A O 1
ATOM 2483 N N . ILE A 1 311 ? 19.272 -7.468 -37.457 1.00 32.94 311 ILE A N 1
ATOM 2484 C CA . ILE A 1 311 ? 20.041 -8.660 -37.038 1.00 32.94 311 ILE A CA 1
ATOM 2485 C C . ILE A 1 311 ? 19.388 -9.337 -35.829 1.00 32.94 311 ILE A C 1
ATOM 2487 O O . ILE A 1 311 ? 19.375 -8.806 -34.723 1.00 32.94 311 ILE A O 1
ATOM 2491 N N . ILE A 1 312 ? 18.894 -10.556 -36.051 1.00 34.19 312 ILE A N 1
ATOM 2492 C CA . ILE A 1 312 ? 18.391 -11.470 -35.017 1.00 34.19 312 ILE A CA 1
ATOM 2493 C C . ILE A 1 312 ? 19.538 -12.238 -34.350 1.00 34.19 312 ILE A C 1
ATOM 2495 O O . ILE A 1 312 ? 20.161 -13.092 -34.974 1.00 34.19 312 ILE A O 1
ATOM 2499 N N . ASN A 1 313 ? 19.758 -11.939 -33.073 1.00 32.09 313 ASN A N 1
ATOM 2500 C CA . ASN A 1 313 ? 20.333 -12.748 -31.989 1.00 32.09 313 ASN A CA 1
ATOM 2501 C C . ASN A 1 313 ? 20.080 -11.922 -30.710 1.00 32.09 313 ASN A C 1
ATOM 2503 O O . ASN A 1 313 ? 20.056 -10.700 -30.781 1.00 32.09 313 ASN A O 1
ATOM 2507 N N . GLY A 1 314 ? 19.879 -12.463 -29.517 1.00 27.47 314 GLY A N 1
ATOM 2508 C CA . GLY A 1 314 ? 19.986 -13.830 -29.014 1.00 27.47 314 GLY A CA 1
ATOM 2509 C C . GLY A 1 314 ? 20.254 -13.677 -27.513 1.00 27.47 314 GLY A C 1
ATOM 2510 O O . GLY A 1 314 ? 21.091 -12.858 -27.148 1.00 27.47 314 GLY A O 1
ATOM 2511 N N . CYS A 1 315 ? 19.497 -14.348 -26.645 1.00 34.88 315 CYS A N 1
ATOM 2512 C CA . CYS A 1 315 ? 19.536 -14.077 -25.204 1.00 34.88 315 CYS A CA 1
ATOM 2513 C C . CYS A 1 315 ? 20.929 -14.339 -24.601 1.00 34.88 315 CYS A C 1
ATOM 2515 O O . CYS A 1 315 ? 21.458 -15.444 -24.726 1.00 34.88 315 CYS A O 1
ATOM 2517 N N . GLY A 1 316 ? 21.488 -13.324 -23.938 1.00 27.73 316 GLY A N 1
ATOM 2518 C CA . GLY A 1 316 ? 22.676 -13.434 -23.099 1.00 27.73 316 GLY A CA 1
ATOM 2519 C C . GLY A 1 316 ? 22.313 -13.123 -21.652 1.00 27.73 316 GLY A C 1
ATOM 2520 O O . GLY A 1 316 ? 21.765 -12.055 -21.379 1.00 27.73 316 GLY A O 1
ATOM 2521 N N . ASP A 1 317 ? 22.606 -14.060 -20.753 1.00 35.34 317 ASP A N 1
ATOM 2522 C CA . ASP A 1 317 ? 22.749 -13.774 -19.328 1.00 35.34 317 ASP A CA 1
ATOM 2523 C C . ASP A 1 317 ? 24.119 -13.123 -19.110 1.00 35.34 317 ASP A C 1
ATOM 2525 O O . ASP A 1 317 ? 25.141 -13.778 -19.314 1.00 35.34 317 ASP A O 1
ATOM 2529 N N . ASP A 1 318 ? 24.140 -11.874 -18.647 1.00 32.25 318 ASP A N 1
ATOM 2530 C CA . ASP A 1 318 ? 25.333 -11.269 -18.049 1.00 32.25 318 ASP A CA 1
ATOM 2531 C C . ASP A 1 318 ? 25.210 -11.404 -16.522 1.00 32.25 318 ASP A C 1
ATOM 2533 O O . ASP A 1 318 ? 24.674 -10.535 -15.831 1.00 32.25 318 ASP A O 1
ATOM 2537 N N . SER A 1 319 ? 25.643 -12.559 -16.010 1.00 34.91 319 SER A N 1
ATOM 2538 C CA . SER A 1 319 ? 25.765 -12.844 -14.575 1.00 34.91 319 SER A CA 1
ATOM 2539 C C . SER A 1 319 ? 27.218 -12.671 -14.133 1.00 34.91 319 SER A C 1
ATOM 2541 O O . SER A 1 319 ? 27.985 -13.628 -14.190 1.00 34.91 319 SER A O 1
ATOM 2543 N N . ASP A 1 320 ? 27.573 -11.472 -13.668 1.00 34.00 320 ASP A N 1
ATOM 2544 C CA . ASP A 1 320 ? 28.868 -11.170 -13.045 1.00 34.00 320 ASP A CA 1
ATOM 2545 C C . ASP A 1 320 ? 28.658 -10.714 -11.589 1.00 34.00 320 ASP A C 1
ATOM 2547 O O . ASP A 1 320 ? 28.182 -9.607 -11.349 1.00 34.00 320 ASP A O 1
ATOM 2551 N N . ASP A 1 321 ? 29.013 -11.577 -10.631 1.00 36.75 321 ASP A N 1
ATOM 2552 C CA . ASP A 1 321 ? 29.664 -11.204 -9.360 1.00 36.75 321 ASP A CA 1
ATOM 2553 C C . ASP A 1 321 ? 30.113 -12.489 -8.626 1.00 36.75 321 ASP A C 1
ATOM 2555 O O . ASP A 1 321 ? 29.322 -13.196 -7.994 1.00 36.75 321 ASP A O 1
ATOM 2559 N N . ASP A 1 322 ? 31.402 -12.821 -8.751 1.00 33.81 322 ASP A N 1
ATOM 2560 C CA . ASP A 1 322 ? 32.016 -14.030 -8.183 1.00 33.81 322 ASP A CA 1
ATOM 2561 C C . ASP A 1 322 ? 32.062 -14.009 -6.644 1.00 33.81 322 ASP A C 1
ATOM 2563 O O . ASP A 1 322 ? 32.701 -13.145 -6.036 1.00 33.81 322 ASP A O 1
ATOM 2567 N N . TYR A 1 323 ? 31.543 -15.067 -6.012 1.00 33.94 323 TYR A N 1
ATOM 2568 C CA . TYR A 1 323 ? 31.916 -15.444 -4.644 1.00 33.94 323 TYR A CA 1
ATOM 2569 C C . TYR A 1 323 ? 32.295 -16.926 -4.558 1.00 33.94 323 TYR A C 1
ATOM 2571 O O . TYR A 1 323 ? 31.466 -17.796 -4.296 1.00 33.94 323 TYR A O 1
ATOM 2579 N N . ASP A 1 324 ? 33.590 -17.192 -4.754 1.00 37.22 324 ASP A N 1
ATOM 2580 C CA . ASP A 1 324 ? 34.220 -18.499 -4.552 1.00 37.22 324 ASP A CA 1
ATOM 2581 C C . ASP A 1 324 ? 34.060 -18.989 -3.104 1.00 37.22 324 ASP A C 1
ATOM 2583 O O . ASP A 1 324 ? 34.570 -18.383 -2.154 1.00 37.22 324 ASP A O 1
ATOM 2587 N N . PHE A 1 325 ? 33.395 -20.134 -2.955 1.00 31.12 325 PHE A N 1
ATOM 2588 C CA . PHE A 1 325 ? 33.638 -21.039 -1.839 1.00 31.12 325 PHE A CA 1
ATOM 2589 C C . PHE A 1 325 ? 33.495 -22.494 -2.297 1.00 31.12 325 PHE A C 1
ATOM 2591 O O . PHE A 1 325 ? 32.476 -23.147 -2.069 1.00 31.12 325 PHE A O 1
ATOM 2598 N N . GLY A 1 326 ? 34.512 -22.995 -2.996 1.00 34.28 326 GLY A N 1
ATOM 2599 C CA . GLY A 1 326 ? 34.537 -24.386 -3.439 1.00 34.28 326 GLY A CA 1
ATOM 2600 C C . GLY A 1 326 ? 34.586 -25.412 -2.297 1.00 34.28 326 GLY A C 1
ATOM 2601 O O . GLY A 1 326 ? 35.396 -25.306 -1.380 1.00 34.28 326 GLY A O 1
ATOM 2602 N N . ASP A 1 327 ? 33.789 -26.469 -2.436 1.00 34.84 327 ASP A N 1
ATOM 2603 C CA . ASP A 1 327 ? 34.224 -27.852 -2.216 1.00 34.84 327 ASP A CA 1
ATOM 2604 C C . ASP A 1 327 ? 33.396 -28.767 -3.141 1.00 34.84 327 ASP A C 1
ATOM 2606 O O . ASP A 1 327 ? 32.335 -28.367 -3.627 1.00 34.84 327 ASP A O 1
ATOM 2610 N N . ALA A 1 328 ? 33.904 -29.959 -3.460 1.00 43.06 328 ALA A N 1
ATOM 2611 C CA . ALA A 1 328 ? 33.312 -30.846 -4.467 1.00 43.06 328 ALA A CA 1
ATOM 2612 C C . ALA A 1 328 ? 32.684 -32.105 -3.852 1.00 43.06 328 ALA A C 1
ATOM 2614 O O . ALA A 1 328 ? 33.327 -32.765 -3.040 1.00 43.06 328 ALA A O 1
ATOM 2615 N N . ASP A 1 329 ? 31.498 -32.486 -4.333 1.00 38.09 329 ASP A N 1
ATOM 2616 C CA . ASP A 1 329 ? 30.917 -33.829 -4.197 1.00 38.09 329 ASP A CA 1
ATOM 2617 C C . ASP A 1 329 ? 30.023 -34.133 -5.423 1.00 38.09 329 ASP A C 1
ATOM 2619 O O . ASP A 1 329 ? 29.376 -33.236 -5.966 1.00 38.09 329 ASP A O 1
ATOM 2623 N N . ASP A 1 330 ? 30.010 -35.391 -5.881 1.00 47.91 330 ASP A N 1
ATOM 2624 C CA . ASP A 1 330 ? 29.181 -35.866 -7.005 1.00 47.91 330 ASP A CA 1
ATOM 2625 C C . ASP A 1 330 ? 27.731 -36.151 -6.551 1.00 47.91 330 ASP A C 1
ATOM 2627 O O . ASP A 1 330 ? 27.521 -36.980 -5.660 1.00 47.91 330 ASP A O 1
ATOM 2631 N N . GLU A 1 331 ? 26.717 -35.595 -7.233 1.00 36.00 331 GLU A N 1
ATOM 2632 C CA . GLU A 1 331 ? 25.324 -36.076 -7.135 1.00 36.00 331 GLU A CA 1
ATOM 2633 C C . GLU A 1 331 ? 24.888 -36.853 -8.403 1.00 36.00 331 GLU A C 1
ATOM 2635 O O . GLU A 1 331 ? 25.180 -36.426 -9.523 1.00 36.00 331 GLU A O 1
ATOM 2640 N N . PRO A 1 332 ? 24.203 -38.011 -8.268 1.00 36.53 332 PRO A N 1
ATOM 2641 C CA . PRO A 1 332 ? 23.895 -38.900 -9.393 1.00 36.53 332 PRO A CA 1
ATOM 2642 C C . PRO A 1 332 ? 22.562 -38.594 -10.100 1.00 36.53 332 PRO A C 1
ATOM 2644 O O . PRO A 1 332 ? 21.562 -38.253 -9.468 1.00 36.53 332 PRO A O 1
ATOM 2647 N N . GLU A 1 333 ? 22.504 -38.852 -11.411 1.00 35.53 333 GLU A N 1
ATOM 2648 C CA . GLU A 1 333 ? 21.266 -38.778 -12.203 1.00 35.53 333 GLU A CA 1
ATOM 2649 C C . GLU A 1 333 ? 20.183 -39.752 -11.692 1.00 35.53 333 GLU A C 1
ATOM 2651 O O . GLU A 1 333 ? 20.391 -40.967 -11.606 1.00 35.53 333 GLU A O 1
ATOM 2656 N N . VAL A 1 334 ? 18.984 -39.231 -11.407 1.00 35.25 334 VAL A N 1
ATOM 2657 C CA . VAL A 1 334 ? 17.825 -40.032 -10.981 1.00 35.25 334 VAL A CA 1
ATOM 2658 C C . VAL A 1 334 ? 17.001 -40.466 -12.195 1.00 35.25 334 VAL A C 1
ATOM 2660 O O . VAL A 1 334 ? 16.255 -39.681 -12.776 1.00 35.25 334 VAL A O 1
ATOM 2663 N N . ILE A 1 335 ? 17.093 -41.748 -12.554 1.00 39.75 335 ILE A N 1
ATOM 2664 C CA . ILE A 1 335 ? 16.265 -42.354 -13.607 1.00 39.75 335 ILE A CA 1
ATOM 2665 C C . ILE A 1 335 ? 14.872 -42.676 -13.041 1.00 39.75 335 ILE A C 1
ATOM 2667 O O . ILE A 1 335 ? 14.740 -43.491 -12.125 1.00 39.75 335 ILE A O 1
ATOM 2671 N N . LEU A 1 336 ? 13.826 -42.062 -13.604 1.00 35.97 336 LEU A N 1
ATOM 2672 C CA . LEU A 1 336 ? 12.430 -42.350 -13.251 1.00 35.97 336 LEU A CA 1
ATOM 2673 C C . LEU A 1 336 ? 11.923 -43.651 -13.920 1.00 35.97 336 LEU A C 1
ATOM 2675 O O . LEU A 1 336 ? 12.374 -43.982 -15.019 1.00 35.97 336 LEU A O 1
ATOM 2679 N N . PRO A 1 337 ? 10.984 -44.401 -13.302 1.00 38.91 337 PRO A N 1
ATOM 2680 C CA . PRO A 1 337 ? 10.446 -45.634 -13.886 1.00 38.91 337 PRO A CA 1
ATOM 2681 C C . PRO A 1 337 ? 9.571 -45.399 -15.128 1.00 38.91 337 PRO A C 1
ATOM 2683 O O . PRO A 1 337 ? 8.821 -44.425 -15.195 1.00 38.91 337 PRO A O 1
ATOM 2686 N N . GLU A 1 338 ? 9.593 -46.345 -16.072 1.00 31.95 338 GLU A N 1
ATOM 2687 C CA . GLU A 1 338 ? 8.671 -46.360 -17.216 1.00 31.95 338 GLU A CA 1
ATOM 2688 C C . GLU A 1 338 ? 7.204 -46.465 -16.752 1.00 31.95 338 GLU A C 1
ATOM 2690 O O . GLU A 1 338 ? 6.875 -47.292 -15.900 1.00 31.95 338 GLU A O 1
ATOM 2695 N N . GLY A 1 339 ? 6.318 -45.656 -17.349 1.00 45.69 339 GLY A N 1
ATOM 2696 C CA . GLY A 1 339 ? 4.870 -45.674 -17.081 1.00 45.69 339 GLY A CA 1
ATOM 2697 C C . GLY A 1 339 ? 4.296 -44.445 -16.361 1.00 45.69 339 GLY A C 1
ATOM 2698 O O . GLY A 1 339 ? 3.128 -44.471 -15.993 1.00 45.69 339 GLY A O 1
ATOM 2699 N N . TYR A 1 340 ? 5.074 -43.373 -16.171 1.00 35.59 340 TYR A N 1
ATOM 2700 C CA . TYR A 1 340 ? 4.611 -42.148 -15.493 1.00 35.59 340 TYR A CA 1
ATOM 2701 C C . TYR A 1 340 ? 3.568 -41.313 -16.279 1.00 35.59 340 TYR A C 1
ATOM 2703 O O . TYR A 1 340 ? 2.938 -40.440 -15.690 1.00 35.59 340 TYR A O 1
ATOM 2711 N N . ASP A 1 341 ? 3.355 -41.607 -17.570 1.00 37.00 341 ASP A N 1
ATOM 2712 C CA . ASP A 1 341 ? 2.452 -40.888 -18.491 1.00 37.00 341 ASP A CA 1
ATOM 2713 C C . ASP A 1 341 ? 1.289 -41.773 -19.017 1.00 37.00 341 ASP A C 1
ATOM 2715 O O . ASP A 1 341 ? 1.011 -41.800 -20.219 1.00 37.00 341 ASP A O 1
ATOM 2719 N N . ASP A 1 342 ? 0.598 -42.528 -18.149 1.00 32.38 342 ASP A N 1
ATOM 2720 C CA . ASP A 1 342 ? -0.649 -43.236 -18.514 1.00 32.38 342 ASP A CA 1
ATOM 2721 C C . ASP A 1 342 ? -1.895 -42.539 -17.913 1.00 32.38 342 ASP A C 1
ATOM 2723 O O . ASP A 1 342 ? -2.111 -42.601 -16.700 1.00 32.38 342 ASP A O 1
ATOM 2727 N N . PRO A 1 343 ? -2.749 -41.880 -18.726 1.00 38.62 343 PRO A N 1
ATOM 2728 C CA . PRO A 1 343 ? -3.922 -41.142 -18.254 1.00 38.62 343 PRO A CA 1
ATOM 2729 C C . PRO A 1 343 ? -5.166 -42.021 -17.984 1.00 38.62 343 PRO A C 1
ATOM 2731 O O . PRO A 1 343 ? -6.282 -41.501 -17.953 1.00 38.62 343 PRO A O 1
ATOM 2734 N N . ALA A 1 344 ? -5.021 -43.344 -17.830 1.00 35.91 344 ALA A N 1
ATOM 2735 C CA . ALA A 1 344 ? -6.136 -44.290 -17.670 1.00 35.91 344 ALA A CA 1
ATOM 2736 C C . ALA A 1 344 ? -6.565 -44.594 -16.210 1.00 35.91 344 ALA A C 1
ATOM 2738 O O . ALA A 1 344 ? -7.349 -45.519 -15.983 1.00 35.91 344 ALA A O 1
ATOM 2739 N N . PHE A 1 345 ? -6.070 -43.840 -15.223 1.00 31.36 345 PHE A N 1
ATOM 2740 C CA . PHE A 1 345 ? -6.339 -44.013 -13.786 1.00 31.36 345 PHE A CA 1
ATOM 2741 C C . PHE A 1 345 ? -6.428 -42.605 -13.152 1.00 31.36 345 PHE A C 1
ATOM 2743 O O . PHE A 1 345 ? -5.469 -41.847 -13.244 1.00 31.36 345 PHE A O 1
ATOM 2750 N N . ASP A 1 346 ? -7.528 -42.124 -12.567 1.00 32.31 346 ASP A N 1
ATOM 2751 C CA . ASP A 1 346 ? -8.743 -42.787 -12.074 1.00 32.31 346 ASP A CA 1
ATOM 2752 C C . ASP A 1 346 ? -10.042 -42.385 -12.799 1.00 32.31 346 ASP A C 1
ATOM 2754 O O . ASP A 1 346 ? -10.202 -41.267 -13.292 1.00 32.31 346 ASP A O 1
ATOM 2758 N N . GLY A 1 347 ? -11.045 -43.262 -12.705 1.00 26.30 347 GLY A N 1
ATOM 2759 C CA . GLY A 1 347 ? -12.450 -42.881 -12.834 1.00 26.30 347 GLY A CA 1
ATOM 2760 C C . GLY A 1 347 ? -13.376 -43.887 -12.149 1.00 26.30 347 GLY A C 1
ATOM 2761 O O . GLY A 1 347 ? -13.410 -45.040 -12.569 1.00 26.30 347 GLY A O 1
ATOM 2762 N N . ASP A 1 348 ? -14.116 -43.466 -11.113 1.00 31.28 348 ASP A N 1
ATOM 2763 C CA . ASP A 1 348 ? -15.575 -43.236 -11.204 1.00 31.28 348 ASP A CA 1
ATOM 2764 C C . ASP A 1 348 ? -16.192 -42.656 -9.895 1.00 31.28 348 ASP A C 1
ATOM 2766 O O . ASP A 1 348 ? -15.563 -42.662 -8.840 1.00 31.28 348 ASP A O 1
ATOM 2770 N N . GLU A 1 349 ? -17.419 -42.129 -10.000 1.00 30.06 349 GLU A N 1
ATOM 2771 C CA . GLU A 1 349 ? -18.423 -41.745 -8.977 1.00 30.06 349 GLU A CA 1
ATOM 2772 C C . GLU A 1 349 ? -18.027 -41.598 -7.477 1.00 30.06 349 GLU A C 1
ATOM 2774 O O . GLU A 1 349 ? -17.868 -42.569 -6.738 1.00 30.06 349 GLU A O 1
ATOM 2779 N N . GLY A 1 350 ? -18.068 -40.356 -6.952 1.00 27.06 350 GLY A N 1
ATOM 2780 C CA . GLY A 1 350 ? -17.845 -40.067 -5.518 1.00 27.06 350 GLY A CA 1
ATOM 2781 C C . GLY A 1 350 ? -18.212 -38.645 -5.050 1.00 27.06 350 GLY A C 1
ATOM 2782 O O . GLY A 1 350 ? -17.359 -37.889 -4.603 1.00 27.06 350 GLY A O 1
ATOM 2783 N N . SER A 1 351 ? -19.481 -38.249 -5.165 1.00 35.97 351 SER A N 1
ATOM 2784 C CA . SER A 1 351 ? -19.997 -36.880 -4.948 1.00 35.97 351 SER A CA 1
ATOM 2785 C C . SER A 1 351 ? -19.476 -36.068 -3.730 1.00 35.97 351 SER A C 1
ATOM 2787 O O . SER A 1 351 ? -19.878 -36.330 -2.593 1.00 35.97 351 SER A O 1
ATOM 2789 N N . GLY A 1 352 ? -18.811 -34.930 -3.988 1.00 35.16 352 GLY A N 1
ATOM 2790 C CA . GLY A 1 352 ? -18.985 -33.694 -3.198 1.00 35.16 352 GLY A CA 1
ATOM 2791 C C . GLY A 1 352 ? -17.743 -32.995 -2.613 1.00 35.16 352 GLY A C 1
ATOM 2792 O O . GLY A 1 352 ? -16.676 -33.567 -2.469 1.00 35.16 352 GLY A O 1
ATOM 2793 N N . GLN A 1 353 ? -17.966 -31.738 -2.202 1.00 34.62 353 GLN A N 1
ATOM 2794 C CA . GLN A 1 353 ? -17.116 -30.895 -1.337 1.00 34.62 353 GLN A CA 1
ATOM 2795 C C . GLN A 1 353 ? -15.754 -30.408 -1.874 1.00 34.62 353 GLN A C 1
ATOM 2797 O O . GLN A 1 353 ? -14.688 -30.818 -1.429 1.00 34.62 353 GLN A O 1
ATOM 2802 N N . ASN A 1 354 ? -15.802 -29.330 -2.664 1.00 38.31 354 ASN A N 1
ATOM 2803 C CA . ASN A 1 354 ? -14.667 -28.427 -2.919 1.00 38.31 354 ASN A CA 1
ATOM 2804 C C . ASN A 1 354 ? -14.365 -27.523 -1.684 1.00 38.31 354 ASN A C 1
ATOM 2806 O O . ASN A 1 354 ? -14.295 -26.302 -1.789 1.00 38.31 354 ASN A O 1
ATOM 2810 N N . VAL A 1 355 ? -14.314 -28.118 -0.482 1.00 40.12 355 VAL A N 1
ATOM 2811 C CA . VAL A 1 355 ? -14.365 -27.427 0.833 1.00 40.12 355 VAL A CA 1
ATOM 2812 C C . VAL A 1 355 ? -13.145 -27.735 1.720 1.00 40.12 355 VAL A C 1
ATOM 2814 O O . VAL A 1 355 ? -12.916 -27.033 2.705 1.00 40.12 355 VAL A O 1
ATOM 2817 N N . ASP A 1 356 ? -12.361 -28.766 1.387 1.00 41.28 356 ASP A N 1
ATOM 2818 C CA . ASP A 1 356 ? -11.323 -29.305 2.282 1.00 41.28 356 ASP A CA 1
ATOM 2819 C C . ASP A 1 356 ? -9.885 -28.896 1.930 1.00 41.28 356 ASP A C 1
ATOM 2821 O O . ASP A 1 356 ? -9.044 -28.840 2.824 1.00 41.28 356 ASP A O 1
ATOM 2825 N N . LYS A 1 357 ? -9.577 -28.548 0.671 1.00 40.97 357 LYS A N 1
ATOM 2826 C CA . LYS A 1 357 ? -8.183 -28.283 0.264 1.00 40.97 357 LYS A CA 1
ATOM 2827 C C . LYS A 1 357 ? -7.578 -27.081 1.007 1.00 40.97 357 LYS A C 1
ATOM 2829 O O . LYS A 1 357 ? -6.586 -27.236 1.708 1.00 40.97 357 LYS A O 1
ATOM 2834 N N . THR A 1 358 ? -8.278 -25.945 1.008 1.00 43.81 358 THR A N 1
ATOM 2835 C CA . THR A 1 358 ? -7.886 -24.739 1.763 1.00 43.81 358 THR A CA 1
ATOM 2836 C C . THR A 1 358 ? -7.900 -24.922 3.286 1.00 43.81 358 THR A C 1
ATOM 2838 O O . THR A 1 358 ? -7.263 -24.144 4.000 1.00 43.81 358 THR A O 1
ATOM 2841 N N . LYS A 1 359 ? -8.590 -25.945 3.813 1.00 44.00 359 LYS A N 1
ATOM 2842 C CA . LYS A 1 359 ? -8.473 -26.329 5.227 1.00 44.00 359 LYS A CA 1
ATOM 2843 C C . LYS A 1 359 ? -7.209 -27.131 5.509 1.00 44.00 359 LYS A C 1
ATOM 2845 O O . LYS A 1 359 ? -6.625 -26.890 6.560 1.00 44.00 359 LYS A O 1
ATOM 2850 N N . SER A 1 360 ? -6.791 -28.034 4.614 1.00 52.59 360 SER A N 1
ATOM 2851 C CA . SER A 1 360 ? -5.517 -28.755 4.760 1.00 52.59 360 SER A CA 1
ATOM 2852 C C . SER A 1 360 ? -4.372 -27.756 4.841 1.00 52.59 360 SER A C 1
ATOM 2854 O O . SER A 1 360 ? -3.729 -27.674 5.878 1.00 52.59 360 SER A O 1
ATOM 2856 N N . ASP A 1 361 ? -4.233 -26.887 3.835 1.00 60.25 361 ASP A N 1
ATOM 2857 C CA . ASP A 1 361 ? -3.136 -25.913 3.749 1.00 60.25 361 ASP A CA 1
ATOM 2858 C C . ASP A 1 361 ? -3.042 -25.035 5.020 1.00 60.25 361 ASP A C 1
ATOM 2860 O O . ASP A 1 361 ? -1.962 -24.777 5.557 1.00 60.25 361 ASP A O 1
ATOM 2864 N N . SER A 1 362 ? -4.199 -24.629 5.559 1.00 66.75 362 SER A N 1
ATOM 2865 C CA . SER A 1 362 ? -4.300 -23.866 6.811 1.00 66.75 362 SER A CA 1
ATOM 2866 C C . SER A 1 362 ? -3.924 -24.694 8.049 1.00 66.75 362 SER A C 1
ATOM 2868 O O . SER A 1 362 ? -3.254 -24.191 8.953 1.00 66.75 362 SER A O 1
ATOM 2870 N N . GLN A 1 363 ? -4.346 -25.960 8.109 1.00 79.50 363 GLN A N 1
ATOM 2871 C CA . GLN A 1 363 ? -4.059 -26.879 9.212 1.00 79.50 363 GLN A CA 1
ATOM 2872 C C . GLN A 1 363 ? -2.589 -27.310 9.229 1.00 79.50 363 GLN A C 1
ATOM 2874 O O . GLN A 1 363 ? -1.985 -27.348 10.296 1.00 79.50 363 GLN A O 1
ATOM 2879 N N . ASP A 1 364 ? -1.996 -27.577 8.070 1.00 82.38 364 ASP A N 1
ATOM 2880 C CA . ASP A 1 364 ? -0.606 -28.009 7.938 1.00 82.38 364 ASP A CA 1
ATOM 2881 C C . ASP A 1 364 ? 0.364 -26.884 8.358 1.00 82.38 364 ASP A C 1
ATOM 2883 O O . ASP A 1 364 ? 1.360 -27.136 9.044 1.00 82.38 364 ASP A O 1
ATOM 2887 N N . MET A 1 365 ? 0.012 -25.619 8.091 1.00 81.44 365 MET A N 1
ATOM 2888 C CA . MET A 1 365 ? 0.722 -24.445 8.620 1.00 81.44 365 MET A CA 1
ATOM 2889 C C . MET A 1 365 ? 0.589 -24.287 10.146 1.00 81.44 365 MET A C 1
ATOM 2891 O O . MET A 1 365 ? 1.564 -23.924 10.813 1.00 81.44 365 MET A O 1
ATOM 2895 N N . ILE A 1 366 ? -0.585 -24.573 10.726 1.00 84.62 366 ILE A N 1
ATOM 2896 C CA . ILE A 1 366 ? -0.787 -24.588 12.188 1.00 84.62 366 ILE A CA 1
ATOM 2897 C C . ILE A 1 366 ? 0.069 -25.690 12.825 1.00 84.62 366 ILE A C 1
ATOM 2899 O O . ILE A 1 366 ? 0.811 -25.422 13.773 1.00 84.62 366 ILE A O 1
ATOM 2903 N N . ASP A 1 367 ? 0.010 -26.904 12.284 1.00 89.00 367 ASP A N 1
ATOM 2904 C CA . ASP A 1 367 ? 0.738 -28.078 12.761 1.00 89.00 367 ASP A CA 1
ATOM 2905 C C . ASP A 1 367 ? 2.258 -27.853 12.733 1.00 89.00 367 ASP A C 1
ATOM 2907 O O . ASP A 1 367 ? 2.942 -28.080 13.737 1.00 89.00 367 ASP A O 1
ATOM 2911 N N . LEU A 1 368 ? 2.788 -27.325 11.624 1.00 86.38 368 LEU A N 1
ATOM 2912 C CA . LEU A 1 368 ? 4.204 -26.982 11.485 1.00 86.38 368 LEU A CA 1
ATOM 2913 C C . LEU A 1 368 ? 4.639 -25.905 12.492 1.00 86.38 368 LEU A C 1
ATOM 2915 O O . LEU A 1 368 ? 5.693 -26.029 13.120 1.00 86.38 368 LEU A O 1
ATOM 2919 N N . ALA A 1 369 ? 3.827 -24.866 12.700 1.00 85.00 369 ALA A N 1
ATOM 2920 C CA . ALA A 1 369 ? 4.143 -23.801 13.648 1.00 85.00 369 ALA A CA 1
ATOM 2921 C C . ALA A 1 369 ? 4.103 -24.270 15.115 1.00 85.00 369 ALA A C 1
ATOM 2923 O O . ALA A 1 369 ? 4.975 -23.889 15.902 1.00 85.00 369 ALA A O 1
ATOM 2924 N N . ILE A 1 370 ? 3.141 -25.127 15.484 1.00 88.62 370 ILE A N 1
ATOM 2925 C CA . ILE A 1 370 ? 3.080 -25.763 16.809 1.00 88.62 370 ILE A CA 1
ATOM 2926 C C . ILE A 1 370 ? 4.322 -26.639 17.022 1.00 88.62 370 ILE A C 1
ATOM 2928 O O . ILE A 1 370 ? 5.001 -26.499 18.043 1.00 88.62 370 ILE A O 1
ATOM 2932 N N . LYS A 1 371 ? 4.666 -27.488 16.045 1.00 90.00 371 LYS A N 1
ATOM 2933 C CA . LYS A 1 371 ? 5.840 -28.371 16.089 1.00 90.00 371 LYS A CA 1
ATOM 2934 C C . LYS A 1 371 ? 7.139 -27.585 16.288 1.00 90.00 371 LYS A C 1
ATOM 2936 O O . LYS A 1 371 ? 7.863 -27.838 17.252 1.00 90.00 371 LYS A O 1
ATOM 2941 N N . ASN A 1 372 ? 7.375 -26.576 15.449 1.00 86.69 372 ASN A N 1
ATOM 2942 C CA . ASN A 1 372 ? 8.564 -25.723 15.506 1.00 86.69 372 ASN A CA 1
ATOM 2943 C C . ASN A 1 372 ? 8.668 -24.948 16.832 1.00 86.69 372 ASN A C 1
ATOM 2945 O O . ASN A 1 372 ? 9.767 -24.771 17.358 1.00 86.69 372 ASN A O 1
ATOM 2949 N N . TYR A 1 373 ? 7.543 -24.497 17.400 1.00 89.38 373 TYR A N 1
ATOM 2950 C CA . TYR A 1 373 ? 7.535 -23.838 18.708 1.00 89.38 373 TYR A CA 1
ATOM 2951 C C . TYR A 1 373 ? 7.900 -24.801 19.844 1.00 89.38 373 TYR A C 1
ATOM 2953 O O . TYR A 1 373 ? 8.739 -24.470 20.683 1.00 89.38 373 TYR A O 1
ATOM 2961 N N . VAL A 1 374 ? 7.291 -25.990 19.875 1.00 87.31 374 VAL A N 1
ATOM 2962 C CA . VAL A 1 374 ? 7.525 -26.989 20.928 1.00 87.31 374 VAL A CA 1
ATOM 2963 C C . VAL A 1 374 ? 8.971 -27.497 20.890 1.00 87.31 374 VAL A C 1
ATOM 2965 O O . VAL A 1 374 ? 9.620 -27.533 21.936 1.00 87.31 374 VAL A O 1
ATOM 2968 N N . GLN A 1 375 ? 9.518 -27.781 19.703 1.00 87.25 375 GLN A N 1
ATOM 2969 C CA . GLN A 1 375 ? 10.922 -28.183 19.535 1.00 87.25 375 GLN A CA 1
ATOM 2970 C C . GLN A 1 375 ? 11.893 -27.108 20.052 1.00 87.25 375 GLN A C 1
ATOM 2972 O O . GLN A 1 375 ? 12.690 -27.393 20.947 1.00 87.25 375 GLN A O 1
ATOM 2977 N N . LYS A 1 376 ? 11.735 -25.845 19.623 1.00 86.06 376 LYS A N 1
ATOM 2978 C CA . LYS A 1 376 ? 12.558 -24.717 20.105 1.00 86.06 376 LYS A CA 1
ATOM 2979 C C . LYS A 1 376 ? 12.436 -24.452 21.609 1.00 86.06 376 LYS A C 1
ATOM 2981 O O . LYS A 1 376 ? 13.324 -23.846 22.204 1.00 86.06 376 LYS A O 1
ATOM 2986 N N . LYS A 1 377 ? 11.352 -24.884 22.264 1.00 86.50 377 LYS A N 1
ATOM 2987 C CA . LYS A 1 377 ? 11.248 -24.833 23.732 1.00 86.50 377 LYS A CA 1
ATOM 2988 C C . LYS A 1 377 ? 12.005 -25.973 24.408 1.00 86.50 377 LYS A C 1
ATOM 2990 O O . LYS A 1 377 ? 12.695 -25.699 25.389 1.00 86.50 377 LYS A O 1
ATOM 2995 N N . PHE A 1 378 ? 11.975 -27.189 23.866 1.00 87.88 378 PHE A N 1
ATOM 2996 C CA . PHE A 1 378 ? 12.771 -28.303 24.392 1.00 87.88 378 PHE A CA 1
ATOM 2997 C C . PHE A 1 378 ? 14.281 -28.125 24.183 1.00 87.88 378 PHE A C 1
ATOM 2999 O O . PHE A 1 378 ? 15.038 -28.453 25.092 1.00 87.88 378 PHE A O 1
ATOM 3006 N N . GLU A 1 379 ? 14.719 -27.517 23.075 1.00 83.56 379 GLU A N 1
ATOM 3007 C CA . GLU A 1 379 ? 16.116 -27.083 22.865 1.00 83.56 379 GLU A CA 1
ATOM 3008 C C . GLU A 1 379 ? 16.612 -26.154 23.989 1.00 83.56 379 GLU A C 1
ATOM 3010 O O . GLU A 1 379 ? 17.748 -26.258 24.446 1.00 83.56 379 GLU A O 1
ATOM 3015 N N . LEU A 1 380 ? 15.729 -25.284 24.494 1.00 84.56 380 LEU A N 1
ATOM 3016 C CA . LEU A 1 380 ? 15.985 -24.381 25.621 1.00 84.56 380 LEU A CA 1
ATOM 3017 C C . LEU A 1 380 ? 15.736 -25.028 27.002 1.00 84.56 380 LEU A C 1
ATOM 3019 O O . LEU A 1 380 ? 15.786 -24.337 28.019 1.00 84.56 380 LEU A O 1
ATOM 3023 N N . GLY A 1 381 ? 15.420 -26.327 27.065 1.00 85.44 381 GLY A N 1
ATOM 3024 C CA . GLY A 1 381 ? 15.086 -27.045 28.303 1.00 85.44 381 GLY A CA 1
ATOM 3025 C C . GLY A 1 381 ? 13.738 -26.661 28.937 1.00 85.44 381 GLY A C 1
ATOM 3026 O O . GLY A 1 381 ? 13.464 -27.027 30.080 1.00 85.44 381 GLY A O 1
ATOM 3027 N N . ILE A 1 382 ? 12.885 -25.922 28.221 1.00 87.31 382 ILE A N 1
ATOM 3028 C CA . ILE A 1 382 ? 11.601 -25.401 28.704 1.00 87.31 382 ILE A CA 1
ATOM 3029 C C . ILE A 1 382 ? 10.464 -26.319 28.242 1.00 87.31 382 ILE A C 1
ATOM 3031 O O . ILE A 1 382 ? 10.317 -26.586 27.053 1.00 87.31 382 ILE A O 1
ATOM 3035 N N . LYS A 1 383 ? 9.590 -26.734 29.166 1.00 89.25 383 LYS A N 1
ATOM 3036 C CA . LYS A 1 383 ? 8.324 -27.408 28.830 1.00 89.25 383 LYS A CA 1
ATOM 3037 C C . LYS A 1 383 ? 7.194 -26.375 28.681 1.00 89.25 383 LYS A C 1
ATOM 3039 O O . LYS A 1 383 ? 6.793 -25.808 29.703 1.00 89.25 383 LYS A O 1
ATOM 3044 N N . PRO A 1 384 ? 6.691 -26.092 27.462 1.00 89.62 384 PRO A N 1
ATOM 3045 C CA . PRO A 1 384 ? 5.583 -25.158 27.268 1.00 89.62 384 PRO A CA 1
ATOM 3046 C C . PRO A 1 384 ? 4.267 -25.765 27.771 1.00 89.62 384 PRO A C 1
ATOM 3048 O O . PRO A 1 384 ? 4.122 -26.985 27.799 1.00 89.62 384 PRO A O 1
ATOM 3051 N N . THR A 1 385 ? 3.294 -24.935 28.142 1.00 92.38 385 THR A N 1
ATOM 3052 C CA . THR A 1 385 ? 1.920 -25.392 28.415 1.00 92.38 385 THR A CA 1
ATOM 3053 C C . THR A 1 385 ? 1.026 -25.293 27.181 1.00 92.38 385 THR A C 1
ATOM 3055 O O . THR A 1 385 ? 1.335 -24.562 26.236 1.00 92.38 385 THR A O 1
ATOM 3058 N N . ILE A 1 386 ? -0.133 -25.961 27.212 1.00 88.31 386 ILE A N 1
ATOM 3059 C CA . ILE A 1 386 ? -1.187 -25.802 26.192 1.00 88.31 386 ILE A CA 1
ATOM 3060 C C . ILE A 1 386 ? -1.554 -24.317 26.000 1.00 88.31 386 ILE A C 1
ATOM 3062 O O . ILE A 1 386 ? -1.732 -23.871 24.867 1.00 88.31 386 ILE A O 1
ATOM 3066 N N . LYS A 1 387 ? -1.577 -23.517 27.074 1.00 87.62 387 LYS A N 1
ATOM 3067 C CA . LYS A 1 387 ? -1.772 -22.061 27.009 1.00 87.62 387 LYS A CA 1
ATOM 3068 C C . LYS A 1 387 ? -0.685 -21.353 26.200 1.00 87.62 387 LYS A C 1
ATOM 3070 O O . LYS A 1 387 ? -1.014 -20.524 25.363 1.00 87.62 387 LYS A O 1
ATOM 3075 N N . ASN A 1 388 ? 0.592 -21.690 26.399 1.00 88.25 388 ASN A N 1
ATOM 3076 C CA . ASN A 1 388 ? 1.682 -21.056 25.647 1.00 88.25 388 ASN A CA 1
ATOM 3077 C C . ASN A 1 388 ? 1.588 -21.310 24.135 1.00 88.25 388 ASN A C 1
ATOM 3079 O O . ASN A 1 388 ? 2.045 -20.482 23.351 1.00 88.25 388 ASN A O 1
ATOM 3083 N N . ILE A 1 389 ? 0.990 -22.437 23.738 1.00 85.88 389 ILE A N 1
ATOM 3084 C CA . ILE A 1 389 ? 0.712 -22.768 22.338 1.00 85.88 389 ILE A CA 1
ATOM 3085 C C . ILE A 1 389 ? -0.555 -22.034 21.857 1.00 85.88 389 ILE A C 1
ATOM 3087 O O . ILE A 1 389 ? -0.565 -21.490 20.757 1.00 85.88 389 ILE A O 1
ATOM 3091 N N . ALA A 1 390 ? -1.589 -21.915 22.697 1.00 83.25 390 ALA A N 1
ATOM 3092 C CA . ALA A 1 390 ? -2.791 -21.131 22.390 1.00 83.25 390 ALA A CA 1
ATOM 3093 C C . ALA A 1 390 ? -2.498 -19.631 22.199 1.00 83.25 390 ALA A C 1
ATOM 3095 O O . ALA A 1 390 ? -3.117 -18.984 21.358 1.00 83.25 390 ALA A O 1
ATOM 3096 N N . ASP A 1 391 ? -1.519 -19.086 22.926 1.00 84.31 391 ASP A N 1
ATOM 3097 C CA . ASP A 1 391 ? -1.090 -17.687 22.827 1.00 84.31 391 ASP A CA 1
ATOM 3098 C C . ASP A 1 391 ? -0.334 -17.367 21.509 1.00 84.31 391 ASP A C 1
ATOM 3100 O O . ASP A 1 391 ? -0.105 -16.189 21.200 1.00 84.31 391 ASP A O 1
ATOM 3104 N N . LEU A 1 392 ? 0.026 -18.365 20.686 1.00 82.62 392 LEU A N 1
ATOM 3105 C CA . LEU A 1 392 ? 0.686 -18.158 19.387 1.00 82.62 392 LEU A CA 1
ATOM 3106 C C . LEU A 1 392 ? -0.202 -17.368 18.411 1.00 82.62 392 LEU A C 1
ATOM 3108 O O . LEU A 1 392 ? -1.397 -17.635 18.289 1.00 82.62 392 LEU A O 1
ATOM 3112 N N . LYS A 1 393 ? 0.394 -16.432 17.651 1.00 77.06 393 LYS A N 1
ATOM 3113 C CA . LYS A 1 393 ? -0.325 -15.591 16.667 1.00 77.06 393 LYS A CA 1
ATOM 3114 C C . LYS A 1 393 ? -1.114 -16.445 15.663 1.00 77.06 393 LYS A C 1
ATOM 3116 O O . LYS A 1 393 ? -2.279 -16.167 15.424 1.00 77.06 393 LYS A O 1
ATOM 3121 N N . ILE A 1 394 ? -0.524 -17.529 15.154 1.00 78.56 394 ILE A N 1
ATOM 3122 C CA . ILE A 1 394 ? -1.190 -18.445 14.212 1.00 78.56 394 ILE A CA 1
ATOM 3123 C C . ILE A 1 394 ? -2.373 -19.208 14.833 1.00 78.56 394 ILE A C 1
ATOM 3125 O O . ILE A 1 394 ? -3.400 -19.362 14.178 1.00 78.56 394 ILE A O 1
ATOM 3129 N N . CYS A 1 395 ? -2.275 -19.625 16.102 1.00 81.00 395 CYS A N 1
ATOM 3130 C CA . CYS A 1 395 ? -3.367 -20.308 16.802 1.00 81.00 395 CYS A CA 1
ATOM 3131 C C . CYS A 1 395 ? -4.527 -19.343 17.085 1.00 81.00 395 CYS A C 1
ATOM 3133 O O . CYS A 1 395 ? -5.680 -19.686 16.837 1.00 81.00 395 CYS A O 1
ATOM 3135 N N . ARG A 1 396 ? -4.225 -18.111 17.520 1.00 79.25 396 ARG A N 1
ATOM 3136 C CA . ARG A 1 396 ? -5.234 -17.061 17.737 1.00 79.25 396 ARG A CA 1
ATOM 3137 C C . ARG A 1 396 ? -5.918 -16.628 16.442 1.00 79.25 396 ARG A C 1
ATOM 3139 O O . ARG A 1 396 ? -7.143 -16.588 16.409 1.00 79.25 396 ARG A O 1
ATOM 3146 N N . ASN A 1 397 ? -5.157 -16.373 15.377 1.00 77.38 397 ASN A N 1
ATOM 3147 C CA . ASN A 1 397 ? -5.707 -15.965 14.081 1.00 77.38 397 ASN A CA 1
ATOM 3148 C C . ASN A 1 397 ? -6.652 -17.029 13.490 1.00 77.38 397 ASN A C 1
ATOM 3150 O O . ASN A 1 397 ? -7.679 -16.676 12.923 1.00 77.38 397 ASN A O 1
ATOM 3154 N N . ASN A 1 398 ? -6.352 -18.318 13.683 1.00 79.56 398 ASN A N 1
ATOM 3155 C CA . ASN A 1 398 ? -7.199 -19.429 13.232 1.00 79.56 398 ASN A CA 1
ATOM 3156 C C . ASN A 1 398 ? -8.214 -19.915 14.292 1.00 79.56 398 ASN A C 1
ATOM 3158 O O . ASN A 1 398 ? -8.844 -20.953 14.112 1.00 79.56 398 ASN A O 1
ATOM 3162 N N . SER A 1 399 ? -8.391 -19.182 15.402 1.00 79.94 399 SER A N 1
ATOM 3163 C CA . SER A 1 399 ? -9.327 -19.513 16.496 1.00 79.94 399 SER A CA 1
ATOM 3164 C C . SER A 1 399 ? -9.157 -20.914 17.120 1.00 79.94 399 SER A C 1
ATOM 3166 O O . SER A 1 399 ? -10.111 -21.473 17.667 1.00 79.94 399 SER A O 1
ATOM 3168 N N . VAL A 1 400 ? -7.945 -21.480 17.073 1.00 80.00 400 VAL A N 1
ATOM 3169 C CA . VAL A 1 400 ? -7.646 -22.839 17.554 1.00 80.00 400 VAL A CA 1
ATOM 3170 C C . VAL A 1 400 ? -7.793 -22.901 19.076 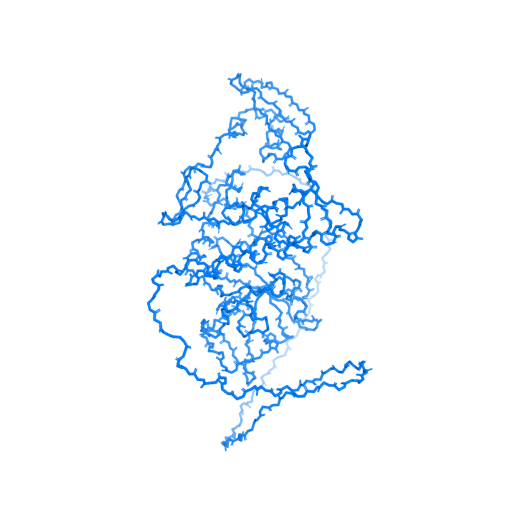1.00 80.00 400 VAL A C 1
ATOM 3172 O O . VAL A 1 400 ? -7.128 -22.175 19.819 1.00 80.00 400 VAL A O 1
ATOM 3175 N N . ARG A 1 401 ? -8.669 -23.777 19.568 1.00 82.56 401 ARG A N 1
ATOM 3176 C CA . ARG A 1 401 ? -9.010 -23.875 20.992 1.00 82.56 401 ARG A CA 1
ATOM 3177 C C . ARG A 1 401 ? -8.009 -24.762 21.725 1.00 82.56 401 ARG A C 1
ATOM 3179 O O . ARG A 1 401 ? -7.512 -25.742 21.178 1.00 82.56 401 ARG A O 1
ATOM 3186 N N . CYS A 1 402 ? -7.810 -24.519 23.024 1.00 83.19 402 CYS A N 1
ATOM 3187 C CA . CYS A 1 402 ? -6.914 -25.324 23.869 1.00 83.19 402 CYS A CA 1
ATOM 3188 C C . CYS A 1 402 ? -7.157 -26.843 23.750 1.00 83.19 402 CYS A C 1
ATOM 3190 O O . CYS A 1 402 ? -6.205 -27.615 23.759 1.00 83.19 402 CYS A O 1
ATOM 3192 N N . LYS A 1 403 ? -8.420 -27.278 23.598 1.00 84.12 403 LYS A N 1
ATOM 3193 C CA . LYS A 1 403 ? -8.767 -28.697 23.410 1.00 84.12 403 LYS A CA 1
ATOM 3194 C C . LYS A 1 403 ? -8.301 -29.262 22.060 1.00 84.12 403 LYS A C 1
ATOM 3196 O O . LYS A 1 403 ? -7.888 -30.413 22.021 1.00 84.12 403 LYS A O 1
ATOM 3201 N N . GLU A 1 404 ? -8.358 -28.482 20.979 1.00 85.06 404 GLU A N 1
ATOM 3202 C CA . GLU A 1 404 ? -7.785 -28.892 19.688 1.00 85.06 404 GLU A CA 1
ATOM 3203 C C . GLU A 1 404 ? -6.265 -28.987 19.784 1.00 85.06 404 GLU A C 1
ATOM 3205 O O . GLU A 1 404 ? -5.702 -29.994 19.376 1.00 85.06 404 GLU A O 1
ATOM 3210 N N . ILE A 1 405 ? -5.616 -28.005 20.419 1.00 86.88 405 ILE A N 1
ATOM 3211 C CA . ILE A 1 405 ? -4.162 -28.002 20.636 1.00 86.88 405 ILE A CA 1
ATOM 3212 C C . ILE A 1 405 ? -3.690 -29.284 21.333 1.00 86.88 405 ILE A C 1
ATOM 3214 O O . ILE A 1 405 ? -2.673 -29.832 20.924 1.00 86.88 405 ILE A O 1
ATOM 3218 N N . GLY A 1 406 ? -4.437 -29.796 22.320 1.00 85.00 406 GLY A N 1
ATOM 3219 C CA . GLY A 1 406 ? -4.151 -31.089 22.958 1.00 85.00 406 GLY A CA 1
ATOM 3220 C C . GLY A 1 406 ? -4.070 -32.252 21.959 1.00 85.00 406 GLY A C 1
ATOM 3221 O O . GLY A 1 406 ? -3.077 -32.972 21.940 1.00 85.00 406 GLY A O 1
ATOM 3222 N N . PHE A 1 407 ? -5.052 -32.380 21.062 1.00 85.94 407 PHE A N 1
ATOM 3223 C CA . PHE A 1 407 ? -5.023 -33.406 20.012 1.00 85.94 407 PHE A CA 1
ATOM 3224 C C . PHE A 1 407 ? -3.947 -33.147 18.946 1.00 85.94 407 PHE A C 1
ATOM 3226 O O . PHE A 1 407 ? -3.385 -34.097 18.406 1.00 85.94 407 PHE A O 1
ATOM 3233 N N . LEU A 1 408 ? -3.643 -31.883 18.630 1.00 87.69 408 LEU A N 1
ATOM 3234 C CA . LEU A 1 408 ? -2.612 -31.542 17.644 1.00 87.69 408 LEU A CA 1
ATOM 3235 C C . LEU A 1 408 ? -1.203 -31.858 18.158 1.00 87.69 408 LEU A C 1
ATOM 3237 O O . LEU A 1 408 ? -0.407 -32.415 17.409 1.00 87.69 408 LEU A O 1
ATOM 3241 N N . VAL A 1 409 ? -0.880 -31.586 19.428 1.00 88.44 409 VAL A N 1
ATOM 3242 C CA . VAL A 1 409 ? 0.436 -31.970 19.975 1.00 88.44 409 VAL A CA 1
ATOM 3243 C C . VAL A 1 409 ? 0.600 -33.492 20.060 1.00 88.44 409 VAL A C 1
ATOM 3245 O O . VAL A 1 409 ? 1.688 -33.986 19.777 1.00 88.44 409 VAL A O 1
ATOM 3248 N N . GLU A 1 410 ? -0.475 -34.235 20.342 1.00 88.12 410 GLU A N 1
ATOM 3249 C CA . GLU A 1 410 ? -0.490 -35.706 20.288 1.00 88.12 410 GLU A CA 1
ATOM 3250 C C . GLU A 1 410 ? -0.299 -36.226 18.849 1.00 88.12 410 GLU A C 1
ATOM 3252 O O . GLU A 1 410 ? 0.570 -37.068 18.615 1.00 88.12 410 GLU A O 1
ATOM 3257 N N . LYS A 1 411 ? -1.021 -35.667 17.861 1.00 88.75 411 LYS A N 1
ATOM 3258 C CA . LYS A 1 411 ? -0.838 -35.947 16.416 1.00 88.75 411 LYS A CA 1
ATOM 3259 C C . LYS A 1 411 ? 0.610 -35.703 15.965 1.00 88.75 411 LYS A C 1
ATOM 3261 O O . LYS A 1 411 ? 1.133 -36.451 15.144 1.00 88.75 411 LYS A O 1
ATOM 3266 N N . LEU A 1 412 ? 1.256 -34.671 16.509 1.00 87.12 412 LEU A N 1
ATOM 3267 C CA . LEU A 1 412 ? 2.634 -34.279 16.202 1.00 87.12 412 LEU A CA 1
ATOM 3268 C C . LEU A 1 412 ? 3.709 -35.101 16.941 1.00 87.12 412 LEU A C 1
ATOM 3270 O O . LEU A 1 412 ? 4.898 -34.874 16.710 1.00 87.12 412 LEU A O 1
ATOM 3274 N N . GLY A 1 413 ? 3.323 -36.062 17.789 1.00 85.38 413 GLY A N 1
ATOM 3275 C CA . GLY A 1 413 ? 4.252 -36.956 18.489 1.00 85.38 413 GLY A CA 1
ATOM 3276 C C . GLY A 1 413 ? 4.804 -36.413 19.812 1.00 85.38 413 GLY A C 1
ATOM 3277 O O . GLY A 1 413 ? 5.878 -36.837 20.237 1.00 85.38 413 GLY A O 1
ATOM 3278 N N . PHE A 1 414 ? 4.092 -35.491 20.463 1.00 89.81 414 PHE A N 1
ATOM 3279 C CA . PHE A 1 414 ? 4.380 -35.016 21.820 1.00 89.81 414 PHE A CA 1
ATOM 3280 C C . PHE A 1 414 ? 3.343 -35.547 22.822 1.00 89.81 414 PHE A C 1
ATOM 3282 O O . PHE A 1 414 ? 2.247 -35.948 22.438 1.00 89.81 414 PHE A O 1
ATOM 3289 N N . GLN A 1 415 ? 3.656 -35.513 24.121 1.00 88.00 415 GLN A N 1
ATOM 3290 C CA . GLN A 1 415 ? 2.754 -36.005 25.173 1.00 88.00 415 GLN A CA 1
ATOM 3291 C C . GLN A 1 415 ? 2.265 -34.870 26.081 1.00 88.00 415 GLN A C 1
ATOM 3293 O O . GLN A 1 415 ? 3.071 -34.146 26.675 1.00 88.00 415 GLN A O 1
ATOM 3298 N N . VAL A 1 416 ? 0.947 -34.739 26.246 1.00 88.81 416 VAL A N 1
ATOM 3299 C CA . VAL A 1 416 ? 0.351 -33.855 27.261 1.00 88.81 416 VAL A CA 1
ATOM 3300 C C . VAL A 1 416 ? 0.567 -34.457 28.656 1.00 88.81 416 VAL A C 1
ATOM 3302 O O . VAL A 1 416 ? 0.441 -35.660 28.859 1.00 88.81 416 VAL A O 1
ATOM 3305 N N . GLU A 1 417 ? 0.905 -33.622 29.636 1.00 88.12 417 GLU A N 1
ATOM 3306 C CA . GLU A 1 417 ? 0.977 -33.999 31.049 1.00 88.12 417 GLU A CA 1
ATOM 3307 C C . GLU A 1 417 ? -0.393 -34.466 31.579 1.00 88.12 417 GLU A C 1
ATOM 3309 O O . GLU A 1 417 ? -1.322 -33.666 31.678 1.00 88.12 417 GLU A O 1
ATOM 3314 N N . ASP A 1 418 ? -0.508 -35.729 32.004 1.00 83.19 418 ASP A N 1
ATOM 3315 C CA . ASP A 1 418 ? -1.660 -36.192 32.788 1.00 83.19 418 ASP A CA 1
ATOM 3316 C C . ASP A 1 418 ? -1.539 -35.700 34.241 1.00 83.19 418 ASP A C 1
ATOM 3318 O O . ASP A 1 418 ? -0.739 -36.203 35.035 1.00 83.19 418 ASP A O 1
ATOM 3322 N N . ASN A 1 419 ? -2.305 -34.660 34.582 1.00 85.62 419 ASN A N 1
ATOM 3323 C CA . ASN A 1 419 ? -2.329 -34.080 35.921 1.00 85.62 419 ASN A CA 1
ATOM 3324 C C . ASN A 1 419 ? -3.714 -33.517 36.267 1.00 85.62 419 ASN A C 1
ATOM 3326 O O . ASN A 1 419 ? -4.020 -32.348 36.030 1.00 85.62 419 ASN A O 1
ATOM 3330 N N . SER A 1 420 ? -4.535 -34.348 36.906 1.00 76.56 420 SER A N 1
ATOM 3331 C CA . SER A 1 420 ? -5.912 -34.033 37.315 1.00 76.56 420 SER A CA 1
ATOM 3332 C C . SER A 1 420 ? -6.068 -32.879 38.320 1.00 76.56 420 SER A C 1
ATOM 3334 O O . SER A 1 420 ? -7.194 -32.459 38.582 1.00 76.56 420 SER A O 1
ATOM 3336 N N . ASN A 1 421 ? -4.971 -32.336 38.867 1.00 80.06 421 ASN A N 1
ATOM 3337 C CA . ASN A 1 421 ? -4.988 -31.170 39.760 1.00 80.06 421 ASN A CA 1
ATOM 3338 C C . ASN A 1 421 ? -4.753 -29.832 39.031 1.00 80.06 421 ASN A C 1
ATOM 3340 O O . ASN A 1 421 ? -4.814 -28.777 39.665 1.00 80.06 421 ASN A O 1
ATOM 3344 N N . LYS A 1 422 ? -4.464 -29.851 37.724 1.00 83.19 422 LYS A N 1
ATOM 3345 C CA . LYS A 1 422 ? -4.269 -28.656 36.892 1.00 83.19 422 LYS A CA 1
ATOM 3346 C C . LYS A 1 422 ? -5.489 -28.392 36.009 1.00 83.19 422 LYS A C 1
ATOM 3348 O O . LYS A 1 422 ? -6.189 -29.311 35.593 1.00 83.19 422 LYS A O 1
ATOM 3353 N N . ILE A 1 423 ? -5.717 -27.123 35.669 1.00 85.62 423 ILE A N 1
ATOM 3354 C CA . ILE A 1 423 ? -6.643 -26.770 34.585 1.00 85.62 423 ILE A CA 1
ATOM 3355 C C . ILE A 1 423 ? -6.016 -27.124 33.230 1.00 85.62 423 ILE A C 1
ATOM 3357 O O . ILE A 1 423 ? -4.801 -27.038 33.065 1.00 85.62 423 ILE A O 1
ATOM 3361 N N . PHE A 1 424 ? -6.839 -27.498 32.246 1.00 83.38 424 PHE A N 1
ATOM 3362 C CA . PHE A 1 424 ? -6.368 -28.062 30.971 1.00 83.38 424 PHE A CA 1
ATOM 3363 C C . PHE A 1 424 ? -5.407 -27.143 30.186 1.00 83.38 424 PHE A C 1
ATOM 3365 O O . PHE A 1 424 ? -4.537 -27.622 29.470 1.00 83.38 424 PHE A O 1
ATOM 3372 N N . SER A 1 425 ? -5.521 -25.820 30.340 1.00 85.00 425 SER A N 1
ATOM 3373 C CA . SER A 1 425 ? -4.600 -24.846 29.735 1.00 85.00 425 SER A CA 1
ATOM 3374 C C . SER A 1 425 ? -3.175 -24.906 30.299 1.00 85.00 425 SER A C 1
ATOM 3376 O O . SER A 1 425 ? -2.228 -24.509 29.623 1.00 85.00 425 SER A O 1
ATOM 3378 N N . ASP A 1 426 ? -3.013 -25.400 31.525 1.00 88.31 426 ASP A N 1
ATOM 3379 C CA . ASP A 1 426 ? -1.783 -25.286 32.313 1.00 88.31 426 ASP A CA 1
ATOM 3380 C C . ASP A 1 426 ? -1.017 -26.624 32.380 1.00 88.31 426 ASP A C 1
ATOM 3382 O O . ASP A 1 426 ? 0.043 -26.718 33.007 1.00 88.31 426 ASP A O 1
ATOM 3386 N N . LEU A 1 427 ? -1.538 -27.653 31.699 1.00 89.19 427 LEU A N 1
ATOM 3387 C CA . LEU A 1 427 ? -0.845 -28.911 31.429 1.00 89.19 427 LEU A CA 1
ATOM 3388 C C . LEU A 1 427 ? 0.368 -28.648 30.534 1.00 89.19 427 LEU A C 1
ATOM 3390 O O . LEU A 1 427 ? 0.274 -27.929 29.533 1.00 89.19 427 LEU A O 1
ATOM 3394 N N . GLN A 1 428 ? 1.512 -29.214 30.911 1.00 91.69 428 GLN A N 1
ATOM 3395 C CA . GLN A 1 428 ? 2.758 -29.098 30.159 1.00 91.69 428 GLN A CA 1
ATOM 3396 C C . GLN A 1 428 ? 2.819 -30.101 29.007 1.00 91.69 428 GLN A C 1
ATOM 3398 O O . GLN A 1 428 ? 2.287 -31.205 29.093 1.00 91.69 428 GLN A O 1
ATOM 3403 N N . ILE A 1 429 ? 3.520 -29.728 27.940 1.00 91.38 429 ILE A N 1
ATOM 3404 C CA . ILE A 1 429 ? 3.878 -30.632 26.850 1.00 91.38 429 ILE A CA 1
ATOM 3405 C C . ILE A 1 429 ? 5.247 -31.242 27.148 1.00 91.38 429 ILE A C 1
ATOM 3407 O O . ILE A 1 429 ? 6.182 -30.554 27.569 1.00 91.38 429 ILE A O 1
ATOM 3411 N N . ASN A 1 430 ? 5.361 -32.546 26.929 1.00 85.81 430 ASN A N 1
ATOM 3412 C CA . ASN A 1 430 ? 6.573 -33.336 27.076 1.00 85.81 430 ASN A CA 1
ATOM 3413 C C . ASN A 1 4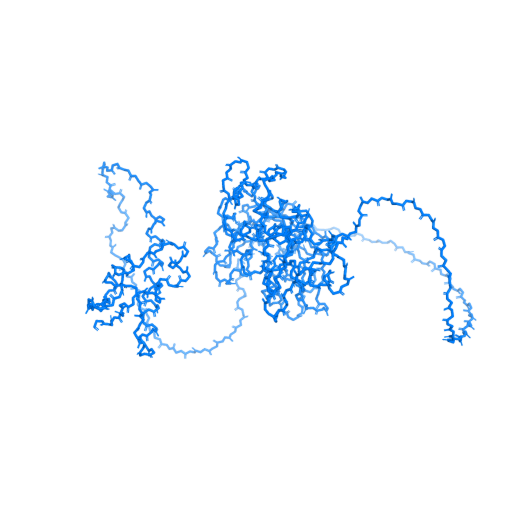30 ? 7.040 -33.824 25.700 1.00 85.81 430 ASN A C 1
ATOM 3415 O O . ASN A 1 430 ? 6.219 -34.109 24.826 1.00 85.81 430 ASN A O 1
ATOM 3419 N N . 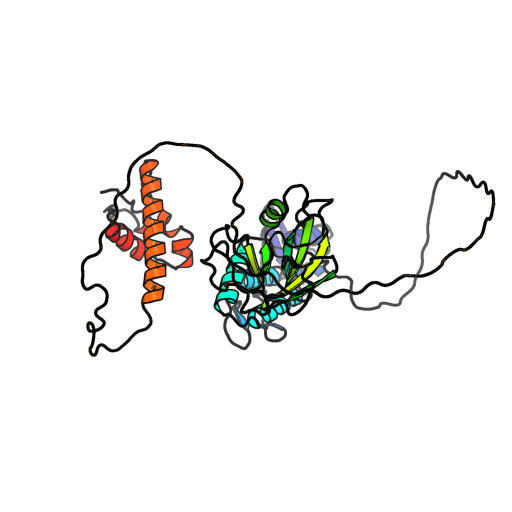GLY A 1 431 ? 8.357 -33.942 25.524 1.00 76.81 431 GLY A N 1
ATOM 3420 C CA . GLY A 1 431 ? 8.914 -34.744 24.438 1.00 76.81 431 GLY A CA 1
ATOM 3421 C C . GLY A 1 431 ? 8.588 -36.227 24.639 1.00 76.81 431 GLY A C 1
ATOM 3422 O O . GLY A 1 431 ? 8.313 -36.646 25.768 1.00 76.81 431 GLY A O 1
ATOM 3423 N N . ASN A 1 432 ? 8.609 -36.977 23.537 1.00 60.06 432 ASN A N 1
ATOM 3424 C CA . ASN A 1 432 ? 8.587 -38.445 23.530 1.00 60.06 432 ASN A CA 1
ATOM 3425 C C . ASN A 1 432 ? 9.911 -39.029 24.054 1.00 60.06 432 ASN A C 1
ATOM 3427 O O . ASN A 1 432 ? 10.954 -38.366 23.854 1.00 60.06 432 ASN A O 1
#

Sequence (432 aa):
MNKVPYIINENSLTIFWEGKPYTLRKDHVNFNVAKSAILEARYDDLGDLLDIAKAVEDFVQGDVEVKDEVVYYKGHRLHGVVVDKLLEMLRAGMKDSAPLVNFITRLQSNPSANSVNELYSFMSYKSLPNTPEGKILGYKGVQSDFWSNTGNADTIVLQGQTNERHQIFNGVGETIEVARRCVDDNKDHHCSFGLHIGSYDYANNWAGEDGRLLIVEFDPEDAVSVPTDCDFQKLRVSKYRVVSDITDTRKELDKPVYEANKPIYGSNDADLEVDYDEDYDEDDYVDEDDSDFEQESTPQSLFVDSDEEPIINGCGDDSDDDYDFGDADDEPEVILPEGYDDPAFDGDEGSGQNVDKTKSDSQDMIDLAIKNYVQKKFELGIKPTIKNIADLKICRNNSVRCKEIGFLVEKLGFQVEDNSNKIFSDLQINGN

pLDDT: mean 71.26, std 22.2, range [26.3, 98.19]